Protein AF-A0A0C3Q9B0-F1 (afdb_monomer)

Foldseek 3Di:
DVVVVVVVVVVVVVVVVVVVVPPDDDDDDDDDDDDDPDDDDDDDVVVVVVVVVVVLVVLVPPDPDDLPDPPPPPPDDDDDDDDDDDDDDDDDDDDDDDPDDPPDDDDDDDDDDDDDDDDDDDDDDDDDDDDDDPDPLPVQVVVQVVLCQQVVDRQCNPDDDPVVSSVCVVVVVDPDCPPDPSSVLVVLVVVLVVQSPDPDPVSRDDSVRVCVSCVLPDPDGRDDDDDDDPLVVLLVQLVVLQSVLSSCVVVVVLVSSLVSLVSSLVSCVVSVVLVSNLSSLQSNLVSCVVVVVLVSSLVSLVSSLVSCVVVVVLVSNLSSLQSNLVSCVSVLVLVSSLVSLVSSLVSCVVVVVLLSNLVSLQSNLVSCVVVVVLVSSLVSLVSSLVSCVVVVVLLVNLVSLQSNLVSCVVVVVLVSSLVSLVVSLVSCVVVVVLLSNLVSLQVNLVSCVVVVVLVSSLVSLVVSLVSCVVVVVLLSNLVSLQSNLVSCVVVVVLVSSLVSLVSSLVSCVVVVVLPSNLVSLQVNLVSCVVVVVLVSSLVSLQVSLVSCVVVVNNVSSVVSNVSSVVSVVVVVVVVVVVVVVVVVPDDPDDDDD

Sequence (593 aa):
MGDQQKAMTRCQKSQRQEACAQRATPNNTASPLPEPIGSIISLPHLCVYYSYYTLFNAIRKGNRSDCGSNRLRLCPQHGTNSKSIGNDESIIGNDKTIIADGKNILRDGVRPQLEHGTGSDGENIGDDKSIGDDETIITDGETIIGVGVMTNTIPFHDVKTNAIVINRVIQGHLPSVTEDARMSLIRALCSLMVRCWSMNPDKRPTAEECRKLISWMPMIIPAPSRAIDEDLSQLRHAELLNQLGNMYRKQADYPSALNSFTEALDIYTTHNDNRGQAETLRHLGDVHRFRNESAEAAKFYLEALQINADLGDESQRASVLFGLAETHQSRSEYGEAIKLYSECLQIYTNAGRKRDRAAALWGLAKVHRDQAEYSEATHLYSEALQIYTDVGDLRERALTLLGLAEVHRFQHECTEALNLFSEALQAFTDVGDHNSRASTLWSLAEVYRDQREYSEASKLYSEALQIRTEIGDRRGRGTALWGLAEVHRAVQEYAEAIQMYSEAMQIFTDVGDQASRAETLVSLAGIHQKQGHSGEAISLYTEASEVLEEMGNSRGASEALENAAYIRKTLQESATDSAATVKVGEDPLPNSG

Radius of gyration: 35.46 Å; Cα contacts (8 Å, |Δi|>4): 542; chains: 1; bounding box: 85×70×160 Å

Mean predicted aligned error: 18.19 Å

Secondary structure (DSSP, 8-state):
-HHHHHHHHHHHHHHHHHHHHTSS---------PPP------S-HHHHHHHHHHHHHHHHTT--S-TT------PPPS--------------------------SS----PPP---------------------SSSHHHHHHHHHHHHHHSS-S-TT--SHHHHHHHHHTT----TTT-HHHHHHHHHHHHHHHHT-SSGGGSPPHHHHHHHHTTS---PPPPS--S-HHHHHHHHHHHHHHHHHHHHHTT-HHHHHHHHHHHHHHHHHTT-HHHHHHHHHHHHHHHHHTT-HHHHHHHHHHHHHHHHHHT-HHHHHHHHHHHHHHHHHTT-HHHHHHHHHHHHHHHHHTT-HHHHHHHHHHHHHHHHHTT-HHHHHHHHHHHHHHHHHHT-HHHHHHHHHHHHHHHHHTT-HHHHHHHHHHHHHHHHHHT-HHHHHHHHHHHHHHHHHTT-HHHHHHHHHHHHHHHHHTT-HHHHHHHHHHHHHHHHHTT-HHHHHHHHHHHHHHHHHHT-HHHHHHHHHHHHHHHHHTT-HHHHHHHHHHHHHHHHHTT-HHHHHHHHHHHHHHHHHHHHHHHHHHHHHTTS--------

Structure (mmCIF, N/CA/C/O backbone):
data_AF-A0A0C3Q9B0-F1
#
_entry.id   AF-A0A0C3Q9B0-F1
#
loop_
_atom_site.group_PDB
_atom_site.id
_atom_site.type_symbol
_atom_site.label_atom_id
_atom_site.label_alt_id
_atom_site.label_comp_id
_atom_site.label_asym_id
_atom_site.label_entity_id
_atom_site.label_seq_id
_atom_site.pdbx_PDB_ins_code
_atom_site.Cartn_x
_atom_site.Cartn_y
_atom_site.Cartn_z
_atom_site.occupancy
_atom_site.B_iso_or_equiv
_atom_site.auth_seq_id
_atom_site.auth_comp_id
_atom_site.auth_asym_id
_atom_site.auth_atom_id
_atom_site.pdbx_PDB_model_num
ATOM 1 N N . MET A 1 1 ? -32.510 17.590 -55.821 1.00 39.91 1 MET A N 1
ATOM 2 C CA . MET A 1 1 ? -33.744 17.585 -54.996 1.00 39.91 1 MET A CA 1
ATOM 3 C C . MET A 1 1 ? -34.660 16.383 -55.261 1.00 39.91 1 MET A C 1
ATOM 5 O O . MET A 1 1 ? -35.229 15.886 -54.302 1.00 39.91 1 MET A O 1
ATOM 9 N N . GLY A 1 2 ? -34.757 15.836 -56.484 1.00 35.66 2 GLY A N 1
ATOM 10 C CA . GLY A 1 2 ? -35.589 14.645 -56.758 1.00 35.66 2 GLY A CA 1
ATOM 11 C C . GLY A 1 2 ? -35.171 13.340 -56.049 1.00 35.66 2 GLY A C 1
ATOM 12 O O . GLY A 1 2 ? -36.037 12.560 -55.657 1.00 35.66 2 GLY A O 1
ATOM 13 N N . ASP A 1 3 ? -33.874 13.117 -55.807 1.00 31.34 3 ASP A N 1
ATOM 14 C CA . ASP A 1 3 ? -33.392 11.871 -55.177 1.00 31.34 3 ASP A CA 1
ATOM 15 C C . ASP A 1 3 ? -33.460 11.873 -53.642 1.00 31.34 3 ASP A C 1
ATOM 17 O O . ASP A 1 3 ? -33.649 10.824 -53.028 1.00 31.34 3 ASP A O 1
ATOM 21 N N . GLN A 1 4 ? -33.439 13.052 -53.009 1.00 32.12 4 GLN A N 1
ATOM 22 C CA . GLN A 1 4 ? -33.690 13.182 -51.567 1.00 32.12 4 GLN A CA 1
ATOM 23 C C . GLN A 1 4 ? -35.160 12.911 -51.220 1.00 32.12 4 GLN A C 1
ATOM 25 O O . GLN A 1 4 ? -35.446 12.291 -50.197 1.00 32.12 4 GLN A O 1
ATOM 30 N N . GLN A 1 5 ? -36.095 13.282 -52.100 1.00 31.06 5 GLN A N 1
ATOM 31 C CA . GLN A 1 5 ? -37.518 13.005 -51.895 1.00 31.06 5 GLN A CA 1
ATOM 32 C C . GLN A 1 5 ? -37.833 11.507 -52.064 1.00 31.06 5 GLN A C 1
ATOM 34 O O . GLN A 1 5 ? -38.618 10.949 -51.297 1.00 31.06 5 GLN A O 1
ATOM 39 N N . LYS A 1 6 ? -37.155 10.809 -52.990 1.00 33.59 6 LYS A N 1
ATOM 40 C CA . LYS A 1 6 ? -37.290 9.349 -53.170 1.00 33.59 6 LYS A CA 1
ATOM 41 C C . LYS A 1 6 ? -36.699 8.542 -52.005 1.00 33.59 6 LYS A C 1
ATOM 43 O O . LYS A 1 6 ? -37.287 7.527 -51.630 1.00 33.59 6 LYS A O 1
ATOM 48 N N . ALA A 1 7 ? -35.603 9.002 -51.396 1.00 35.88 7 ALA A N 1
ATOM 49 C CA . ALA A 1 7 ? -35.006 8.369 -50.216 1.00 35.88 7 ALA A CA 1
ATOM 50 C C . ALA A 1 7 ? -35.871 8.543 -48.951 1.00 35.88 7 ALA A C 1
ATOM 52 O O . ALA A 1 7 ? -36.122 7.568 -48.240 1.00 35.88 7 ALA A O 1
ATOM 53 N N . MET A 1 8 ? -36.426 9.740 -48.721 1.00 31.28 8 MET A N 1
ATOM 54 C CA . MET A 1 8 ? -37.354 9.986 -47.604 1.00 31.28 8 MET A CA 1
ATOM 55 C C . MET A 1 8 ? -38.661 9.189 -47.743 1.00 31.28 8 MET A C 1
ATOM 57 O O . MET A 1 8 ? -39.156 8.641 -46.760 1.00 31.28 8 MET A O 1
ATOM 61 N N . THR A 1 9 ? -39.179 9.034 -48.968 1.00 32.97 9 THR A N 1
ATOM 62 C CA . THR A 1 9 ? -40.409 8.258 -49.219 1.00 32.97 9 THR A CA 1
ATOM 63 C C . THR A 1 9 ? -40.199 6.747 -49.018 1.00 32.97 9 THR A C 1
ATOM 65 O O . THR A 1 9 ? -41.128 6.048 -48.613 1.00 32.97 9 THR A O 1
ATOM 68 N N . ARG A 1 10 ? -38.983 6.220 -49.255 1.00 33.75 10 ARG A N 1
ATOM 69 C CA . ARG A 1 10 ? -38.626 4.817 -48.947 1.00 33.75 10 ARG A CA 1
ATOM 70 C C . ARG A 1 10 ? -38.476 4.577 -47.442 1.00 33.75 10 ARG A C 1
ATOM 72 O O . ARG A 1 10 ? -38.976 3.570 -46.953 1.00 33.75 10 ARG A O 1
ATOM 79 N N . CYS A 1 11 ? -37.895 5.530 -46.712 1.00 31.50 11 CYS A N 1
ATOM 80 C CA . CYS A 1 11 ? -37.757 5.450 -45.255 1.00 31.50 11 CYS A CA 1
ATOM 81 C C . CYS A 1 11 ? -39.126 5.518 -44.540 1.00 31.50 11 CYS A C 1
ATOM 83 O O . CYS A 1 11 ? -39.428 4.693 -43.681 1.00 31.50 11 CYS A O 1
ATOM 85 N N . GLN A 1 12 ? -40.027 6.404 -44.987 1.00 32.19 12 GLN A N 1
ATOM 86 C CA . GLN A 1 12 ? -41.392 6.495 -44.445 1.00 32.19 12 GLN A CA 1
ATOM 87 C C . GLN A 1 12 ? -42.290 5.294 -44.805 1.00 32.19 12 GLN A C 1
ATOM 89 O O . GLN A 1 12 ? -43.218 4.983 -44.056 1.00 32.19 12 GLN A O 1
ATOM 94 N N . LYS A 1 13 ? -42.034 4.593 -45.923 1.00 31.95 13 LYS A N 1
ATOM 95 C CA . LYS A 1 13 ? -42.736 3.337 -46.258 1.00 31.95 13 LYS A CA 1
ATOM 96 C C . LYS A 1 13 ? -42.283 2.161 -45.383 1.00 31.95 13 LYS A C 1
ATOM 98 O O . LYS A 1 13 ? -43.144 1.387 -44.977 1.00 31.95 13 LYS A O 1
ATOM 103 N N . SER A 1 14 ? -40.993 2.085 -45.043 1.00 33.75 14 SER A N 1
ATOM 104 C CA . SER A 1 14 ? -40.441 1.085 -44.112 1.00 33.75 14 SER A CA 1
ATOM 105 C C . SER A 1 14 ? -41.033 1.239 -42.704 1.00 33.75 14 SER A C 1
ATOM 107 O O . SER A 1 14 ? -41.539 0.280 -42.132 1.00 33.75 14 SER A O 1
ATOM 109 N N . GLN A 1 15 ? -41.104 2.475 -42.197 1.00 37.59 15 GLN A N 1
ATOM 110 C CA . GLN A 1 15 ? -41.649 2.765 -40.862 1.00 37.59 15 GLN A CA 1
ATOM 111 C C . GLN A 1 15 ? -43.176 2.578 -40.762 1.00 37.59 15 GLN A C 1
ATOM 113 O O . GLN A 1 15 ? -43.701 2.260 -39.697 1.00 37.59 15 GLN A O 1
ATOM 118 N N . ARG A 1 16 ? -43.924 2.726 -41.870 1.00 30.02 16 ARG A N 1
ATOM 119 C CA . ARG A 1 16 ? -45.363 2.394 -41.903 1.00 30.02 16 ARG A CA 1
ATOM 120 C C . ARG A 1 16 ? -45.637 0.887 -41.912 1.00 30.02 16 ARG A C 1
ATOM 122 O O . ARG A 1 16 ? -46.701 0.492 -41.440 1.00 30.02 16 ARG A O 1
ATOM 129 N N . GLN A 1 17 ? -44.719 0.063 -42.424 1.00 33.69 17 GLN A N 1
ATOM 130 C CA . GLN A 1 17 ? -44.841 -1.399 -42.363 1.00 33.69 17 GLN A CA 1
ATOM 131 C C . GLN A 1 17 ? -44.587 -1.926 -40.943 1.00 33.69 17 GLN A C 1
ATOM 133 O O . GLN A 1 17 ? -45.362 -2.757 -40.476 1.00 33.69 17 GLN A O 1
ATOM 138 N N . GLU A 1 18 ? -43.623 -1.358 -40.210 1.00 34.50 18 GLU A N 1
ATOM 139 C CA . GLU A 1 18 ? -43.406 -1.665 -38.783 1.00 34.50 18 GLU A CA 1
ATOM 140 C C . GLU A 1 18 ? -44.583 -1.215 -37.899 1.00 34.50 18 GLU A C 1
ATOM 142 O O . GLU A 1 18 ? -45.027 -1.959 -37.027 1.00 34.50 18 GLU A O 1
ATOM 147 N N . ALA A 1 19 ? -45.179 -0.049 -38.177 1.00 30.62 19 ALA A N 1
ATOM 148 C CA . ALA A 1 19 ? -46.351 0.430 -37.435 1.00 30.62 19 ALA A CA 1
ATOM 149 C C . ALA A 1 19 ? -47.657 -0.338 -37.756 1.00 30.62 19 ALA A C 1
ATOM 151 O O . ALA A 1 19 ? -48.564 -0.374 -36.923 1.00 30.62 19 ALA A O 1
ATOM 152 N N . CYS A 1 20 ? -47.778 -0.962 -38.939 1.00 28.61 20 CYS A N 1
ATOM 153 C CA . CYS A 1 20 ? -48.909 -1.847 -39.271 1.00 28.61 20 CYS A CA 1
ATOM 154 C C . CYS A 1 20 ? -48.782 -3.239 -38.635 1.00 28.61 20 CYS A C 1
ATOM 156 O O . CYS A 1 20 ? -49.807 -3.832 -38.303 1.00 28.61 20 CYS A O 1
ATOM 158 N N . ALA A 1 21 ? -47.561 -3.737 -38.408 1.00 34.56 21 ALA A N 1
ATOM 159 C CA . ALA A 1 21 ? -47.332 -5.009 -37.717 1.00 34.56 21 ALA A CA 1
ATOM 160 C C . ALA A 1 21 ? -47.700 -4.952 -36.218 1.00 34.56 21 ALA A C 1
ATOM 162 O O . ALA A 1 21 ? -48.020 -5.974 -35.624 1.00 34.56 21 ALA A O 1
ATOM 163 N N . GLN A 1 22 ? -47.742 -3.756 -35.618 1.00 37.84 22 GLN A N 1
ATOM 164 C CA . GLN A 1 22 ? -48.070 -3.551 -34.199 1.00 37.84 22 GLN A CA 1
ATOM 165 C C . GLN A 1 22 ? -49.563 -3.280 -33.911 1.00 37.84 22 GLN A C 1
ATOM 167 O O . GLN A 1 22 ? -49.924 -2.993 -32.770 1.00 37.84 22 GLN A O 1
ATOM 172 N N . ARG A 1 23 ? -50.462 -3.354 -34.910 1.00 33.25 23 ARG A N 1
ATOM 173 C CA . ARG A 1 23 ? -51.897 -3.019 -34.741 1.00 33.25 23 ARG A CA 1
ATOM 174 C C . ARG A 1 23 ? -52.903 -4.117 -35.102 1.00 33.25 23 ARG A C 1
ATOM 176 O O . ARG A 1 23 ? -54.080 -3.812 -35.286 1.00 33.25 23 ARG A O 1
ATOM 183 N N . ALA A 1 24 ? -52.494 -5.383 -35.132 1.00 28.48 24 ALA A N 1
ATOM 184 C CA . ALA A 1 24 ? -53.410 -6.509 -35.318 1.00 28.48 24 ALA A CA 1
ATOM 185 C C . ALA A 1 24 ? -53.249 -7.556 -34.203 1.00 28.48 24 ALA A C 1
ATOM 187 O O . ALA A 1 24 ? -52.378 -8.404 -34.298 1.00 28.48 24 ALA A O 1
ATOM 188 N N . THR A 1 25 ? -54.074 -7.430 -33.152 1.00 28.98 25 THR A N 1
ATOM 189 C CA . THR A 1 25 ? -54.932 -8.455 -32.496 1.00 28.98 25 THR A CA 1
ATOM 190 C C . THR A 1 25 ? -55.094 -8.170 -30.993 1.00 28.98 25 THR A C 1
ATOM 192 O O . THR A 1 25 ? -54.107 -8.215 -30.262 1.00 28.98 25 THR A O 1
ATOM 195 N N . PRO A 1 26 ? -56.323 -7.915 -30.502 1.00 31.86 26 PRO A N 1
ATOM 196 C CA . PRO A 1 26 ? -56.667 -7.983 -29.086 1.00 31.86 26 PRO A CA 1
ATOM 197 C C . PRO A 1 26 ? -57.277 -9.353 -28.712 1.00 31.86 26 PRO A C 1
ATOM 199 O O . PRO A 1 26 ? -57.941 -9.980 -29.535 1.00 31.86 26 PRO A O 1
ATOM 202 N N . ASN A 1 27 ? -57.132 -9.709 -27.430 1.00 26.88 27 ASN A N 1
ATOM 203 C CA . ASN A 1 27 ? -57.854 -10.714 -26.624 1.00 26.88 27 ASN A CA 1
ATOM 204 C C . ASN A 1 27 ? -57.229 -12.106 -26.361 1.00 26.88 27 ASN A C 1
ATOM 206 O O . ASN A 1 27 ? -57.222 -12.991 -27.206 1.00 26.88 27 ASN A O 1
ATOM 210 N N . ASN A 1 28 ? -56.961 -12.282 -25.057 1.00 27.39 28 ASN A N 1
ATOM 211 C CA . ASN A 1 28 ? -57.228 -13.426 -24.173 1.00 27.39 28 ASN A CA 1
ATOM 212 C C . ASN A 1 28 ? -56.240 -14.608 -24.023 1.00 27.39 28 ASN A C 1
ATOM 214 O O . ASN A 1 28 ? -56.095 -15.463 -24.886 1.00 27.39 28 ASN A O 1
ATOM 218 N N . THR A 1 29 ? -55.750 -14.688 -22.771 1.00 30.61 29 THR A N 1
ATOM 219 C CA . THR A 1 29 ? -55.532 -15.867 -21.899 1.00 30.61 29 THR A CA 1
ATOM 220 C C . THR A 1 29 ? -54.444 -16.889 -22.254 1.00 30.61 29 THR A C 1
ATOM 222 O O . THR A 1 29 ? -54.720 -17.813 -23.008 1.00 30.61 29 THR A O 1
ATOM 225 N N . ALA A 1 30 ? -53.273 -16.801 -21.595 1.00 25.78 30 ALA A N 1
ATOM 226 C CA . ALA A 1 30 ? -52.562 -17.886 -20.874 1.00 25.78 30 ALA A CA 1
ATOM 227 C C . ALA A 1 30 ? -51.122 -17.460 -20.468 1.00 25.78 30 ALA A C 1
ATOM 229 O O . ALA A 1 30 ? -50.537 -16.581 -21.088 1.00 25.78 30 ALA A O 1
ATOM 230 N N . SER A 1 31 ? -50.605 -18.066 -19.394 1.00 26.27 31 SER A N 1
ATOM 231 C CA . SER A 1 31 ? -49.372 -17.820 -18.606 1.00 26.27 31 SER A CA 1
ATOM 232 C C . SER A 1 31 ? -48.015 -17.768 -19.367 1.00 26.27 31 SER A C 1
ATOM 234 O O . SER A 1 31 ? -47.956 -18.199 -20.516 1.00 26.27 31 SER A O 1
ATOM 236 N N . PRO A 1 32 ? -46.909 -17.278 -18.745 1.00 27.42 32 PRO A N 1
ATOM 237 C CA . PRO A 1 32 ? -45.692 -16.864 -19.452 1.00 27.42 32 PRO A CA 1
ATOM 238 C C . PRO A 1 32 ? -44.701 -18.014 -19.716 1.00 27.42 32 PRO A C 1
ATOM 240 O O . PRO A 1 32 ? -44.426 -18.830 -18.838 1.00 27.42 32 PRO A O 1
ATOM 243 N N . LEU A 1 33 ? -44.120 -18.020 -20.918 1.00 23.08 33 LEU A N 1
ATOM 244 C CA . LEU A 1 33 ? -42.918 -18.766 -21.320 1.00 23.08 33 LEU A CA 1
ATOM 245 C C . LEU A 1 33 ? -41.764 -17.760 -21.538 1.00 23.08 33 LEU A C 1
ATOM 247 O O . LEU A 1 33 ? -42.045 -16.607 -21.869 1.00 23.08 33 LEU A O 1
ATOM 251 N N . PRO A 1 34 ? -40.491 -18.152 -21.334 1.00 25.22 34 PRO A N 1
ATOM 252 C CA . PRO A 1 34 ? -39.357 -17.228 -21.340 1.00 25.22 34 PRO A CA 1
ATOM 253 C C . PRO A 1 34 ? -39.037 -16.719 -22.754 1.00 25.22 34 PRO A C 1
ATOM 255 O O . PRO A 1 34 ? -39.011 -17.490 -23.712 1.00 25.22 34 PRO A O 1
ATOM 258 N N . GLU A 1 35 ? -38.791 -15.412 -22.872 1.00 22.89 35 GLU A N 1
ATOM 259 C CA . GLU A 1 35 ? -38.413 -14.739 -24.121 1.00 22.89 35 GLU A CA 1
ATOM 260 C C . GLU A 1 35 ? -37.043 -15.223 -24.644 1.00 22.89 35 GLU A C 1
ATOM 262 O O . GLU A 1 35 ? -36.086 -15.305 -23.867 1.00 22.89 35 GLU A O 1
ATOM 267 N N . PRO A 1 36 ? -36.893 -15.494 -25.955 1.00 25.62 36 PRO A N 1
ATOM 268 C CA . PRO A 1 36 ? -35.590 -15.721 -26.561 1.00 25.62 36 PRO A CA 1
ATOM 269 C C . PRO A 1 36 ? -34.889 -14.381 -26.832 1.00 25.62 36 PRO A C 1
ATOM 271 O O . PRO A 1 36 ? -35.356 -13.545 -27.607 1.00 25.62 36 PRO A O 1
ATOM 274 N N . ILE A 1 37 ? -33.723 -14.198 -26.211 1.00 27.80 37 ILE A N 1
ATOM 275 C CA . ILE A 1 37 ? -32.762 -13.135 -26.523 1.00 27.80 37 ILE A CA 1
ATOM 276 C C . ILE A 1 37 ? -32.185 -13.437 -27.910 1.00 27.80 37 ILE A C 1
ATOM 278 O O . ILE A 1 37 ? -31.255 -14.226 -28.044 1.00 27.80 37 ILE A O 1
ATOM 282 N N . GLY A 1 38 ? -32.752 -12.850 -28.961 1.00 29.20 38 GLY A N 1
ATOM 283 C CA . GLY A 1 38 ? -32.294 -13.139 -30.316 1.00 29.20 38 GLY A CA 1
ATOM 284 C C . GLY A 1 38 ? -32.910 -12.248 -31.378 1.00 29.20 38 GLY A C 1
ATOM 285 O O . GLY A 1 38 ? -33.609 -12.753 -32.244 1.00 29.20 38 GLY A O 1
ATOM 286 N N . SER A 1 39 ? -32.657 -10.935 -31.335 1.00 26.91 39 SER A N 1
ATOM 287 C CA . SER A 1 39 ? -32.917 -10.054 -32.488 1.00 26.91 39 SER A CA 1
ATOM 288 C C . SER A 1 39 ? -32.327 -8.644 -32.324 1.00 26.91 39 SER A C 1
ATOM 290 O O . SER A 1 39 ? -33.077 -7.678 -32.232 1.00 26.91 39 SER A O 1
ATOM 292 N N . ILE A 1 40 ? -30.996 -8.483 -32.294 1.00 26.33 40 ILE A N 1
ATOM 293 C CA . ILE A 1 40 ? -30.351 -7.177 -32.572 1.00 26.33 40 ILE A CA 1
ATOM 294 C C . ILE A 1 40 ? -28.998 -7.373 -33.273 1.00 26.33 40 ILE A C 1
ATOM 296 O O . ILE A 1 40 ? -27.997 -6.834 -32.825 1.00 26.33 40 ILE A O 1
ATOM 300 N N . ILE A 1 41 ? -28.907 -8.146 -34.358 1.00 28.69 41 ILE A N 1
ATOM 301 C CA . ILE A 1 41 ? -27.728 -8.064 -35.240 1.00 28.69 41 ILE A CA 1
ATOM 302 C C . ILE A 1 41 ? -28.167 -8.340 -36.681 1.00 28.69 41 ILE A C 1
ATOM 304 O O . ILE A 1 41 ? -28.138 -9.469 -37.151 1.00 28.69 41 ILE A O 1
ATOM 308 N N . SER A 1 42 ? -28.584 -7.302 -37.406 1.00 25.30 42 SER A N 1
ATOM 309 C CA . SER A 1 42 ? -28.685 -7.367 -38.867 1.00 25.30 42 SER A CA 1
ATOM 310 C C . SER A 1 42 ? -28.150 -6.068 -39.479 1.00 25.30 42 SER A C 1
ATOM 312 O O . SER A 1 42 ? -28.791 -5.026 -39.363 1.00 25.30 42 SER A O 1
ATOM 314 N N . LEU A 1 43 ? -26.981 -6.181 -40.130 1.00 25.06 43 LEU A N 1
ATOM 315 C CA . LEU A 1 43 ? -26.236 -5.192 -40.938 1.00 25.06 43 LEU A CA 1
ATOM 316 C C . LEU A 1 43 ? -25.721 -3.938 -40.188 1.00 25.06 43 LEU A C 1
ATOM 318 O O . LEU A 1 43 ? -26.531 -3.064 -39.879 1.00 25.06 43 LEU A O 1
ATOM 322 N N . PRO A 1 44 ? -24.387 -3.757 -39.967 1.00 32.84 44 PRO A N 1
ATOM 323 C CA . PRO A 1 44 ? -23.345 -3.775 -41.015 1.00 32.84 44 PRO A CA 1
ATOM 324 C C . PRO A 1 44 ? -21.930 -4.232 -40.533 1.00 32.84 44 PRO A C 1
ATOM 326 O O . PRO A 1 44 ? -21.150 -3.419 -40.039 1.00 32.84 44 PRO A O 1
ATOM 329 N N . HIS A 1 45 ? -21.526 -5.495 -40.723 1.00 34.31 45 HIS A N 1
ATOM 330 C CA . HIS A 1 45 ? -20.262 -6.015 -40.150 1.00 34.31 45 HIS A CA 1
ATOM 331 C C . HIS A 1 45 ? -18.976 -5.774 -40.975 1.00 34.31 45 HIS A C 1
ATOM 333 O O . HIS A 1 45 ? -17.902 -5.651 -40.388 1.00 34.31 45 HIS A O 1
ATOM 339 N N . LEU A 1 46 ? -19.053 -5.523 -42.292 1.00 27.06 46 LEU A N 1
ATOM 340 C CA . LEU A 1 46 ? -17.871 -5.076 -43.062 1.00 27.06 46 LEU A CA 1
ATOM 341 C C . LEU A 1 46 ? -17.404 -3.659 -42.677 1.00 27.06 46 LEU A C 1
ATOM 343 O O . LEU A 1 46 ? -16.215 -3.346 -42.767 1.00 27.06 46 LEU A O 1
ATOM 347 N N . CYS A 1 47 ? -18.319 -2.810 -42.196 1.00 26.70 47 CYS A N 1
ATOM 348 C CA . CYS A 1 47 ? -17.947 -1.521 -41.620 1.00 26.70 47 CYS A CA 1
ATOM 349 C C . CYS A 1 47 ? -17.181 -1.704 -40.307 1.00 26.70 47 CYS A C 1
ATOM 351 O O . CYS A 1 47 ? -16.289 -0.909 -40.038 1.00 26.70 47 CYS A O 1
ATOM 353 N N . VAL A 1 48 ? -17.467 -2.745 -39.515 1.00 33.19 48 VAL A N 1
ATOM 354 C CA . VAL A 1 48 ? -16.855 -2.966 -38.194 1.00 33.19 48 VAL A CA 1
ATOM 355 C C . VAL A 1 48 ? -15.372 -3.302 -38.315 1.00 33.19 48 VAL A C 1
ATOM 357 O O . VAL A 1 48 ? -14.589 -2.731 -37.568 1.00 33.19 48 VAL A O 1
ATOM 360 N N . TYR A 1 49 ? -14.960 -4.127 -39.283 1.00 30.80 49 TYR A N 1
ATOM 361 C CA . TYR A 1 49 ? -13.549 -4.510 -39.455 1.00 30.80 49 TYR A CA 1
ATOM 362 C C . TYR A 1 49 ? -12.667 -3.334 -39.912 1.00 30.80 49 TYR A C 1
ATOM 364 O O . TYR A 1 49 ? -11.607 -3.072 -39.340 1.00 30.80 49 TYR A O 1
ATOM 372 N N . TYR A 1 50 ? -13.145 -2.548 -40.886 1.00 27.91 50 TYR A N 1
ATOM 373 C CA . TYR A 1 50 ? -12.472 -1.310 -41.296 1.00 27.91 50 TYR A CA 1
ATOM 374 C C . TYR A 1 50 ? -12.482 -0.262 -40.177 1.00 27.91 50 TYR A C 1
ATOM 376 O O . TYR A 1 50 ? -11.465 0.397 -39.962 1.00 27.91 50 TYR A O 1
ATOM 384 N N . SER A 1 51 ? -13.583 -0.170 -39.418 1.00 32.38 51 SER A N 1
ATOM 385 C CA . SER A 1 51 ? -13.702 0.712 -38.250 1.00 32.38 51 SER A CA 1
ATOM 386 C C . SER A 1 51 ? -12.739 0.318 -37.130 1.00 32.38 51 SER A C 1
ATOM 388 O O . SER A 1 51 ? -12.151 1.206 -36.521 1.00 32.38 51 SER A O 1
ATOM 390 N N . TYR A 1 52 ? -12.530 -0.985 -36.909 1.00 37.88 52 TYR A N 1
ATOM 391 C CA . TYR A 1 52 ? -11.579 -1.562 -35.953 1.00 37.88 52 TYR A CA 1
ATOM 392 C C . TYR A 1 52 ? -10.164 -1.073 -36.247 1.00 37.88 52 TYR A C 1
ATOM 394 O O . TYR A 1 52 ? -9.504 -0.488 -35.392 1.00 37.88 52 TYR A O 1
ATOM 402 N N . TYR A 1 53 ? -9.734 -1.222 -37.502 1.00 35.50 53 TYR A N 1
ATOM 403 C CA . TYR A 1 53 ? -8.405 -0.815 -37.943 1.00 35.50 53 TYR A CA 1
ATOM 404 C C . TYR A 1 53 ? -8.235 0.713 -37.933 1.00 35.50 53 TYR A C 1
ATOM 406 O O . TYR A 1 53 ? -7.157 1.213 -37.607 1.00 35.50 53 TYR A O 1
ATOM 414 N N . THR A 1 54 ? -9.284 1.486 -38.246 1.00 34.66 54 THR A N 1
ATOM 415 C CA . THR A 1 54 ? -9.228 2.959 -38.199 1.00 34.66 54 THR A CA 1
ATOM 416 C C . THR A 1 54 ? -9.307 3.541 -36.795 1.00 34.66 54 THR A C 1
ATOM 418 O O . THR A 1 54 ? -8.590 4.498 -36.535 1.00 34.66 54 THR A O 1
ATOM 421 N N . LEU A 1 55 ? -10.117 2.992 -35.884 1.00 40.22 55 LEU A N 1
ATOM 422 C CA . LEU A 1 55 ? -10.193 3.448 -34.492 1.00 40.22 55 LEU A CA 1
ATOM 423 C C . LEU A 1 55 ? -8.869 3.147 -33.782 1.00 40.22 55 LEU A C 1
ATOM 425 O O . LEU A 1 55 ? -8.291 4.026 -33.147 1.00 40.22 55 LEU A O 1
ATOM 429 N N . PHE A 1 56 ? -8.329 1.947 -34.004 1.00 40.31 56 PHE A N 1
ATOM 430 C CA . PHE A 1 56 ? -7.021 1.532 -33.506 1.00 40.31 56 PHE A CA 1
ATOM 431 C C . PHE A 1 56 ? -5.886 2.424 -34.047 1.00 40.31 56 PHE A C 1
ATOM 433 O O . PHE A 1 56 ? -5.042 2.897 -33.286 1.00 40.31 56 PHE A O 1
ATOM 440 N N . ASN A 1 57 ? -5.900 2.767 -35.343 1.00 36.00 57 ASN A N 1
ATOM 441 C CA . ASN A 1 57 ? -4.916 3.691 -35.924 1.00 36.00 57 ASN A CA 1
ATOM 442 C C . ASN A 1 57 ? -5.128 5.169 -35.547 1.00 36.00 57 ASN A C 1
ATOM 444 O O . ASN A 1 57 ? -4.155 5.923 -35.492 1.00 36.00 57 ASN A O 1
ATOM 448 N N . ALA A 1 58 ? -6.365 5.601 -35.294 1.00 38.44 58 ALA A N 1
ATOM 449 C CA . ALA A 1 58 ? -6.681 6.960 -34.856 1.00 38.44 58 ALA A CA 1
ATOM 450 C C . ALA A 1 58 ? -6.206 7.203 -33.417 1.00 38.44 58 ALA A C 1
ATOM 452 O O . ALA A 1 58 ? -5.619 8.249 -33.141 1.00 38.44 58 ALA A O 1
ATOM 453 N N . ILE A 1 59 ? -6.366 6.208 -32.537 1.00 41.94 59 ILE A N 1
ATOM 454 C CA . ILE A 1 59 ? -5.805 6.218 -31.179 1.00 41.94 59 ILE A CA 1
ATOM 455 C C . ILE A 1 59 ? -4.265 6.218 -31.239 1.00 41.94 59 ILE A C 1
ATOM 457 O O . ILE A 1 59 ? -3.628 6.991 -30.526 1.00 41.94 59 ILE A O 1
ATOM 461 N N . ARG A 1 60 ? -3.662 5.439 -32.152 1.00 36.44 60 ARG A N 1
ATOM 462 C CA . ARG A 1 60 ? -2.201 5.353 -32.349 1.00 36.44 60 ARG A CA 1
ATOM 463 C C . ARG A 1 60 ? -1.546 6.647 -32.859 1.00 36.44 60 ARG A C 1
ATOM 465 O O . ARG A 1 60 ? -0.399 6.911 -32.517 1.00 36.44 60 ARG A O 1
ATOM 472 N N . LYS A 1 61 ? -2.218 7.443 -33.702 1.00 33.94 61 LYS A N 1
ATOM 473 C CA . LYS A 1 61 ? -1.616 8.624 -34.364 1.00 33.94 61 LYS A CA 1
ATOM 474 C C . LYS A 1 61 ? -1.684 9.933 -33.568 1.00 33.94 61 LYS A C 1
ATOM 476 O O . LYS A 1 61 ? -1.221 10.949 -34.074 1.00 33.94 61 LYS A O 1
ATOM 481 N N . GLY A 1 62 ? -2.228 9.941 -32.350 1.00 36.00 62 GLY A N 1
ATOM 482 C CA . GLY A 1 62 ? -2.192 11.131 -31.490 1.00 36.00 62 GLY A CA 1
ATOM 483 C C . GLY A 1 62 ? -2.899 12.363 -32.072 1.00 36.00 62 GLY A C 1
ATOM 484 O O . GLY A 1 62 ? -2.539 13.491 -31.737 1.00 36.00 62 GLY A O 1
ATOM 485 N N . ASN A 1 63 ? -3.905 12.186 -32.937 1.00 32.62 63 ASN A N 1
ATOM 486 C CA . ASN A 1 63 ? -4.663 13.324 -33.447 1.00 32.62 63 ASN A CA 1
ATOM 487 C C . ASN A 1 63 ? -5.548 13.896 -32.334 1.00 32.62 63 ASN A C 1
ATOM 489 O O . ASN A 1 63 ? -6.574 13.327 -31.963 1.00 32.62 63 ASN A O 1
ATOM 493 N N . ARG A 1 64 ? -5.146 15.062 -31.818 1.00 32.28 64 ARG A N 1
ATOM 494 C CA . ARG A 1 64 ? -5.997 15.970 -31.042 1.00 32.28 64 ARG A CA 1
ATOM 495 C C . ARG A 1 64 ? -7.102 16.515 -31.954 1.00 32.28 64 ARG A C 1
ATOM 497 O O . ARG A 1 64 ? -6.959 17.596 -32.514 1.00 32.28 64 ARG A O 1
ATOM 504 N N . SER A 1 65 ? -8.156 15.744 -32.188 1.00 32.06 65 SER A N 1
ATOM 505 C CA . SER A 1 65 ? -9.488 16.241 -32.576 1.00 32.06 65 SER A CA 1
ATOM 506 C C . SER A 1 65 ? -10.450 15.067 -32.753 1.00 32.06 65 SER A C 1
ATOM 508 O O . SER A 1 65 ? -10.267 14.226 -33.624 1.00 32.06 65 SER A O 1
ATOM 510 N N . ASP A 1 66 ? -11.467 15.047 -31.896 1.00 31.77 66 ASP A N 1
ATOM 511 C CA . ASP A 1 66 ? -12.774 14.411 -32.051 1.00 31.77 66 ASP A CA 1
ATOM 512 C C . ASP A 1 66 ? -12.843 12.962 -32.564 1.00 31.77 66 ASP A C 1
ATOM 514 O O . ASP A 1 66 ? -12.795 12.684 -33.763 1.00 31.77 66 ASP A O 1
ATOM 518 N N . CYS A 1 67 ? -13.236 12.046 -31.669 1.00 29.31 67 CYS A N 1
ATOM 519 C CA . CYS A 1 67 ? -13.957 10.808 -32.024 1.00 29.31 67 CYS A CA 1
ATOM 520 C C . CYS A 1 67 ? -15.380 11.106 -32.571 1.00 29.31 67 CYS A C 1
ATOM 522 O O . CYS A 1 67 ? -16.372 10.500 -32.163 1.00 29.31 67 CYS A O 1
ATOM 524 N N . GLY A 1 68 ? -15.502 12.079 -33.480 1.00 31.61 68 GLY A N 1
ATOM 525 C CA . GLY A 1 68 ? -16.774 12.678 -33.884 1.00 31.61 68 GLY A CA 1
ATOM 526 C C . GLY A 1 68 ? -16.871 13.177 -35.326 1.00 31.61 68 GLY A C 1
ATOM 527 O O . GLY A 1 68 ? -17.935 13.662 -35.697 1.00 31.61 68 GLY A O 1
ATOM 528 N N . SER A 1 69 ? -15.849 13.035 -36.178 1.00 30.03 69 SER A N 1
ATOM 529 C CA . SER A 1 69 ? -15.955 13.469 -37.582 1.00 30.03 69 SER A CA 1
ATOM 530 C C . SER A 1 69 ? -15.964 12.300 -38.567 1.00 30.03 69 SER A C 1
ATOM 532 O O . SER A 1 69 ? -15.032 12.097 -39.340 1.00 30.03 69 SER A O 1
ATOM 534 N N . ASN A 1 70 ? -17.074 11.558 -38.609 1.00 31.92 70 ASN A N 1
ATOM 535 C CA . ASN A 1 70 ? -17.421 10.758 -39.786 1.00 31.92 70 ASN A CA 1
ATOM 536 C C . ASN A 1 70 ? -17.920 11.690 -40.908 1.00 31.92 70 ASN A C 1
ATOM 538 O O . ASN A 1 70 ? -19.092 11.684 -41.279 1.00 31.92 70 ASN A O 1
ATOM 542 N N . ARG A 1 71 ? -17.023 12.495 -41.494 1.00 24.73 71 ARG A N 1
ATOM 543 C CA . ARG A 1 71 ? -17.195 12.909 -42.892 1.00 24.73 71 ARG A CA 1
ATOM 544 C C . ARG A 1 71 ? -16.656 11.780 -43.758 1.00 24.73 71 ARG A C 1
ATOM 546 O O . ARG A 1 71 ? -15.459 11.710 -44.018 1.00 24.73 71 ARG A O 1
ATOM 553 N N . LEU A 1 72 ? -17.559 10.916 -44.217 1.00 24.80 72 LEU A N 1
ATOM 554 C CA . LEU A 1 72 ? -17.338 10.046 -45.371 1.00 24.80 72 LEU A CA 1
ATOM 555 C C . LEU A 1 72 ? -16.800 10.901 -46.534 1.00 24.80 72 LEU A C 1
ATOM 557 O O . LEU A 1 72 ? -17.567 11.550 -47.245 1.00 24.80 72 LEU A O 1
ATOM 561 N N . ARG A 1 73 ? -15.477 10.923 -46.739 1.00 21.78 73 ARG A N 1
ATOM 562 C CA . ARG A 1 73 ? -14.901 11.297 -48.035 1.00 21.78 73 ARG A CA 1
ATOM 563 C C . ARG A 1 73 ? -15.202 10.149 -48.991 1.00 21.78 73 ARG A C 1
ATOM 565 O O . ARG A 1 73 ? -14.403 9.235 -49.152 1.00 21.78 73 ARG A O 1
ATOM 572 N N . LEU A 1 74 ? -16.371 10.205 -49.618 1.00 22.73 74 LEU A N 1
ATOM 573 C CA . LEU A 1 74 ? -16.583 9.541 -50.897 1.00 22.73 74 LEU A CA 1
ATOM 574 C C . LEU A 1 74 ? -15.608 10.184 -51.892 1.00 22.73 74 LEU A C 1
ATOM 576 O O . LEU A 1 74 ? -15.681 11.387 -52.145 1.00 22.73 74 LEU A O 1
ATOM 580 N N . CYS A 1 75 ? -14.656 9.407 -52.407 1.00 20.53 75 CYS A N 1
ATOM 581 C CA . CYS A 1 75 ? -13.834 9.809 -53.545 1.00 20.53 75 CYS A CA 1
ATOM 582 C C . CYS A 1 75 ? -14.749 10.245 -54.706 1.00 20.53 75 CYS A C 1
ATOM 584 O O . CYS A 1 75 ? -15.588 9.442 -55.123 1.00 20.53 75 CYS A O 1
ATOM 586 N N . PRO A 1 76 ? -14.610 11.462 -55.267 1.00 23.89 76 PRO A N 1
ATOM 587 C CA . PRO A 1 76 ? -15.279 11.799 -56.512 1.00 23.89 76 PRO A CA 1
ATOM 588 C C . PRO A 1 76 ? -14.549 11.119 -57.671 1.00 23.89 76 PRO A C 1
ATOM 590 O O . PRO A 1 76 ? -13.319 11.146 -57.757 1.00 23.89 76 PRO A O 1
ATOM 593 N N . GLN A 1 77 ? -15.324 10.523 -58.573 1.00 24.27 77 GLN A N 1
ATOM 594 C CA . GLN A 1 77 ? -14.851 10.135 -59.894 1.00 24.27 77 GLN A CA 1
ATOM 595 C C . GLN A 1 77 ? -14.367 11.369 -60.679 1.00 24.27 77 GLN A C 1
ATOM 597 O O . GLN A 1 77 ? -14.869 12.473 -60.489 1.00 24.27 77 GLN A O 1
ATOM 602 N N . HIS A 1 78 ? -13.365 11.136 -61.528 1.00 24.20 78 HIS A N 1
ATOM 603 C CA . HIS A 1 78 ? -12.731 12.016 -62.515 1.00 24.20 78 HIS A CA 1
ATOM 604 C C . HIS A 1 78 ? -13.310 13.421 -62.785 1.00 24.20 78 HIS A C 1
ATOM 606 O O . HIS A 1 78 ? -14.442 13.580 -63.226 1.00 24.20 78 HIS A O 1
ATOM 612 N N . GLY A 1 79 ? -12.387 14.394 -62.781 1.00 24.05 79 GLY A N 1
ATOM 613 C CA . GLY A 1 79 ? -12.328 15.462 -63.785 1.00 24.05 79 GLY A CA 1
ATOM 614 C C . GLY A 1 79 ? -12.782 16.846 -63.324 1.00 24.05 79 GLY A C 1
ATOM 615 O O . GLY A 1 79 ? -13.971 17.131 -63.303 1.00 24.05 79 GLY A O 1
ATOM 616 N N . THR A 1 80 ? -11.830 17.742 -63.046 1.00 22.11 80 THR A N 1
ATOM 617 C CA . THR A 1 80 ? -11.580 19.015 -63.770 1.00 22.11 80 THR A CA 1
ATOM 618 C C . THR A 1 80 ? -10.759 20.002 -62.926 1.00 22.11 80 THR A C 1
ATOM 620 O O . THR A 1 80 ? -10.815 20.030 -61.702 1.00 22.11 80 THR A O 1
ATOM 623 N N . ASN A 1 81 ? -9.934 20.770 -63.639 1.00 24.30 81 ASN A N 1
ATOM 624 C CA . ASN A 1 81 ? -8.976 21.780 -63.191 1.00 24.30 81 ASN A CA 1
ATOM 625 C C . ASN A 1 81 ? -9.503 22.781 -62.143 1.00 24.30 81 ASN A C 1
ATOM 627 O O . ASN A 1 81 ? -10.589 23.321 -62.316 1.00 24.30 81 ASN A O 1
ATOM 631 N N . SER A 1 82 ? -8.657 23.195 -61.187 1.00 22.95 82 SER A N 1
ATOM 632 C CA . SER A 1 82 ? -8.033 24.542 -61.171 1.00 22.95 82 SER A CA 1
ATOM 633 C C . SER A 1 82 ? -7.451 24.949 -59.796 1.00 22.95 82 SER A C 1
ATOM 635 O O . SER A 1 82 ? -8.101 24.769 -58.776 1.00 22.95 82 SER A O 1
ATOM 637 N N . LYS A 1 83 ? -6.244 25.551 -59.845 1.00 23.48 83 LYS A N 1
ATOM 638 C CA . LYS A 1 83 ? -5.703 26.686 -59.046 1.00 23.48 83 LYS A CA 1
ATOM 639 C C . LYS A 1 83 ? -5.615 26.544 -57.507 1.00 23.48 83 LYS A C 1
ATOM 641 O O . LYS A 1 83 ? -6.619 26.521 -56.818 1.00 23.48 83 LYS A O 1
ATOM 646 N N . SER A 1 84 ? -4.404 26.345 -56.960 1.00 23.00 84 SER A N 1
ATOM 647 C CA . SER A 1 84 ? -3.449 27.374 -56.452 1.00 23.00 84 SER A CA 1
ATOM 648 C C . SER A 1 84 ? -3.931 28.055 -55.158 1.00 23.00 84 SER A C 1
ATOM 650 O O . SER A 1 84 ? -4.984 28.678 -55.180 1.00 23.00 84 SER A O 1
ATOM 652 N N . ILE A 1 85 ? -3.249 27.953 -54.013 1.00 22.83 85 ILE A N 1
ATOM 653 C CA . ILE A 1 85 ? -2.156 28.803 -53.458 1.00 22.83 85 ILE A CA 1
ATOM 654 C C . ILE A 1 85 ? -2.068 28.328 -51.978 1.00 22.83 85 ILE A C 1
ATOM 656 O O . ILE A 1 85 ? -3.121 28.042 -51.417 1.00 22.83 85 ILE A O 1
ATOM 660 N N . GLY A 1 86 ? -0.973 28.191 -51.230 1.00 22.03 86 GLY A N 1
ATOM 661 C CA . GLY A 1 86 ? 0.455 28.482 -51.343 1.00 22.03 86 GLY A CA 1
ATOM 662 C C . GLY A 1 86 ? 1.046 28.403 -49.915 1.00 22.03 86 GLY A C 1
ATOM 663 O O . GLY A 1 86 ? 0.335 28.764 -48.979 1.00 22.03 86 GLY A O 1
ATOM 664 N N . ASN A 1 87 ? 2.311 27.964 -49.807 1.00 22.12 87 ASN A N 1
ATOM 665 C CA . ASN A 1 87 ? 3.337 28.408 -48.836 1.00 22.12 87 ASN A CA 1
ATOM 666 C C . ASN A 1 87 ? 3.197 27.976 -47.346 1.00 22.12 87 ASN A C 1
ATOM 668 O O . ASN A 1 87 ? 2.117 28.068 -46.782 1.00 22.12 87 ASN A O 1
ATOM 672 N N . ASP A 1 88 ? 4.210 27.502 -46.600 1.00 22.00 88 ASP A N 1
ATOM 673 C CA . ASP A 1 88 ? 5.671 27.401 -46.785 1.00 22.00 88 ASP A CA 1
ATOM 674 C C . ASP A 1 88 ? 6.292 26.295 -45.882 1.00 22.00 88 ASP A C 1
ATOM 676 O O . ASP A 1 88 ? 5.795 26.024 -44.791 1.00 22.00 88 ASP A O 1
ATOM 680 N N . GLU A 1 89 ? 7.372 25.688 -46.406 1.00 23.59 89 GLU A N 1
ATOM 681 C CA . GLU A 1 89 ? 8.652 25.249 -45.781 1.00 23.59 89 GLU A CA 1
ATOM 682 C C . GLU A 1 89 ? 8.652 24.318 -44.536 1.00 23.59 89 GLU A C 1
ATOM 684 O O . GLU A 1 89 ? 8.232 24.681 -43.447 1.00 23.59 89 GLU A O 1
ATOM 689 N N . SER A 1 90 ? 9.016 23.026 -44.615 1.00 21.88 90 SER A N 1
ATOM 690 C CA . SER A 1 90 ? 10.308 22.355 -44.914 1.00 21.88 90 SER A CA 1
ATOM 691 C C . SER A 1 90 ? 11.261 22.181 -43.716 1.00 21.88 90 SER A C 1
ATOM 693 O O . SER A 1 90 ? 12.008 23.095 -43.390 1.00 21.88 90 SER A O 1
ATOM 695 N N . ILE A 1 91 ? 11.349 20.953 -43.180 1.00 24.12 91 ILE A N 1
ATOM 696 C CA . ILE A 1 91 ? 12.613 20.343 -42.720 1.00 24.12 91 ILE A CA 1
ATOM 697 C C . ILE A 1 91 ? 12.634 18.878 -43.186 1.00 24.12 91 ILE A C 1
ATOM 699 O O . ILE A 1 91 ? 11.711 18.106 -42.933 1.00 24.12 91 ILE A O 1
ATOM 703 N N . ILE A 1 92 ? 13.688 18.547 -43.930 1.00 22.92 92 ILE A N 1
ATOM 704 C CA . ILE A 1 92 ? 13.995 17.269 -44.581 1.00 22.92 92 ILE A CA 1
ATOM 705 C C . ILE A 1 92 ? 14.870 16.428 -43.642 1.00 22.92 92 ILE A C 1
ATOM 707 O O . ILE A 1 92 ? 15.789 16.962 -43.027 1.00 22.92 92 ILE A O 1
ATOM 711 N N . GLY A 1 93 ? 14.638 15.113 -43.596 1.00 22.19 93 GLY A N 1
ATOM 712 C CA . GLY A 1 93 ? 15.482 14.168 -42.858 1.00 22.19 93 GLY A CA 1
ATOM 713 C C . GLY A 1 93 ? 15.092 12.703 -43.059 1.00 22.19 93 GLY A C 1
ATOM 714 O O . GLY A 1 93 ? 14.696 12.051 -42.110 1.00 22.19 93 GLY A O 1
ATOM 715 N N . ASN A 1 94 ? 15.138 12.256 -44.317 1.00 21.83 94 ASN A N 1
ATOM 716 C CA . ASN A 1 94 ? 15.174 10.886 -44.852 1.00 21.83 94 ASN A CA 1
ATOM 717 C C . ASN A 1 94 ? 14.965 9.682 -43.909 1.00 21.83 94 ASN A C 1
ATOM 719 O O . ASN A 1 94 ? 15.864 9.332 -43.159 1.00 21.83 94 ASN A O 1
ATOM 723 N N . ASP A 1 95 ? 13.915 8.903 -44.191 1.00 22.66 95 ASP A N 1
ATOM 724 C CA . ASP A 1 95 ? 14.091 7.465 -44.410 1.00 22.66 95 ASP A CA 1
ATOM 725 C C . ASP A 1 95 ? 13.158 6.973 -45.525 1.00 22.66 95 ASP A C 1
ATOM 727 O O . ASP A 1 95 ? 11.940 7.161 -45.511 1.00 22.66 95 ASP A O 1
ATOM 731 N N . LYS A 1 96 ? 13.772 6.401 -46.564 1.00 24.62 96 LYS A N 1
ATOM 732 C CA . LYS A 1 96 ? 13.111 5.880 -47.761 1.00 24.62 96 LYS A CA 1
ATOM 733 C C . LYS A 1 96 ? 12.428 4.559 -47.420 1.00 24.62 96 LYS A C 1
ATOM 735 O O . LYS A 1 96 ? 13.107 3.554 -47.243 1.00 24.62 96 LYS A O 1
ATOM 740 N N . THR A 1 97 ? 11.100 4.520 -47.444 1.00 23.69 97 THR A N 1
ATOM 741 C CA . THR A 1 97 ? 10.356 3.263 -47.601 1.00 23.69 97 THR A CA 1
ATOM 742 C C . THR A 1 97 ? 9.676 3.234 -48.963 1.00 23.69 97 THR A C 1
ATOM 744 O O . THR A 1 97 ? 8.908 4.116 -49.340 1.00 23.69 97 THR A O 1
ATOM 747 N N . ILE A 1 98 ? 10.045 2.209 -49.724 1.00 22.64 98 ILE A N 1
ATOM 748 C CA . ILE A 1 98 ? 9.539 1.862 -51.045 1.00 22.64 98 ILE A CA 1
ATOM 749 C C . ILE A 1 98 ? 8.048 1.538 -50.904 1.00 22.64 98 ILE A C 1
ATOM 751 O O . ILE A 1 98 ? 7.678 0.555 -50.267 1.00 22.64 98 ILE A O 1
ATOM 755 N N . ILE A 1 99 ? 7.192 2.368 -51.496 1.00 22.12 99 ILE A N 1
ATOM 756 C CA . ILE A 1 99 ? 5.781 2.046 -51.704 1.00 22.12 99 ILE A CA 1
ATOM 757 C C . ILE A 1 99 ? 5.742 1.069 -52.880 1.00 22.12 99 ILE A C 1
ATOM 759 O O . ILE A 1 99 ? 5.866 1.471 -54.034 1.00 22.12 99 ILE A O 1
ATOM 763 N N . ALA A 1 100 ? 5.633 -0.225 -52.585 1.00 23.33 100 ALA A N 1
ATOM 764 C CA . ALA A 1 100 ? 5.215 -1.208 -53.571 1.00 23.33 100 ALA A CA 1
ATOM 765 C C . ALA A 1 100 ? 3.685 -1.139 -53.682 1.00 23.33 100 ALA A C 1
ATOM 767 O O . ALA A 1 100 ? 2.960 -1.438 -52.731 1.00 23.33 100 ALA A O 1
ATOM 768 N N . ASP A 1 101 ? 3.214 -0.689 -54.842 1.00 24.89 101 ASP A N 1
ATOM 769 C CA . ASP A 1 101 ? 1.808 -0.583 -55.214 1.00 24.89 101 ASP A CA 1
ATOM 770 C C . ASP A 1 101 ? 1.083 -1.936 -55.109 1.00 24.89 101 ASP A C 1
ATOM 772 O O . ASP A 1 101 ? 1.260 -2.838 -55.927 1.00 24.89 101 ASP A O 1
ATOM 776 N N . GLY A 1 102 ? 0.183 -2.051 -54.131 1.00 24.83 102 GLY A N 1
ATOM 777 C CA . GLY A 1 102 ? -0.796 -3.133 -53.997 1.00 24.83 102 GLY A CA 1
ATOM 778 C C . GLY A 1 102 ? -1.960 -3.014 -54.987 1.00 24.83 102 GLY A C 1
ATOM 779 O O . GLY A 1 102 ? -3.123 -3.021 -54.591 1.00 24.83 102 GLY A O 1
ATOM 780 N N . LYS A 1 103 ? -1.660 -2.898 -56.282 1.00 28.55 103 LYS A N 1
ATOM 781 C CA . LYS A 1 103 ? -2.614 -3.097 -57.383 1.00 28.55 103 LYS A CA 1
ATOM 782 C C . LYS A 1 103 ? -2.073 -4.206 -58.275 1.00 28.55 103 LYS A C 1
ATOM 784 O O . LYS A 1 103 ? -1.404 -3.898 -59.248 1.00 28.55 103 LYS A O 1
ATOM 789 N N . ASN A 1 104 ? -2.321 -5.466 -57.910 1.00 27.73 104 ASN A N 1
ATOM 790 C CA . ASN A 1 104 ? -2.368 -6.627 -58.819 1.00 27.73 104 ASN A CA 1
ATOM 791 C C . ASN A 1 104 ? -2.531 -7.938 -58.036 1.00 27.73 104 ASN A C 1
ATOM 793 O O . ASN A 1 104 ? -1.646 -8.780 -58.049 1.00 27.73 104 ASN A O 1
ATOM 797 N N . ILE A 1 105 ? -3.669 -8.145 -57.372 1.00 26.03 105 ILE A N 1
ATOM 798 C CA . ILE A 1 105 ? -4.182 -9.501 -57.122 1.00 26.03 105 ILE A CA 1
ATOM 799 C C . ILE A 1 105 ? -5.704 -9.388 -57.191 1.00 26.03 105 ILE A C 1
ATOM 801 O O . ILE A 1 105 ? -6.316 -8.945 -56.231 1.00 26.03 105 ILE A O 1
ATOM 805 N N . LEU A 1 106 ? -6.264 -9.636 -58.379 1.00 26.09 106 LEU A N 1
ATOM 806 C CA . LEU A 1 106 ? -7.652 -10.023 -58.713 1.00 26.09 106 LEU A CA 1
ATOM 807 C C . LEU A 1 106 ? -7.922 -9.678 -60.191 1.00 26.09 106 LEU A C 1
ATOM 809 O O . LEU A 1 106 ? -8.795 -8.886 -60.544 1.00 26.09 106 LEU A O 1
ATOM 813 N N . ARG A 1 107 ? -7.135 -10.279 -61.082 1.00 25.48 107 ARG A N 1
ATOM 814 C CA . ARG A 1 107 ? -7.512 -10.509 -62.477 1.00 25.48 107 ARG A CA 1
ATOM 815 C C . ARG A 1 107 ? -6.625 -11.631 -62.991 1.00 25.48 107 ARG A C 1
ATOM 817 O O . ARG A 1 107 ? -5.449 -11.403 -63.210 1.00 25.48 107 ARG A O 1
ATOM 824 N N . ASP A 1 108 ? -7.178 -12.839 -62.993 1.00 24.33 108 ASP A N 1
ATOM 825 C CA . ASP A 1 108 ? -6.991 -13.857 -64.034 1.00 24.33 108 ASP A CA 1
ATOM 826 C C . ASP A 1 108 ? -7.787 -15.104 -63.642 1.00 24.33 108 ASP A C 1
ATOM 828 O O . ASP A 1 108 ? -7.277 -16.114 -63.171 1.00 24.33 108 ASP A O 1
ATOM 832 N N . GLY A 1 109 ? -9.104 -15.001 -63.830 1.00 22.94 109 GLY A N 1
ATOM 833 C CA . GLY A 1 109 ? -9.923 -16.160 -64.146 1.00 22.94 109 GLY A CA 1
ATOM 834 C C . GLY A 1 109 ? -9.908 -16.329 -65.660 1.00 22.94 109 GLY A C 1
ATOM 835 O O . GLY A 1 109 ? -10.657 -15.642 -66.356 1.00 22.94 109 GLY A O 1
ATOM 836 N N . VAL A 1 110 ? -9.065 -17.225 -66.176 1.00 24.45 110 VAL A N 1
ATOM 837 C CA . VAL A 1 110 ? -9.222 -17.737 -67.541 1.00 24.45 110 VAL A CA 1
ATOM 838 C C . VAL A 1 110 ? -10.141 -18.951 -67.476 1.00 24.45 110 VAL A C 1
ATOM 840 O O . VAL A 1 110 ? -9.811 -20.014 -66.963 1.00 24.45 110 VAL A O 1
ATOM 843 N N . ARG A 1 111 ? -11.345 -18.708 -67.983 1.00 21.12 111 ARG A N 1
ATOM 844 C CA . ARG A 1 111 ? -12.430 -19.639 -68.279 1.00 21.12 111 ARG A CA 1
ATOM 845 C C . ARG A 1 111 ? -11.966 -20.654 -69.345 1.00 21.12 111 ARG A C 1
ATOM 847 O O . ARG A 1 111 ? -11.508 -20.198 -70.393 1.00 21.12 111 ARG A O 1
ATOM 854 N N . PRO A 1 112 ? -12.120 -21.978 -69.168 1.00 23.12 112 PRO A N 1
ATOM 855 C CA . PRO A 1 112 ? -11.996 -22.910 -70.283 1.00 23.12 112 PRO A CA 1
ATOM 856 C C . PRO A 1 112 ? -13.229 -22.770 -71.183 1.00 23.12 112 PRO A C 1
ATOM 858 O O . PRO A 1 112 ? -14.364 -22.889 -70.719 1.00 23.12 112 PRO A O 1
ATOM 861 N N . GLN A 1 113 ? -13.004 -22.476 -72.462 1.00 22.62 113 GLN A N 1
ATOM 862 C CA . GLN A 1 113 ? -14.008 -22.637 -73.509 1.00 22.62 113 GLN A CA 1
ATOM 863 C C . GLN A 1 113 ? -14.091 -24.126 -73.867 1.00 22.62 113 GLN A C 1
ATOM 865 O O . GLN A 1 113 ? -13.068 -24.740 -74.158 1.00 22.62 113 GLN A O 1
ATOM 870 N N . LEU A 1 114 ? -15.297 -24.693 -73.845 1.00 24.08 114 LEU A N 1
ATOM 871 C CA . LEU A 1 114 ? -15.612 -25.957 -74.506 1.00 24.08 114 LEU A CA 1
ATOM 872 C C . LEU A 1 114 ? -16.414 -25.629 -75.766 1.00 24.08 114 LEU A C 1
ATOM 874 O O . LEU A 1 114 ? -17.453 -24.970 -75.702 1.00 24.08 114 LEU A O 1
ATOM 878 N N . GLU A 1 115 ? -15.867 -26.047 -76.902 1.00 24.56 115 GLU A N 1
ATOM 879 C CA . GLU A 1 115 ? -16.467 -25.986 -78.231 1.00 24.56 115 GLU A CA 1
ATOM 880 C C . GLU A 1 115 ? -17.684 -26.923 -78.320 1.00 24.56 115 GLU A C 1
ATOM 882 O O . GLU A 1 115 ? -17.690 -28.022 -77.765 1.00 24.56 115 GLU A O 1
ATOM 887 N N . HIS A 1 116 ? -18.725 -26.503 -79.042 1.00 23.62 116 HIS A N 1
ATOM 888 C CA . HIS A 1 116 ? -19.828 -27.381 -79.431 1.00 23.62 116 HIS A CA 1
ATOM 889 C C . HIS A 1 116 ? -19.436 -28.238 -80.644 1.00 23.62 116 HIS A C 1
ATOM 891 O O . HIS A 1 116 ? -19.020 -27.694 -81.665 1.00 23.62 116 HIS A O 1
ATOM 897 N N . GLY A 1 117 ? -19.690 -29.552 -80.576 1.00 21.02 117 GLY A N 1
ATOM 898 C CA . GLY A 1 117 ? -19.620 -30.443 -81.737 1.00 21.02 117 GLY A CA 1
ATOM 899 C C . GLY A 1 117 ? -20.012 -31.909 -81.483 1.00 21.02 117 GLY A C 1
ATOM 900 O O . GLY A 1 117 ? -19.141 -32.740 -81.285 1.00 21.02 117 GLY A O 1
ATOM 901 N N . THR A 1 118 ? -21.316 -32.201 -81.612 1.00 22.84 118 THR A N 1
ATOM 902 C CA . THR A 1 118 ? -21.950 -33.447 -82.135 1.00 22.84 118 THR A CA 1
ATOM 903 C C . THR A 1 118 ? -21.888 -34.801 -81.385 1.00 22.84 118 THR A C 1
ATOM 905 O O . THR A 1 118 ? -20.815 -35.294 -81.071 1.00 22.84 118 THR A O 1
ATOM 908 N N . GLY A 1 119 ? -23.063 -35.462 -81.294 1.00 22.20 119 GLY A N 1
ATOM 909 C CA . GLY A 1 119 ? -23.272 -36.919 -81.092 1.00 22.20 119 GLY A CA 1
ATOM 910 C C . GLY A 1 119 ? -23.717 -37.297 -79.670 1.00 22.20 119 GLY A C 1
ATOM 911 O O . GLY A 1 119 ? -22.924 -37.175 -78.752 1.00 22.20 119 GLY A O 1
ATOM 912 N N . SER A 1 120 ? -25.008 -37.505 -79.379 1.00 23.39 120 SER A N 1
ATOM 913 C CA . SER A 1 120 ? -25.870 -38.692 -79.613 1.00 23.39 120 SER A CA 1
ATOM 914 C C . SER A 1 120 ? -26.004 -39.582 -78.360 1.00 23.39 120 SER A C 1
ATOM 916 O O . SER A 1 120 ? -24.997 -39.969 -77.780 1.00 23.39 120 SER A O 1
ATOM 918 N N . ASP A 1 121 ? -27.267 -39.909 -78.038 1.00 23.91 121 ASP A N 1
ATOM 919 C CA . ASP A 1 121 ? -27.792 -40.952 -77.122 1.00 23.91 121 ASP A CA 1
ATOM 920 C C . ASP A 1 121 ? -27.790 -40.593 -75.612 1.00 23.91 121 ASP A C 1
ATOM 922 O O . ASP A 1 121 ? -26.750 -40.308 -75.035 1.00 23.91 121 ASP A O 1
ATOM 926 N N . GLY A 1 122 ? -28.945 -40.343 -74.963 1.00 23.50 122 GLY A N 1
ATOM 927 C CA . GLY A 1 122 ? -29.864 -41.336 -74.349 1.00 23.50 122 GLY A CA 1
ATOM 928 C C . GLY A 1 122 ? -29.328 -41.730 -72.952 1.00 23.50 122 GLY A C 1
ATOM 929 O O . GLY A 1 122 ? -28.190 -42.150 -72.872 1.00 23.50 122 GLY A O 1
ATOM 930 N N . GLU A 1 123 ? -29.962 -41.596 -71.783 1.00 25.02 123 GLU A N 1
ATOM 931 C CA . GLU A 1 123 ? -31.356 -41.637 -71.347 1.00 25.02 123 GLU A CA 1
ATOM 932 C C . GLU A 1 123 ? -31.559 -40.877 -70.008 1.00 25.02 123 GLU A C 1
ATOM 934 O O . GLU A 1 123 ? -30.660 -40.676 -69.200 1.00 25.02 123 GLU A O 1
ATOM 939 N N . ASN A 1 124 ? -32.820 -40.500 -69.852 1.00 23.61 124 ASN A N 1
ATOM 940 C CA . ASN A 1 124 ? -33.675 -39.991 -68.776 1.00 23.61 124 ASN A CA 1
ATOM 941 C C . ASN A 1 124 ? -33.543 -40.518 -67.302 1.00 23.61 124 ASN A C 1
ATOM 943 O O . ASN A 1 124 ? -33.091 -41.634 -67.069 1.00 23.61 124 ASN A O 1
ATOM 947 N N . ILE A 1 125 ? -34.196 -39.766 -66.379 1.00 24.44 125 ILE A N 1
ATOM 948 C CA . ILE A 1 125 ? -34.682 -40.061 -64.986 1.00 24.44 125 ILE A CA 1
ATOM 949 C C . ILE A 1 125 ? -33.684 -39.758 -63.833 1.00 24.44 125 ILE A C 1
ATOM 951 O O . ILE A 1 125 ? -32.582 -40.280 -63.829 1.00 24.44 125 ILE A O 1
ATOM 955 N N . GLY A 1 126 ? -33.981 -38.983 -62.776 1.00 24.08 126 GLY A N 1
ATOM 956 C CA . GLY A 1 126 ? -35.222 -38.372 -62.282 1.00 24.08 126 GLY A CA 1
ATOM 957 C C . GLY A 1 126 ? -34.974 -37.511 -61.022 1.00 24.08 126 GLY A C 1
ATOM 958 O O . GLY A 1 126 ? -33.863 -37.454 -60.499 1.00 24.08 126 GLY A O 1
ATOM 959 N N . ASP A 1 127 ? -36.033 -36.823 -60.602 1.00 24.36 127 ASP A N 1
ATOM 960 C CA . ASP A 1 127 ? -36.149 -35.773 -59.579 1.00 24.36 127 ASP A CA 1
ATOM 961 C C . ASP A 1 127 ? -35.681 -36.144 -58.152 1.00 24.36 127 ASP A C 1
ATOM 963 O O . ASP A 1 127 ? -35.912 -37.268 -57.720 1.00 24.36 127 ASP A O 1
ATOM 967 N N . ASP A 1 128 ? -35.171 -35.177 -57.365 1.00 23.98 128 ASP A N 1
ATOM 968 C CA . ASP A 1 128 ? -35.896 -34.709 -56.165 1.00 23.98 128 ASP A CA 1
ATOM 969 C C . ASP A 1 128 ? -35.375 -33.369 -55.584 1.00 23.98 128 ASP A C 1
ATOM 971 O O . ASP A 1 128 ? -34.289 -32.882 -55.888 1.00 23.98 128 ASP A O 1
ATOM 975 N N . LYS A 1 129 ? -36.252 -32.769 -54.780 1.00 26.03 129 LYS A N 1
ATOM 976 C CA . LYS A 1 129 ? -36.423 -31.368 -54.362 1.00 26.03 129 LYS A CA 1
ATOM 977 C C . LYS A 1 129 ? -35.308 -30.638 -53.590 1.00 26.03 129 LYS A C 1
ATOM 979 O O . LYS A 1 129 ? -34.558 -31.183 -52.794 1.00 26.03 129 LYS A O 1
ATOM 984 N N . SER A 1 130 ? -35.395 -29.319 -53.771 1.00 26.67 130 SER A N 1
ATOM 985 C CA . SER A 1 130 ? -34.896 -28.174 -52.996 1.00 26.67 130 SER A CA 1
ATOM 986 C C . SER A 1 130 ? -35.169 -28.173 -51.483 1.00 26.67 130 SER A C 1
ATOM 988 O O . SER A 1 130 ? -36.144 -28.788 -51.056 1.00 26.67 130 SER A O 1
ATOM 990 N N . ILE A 1 131 ? -34.424 -27.293 -50.785 1.00 24.97 131 ILE A N 1
ATOM 991 C CA . ILE A 1 131 ? -34.676 -26.486 -49.552 1.00 24.97 131 ILE A CA 1
ATOM 992 C C . ILE A 1 131 ? -33.401 -26.615 -48.688 1.00 24.97 131 ILE A C 1
ATOM 994 O O . ILE A 1 131 ? -32.977 -27.734 -48.448 1.00 24.97 131 ILE A O 1
ATOM 998 N N . GLY A 1 132 ? -32.685 -25.600 -48.204 1.00 24.44 132 GLY A N 1
ATOM 999 C CA . GLY A 1 132 ? -32.893 -24.170 -47.968 1.00 24.44 132 GLY A CA 1
ATOM 1000 C C . GLY A 1 132 ? -31.958 -23.783 -46.796 1.00 24.44 132 GLY A C 1
ATOM 1001 O O . GLY A 1 132 ? -31.631 -24.652 -45.993 1.00 24.44 132 GLY A O 1
ATOM 1002 N N . ASP A 1 133 ? -31.557 -22.511 -46.718 1.00 25.56 133 ASP A N 1
ATOM 1003 C CA . ASP A 1 133 ? -30.944 -21.830 -45.553 1.00 25.56 133 ASP A CA 1
ATOM 1004 C C . ASP A 1 133 ? -29.405 -21.918 -45.366 1.00 25.56 133 ASP A C 1
ATOM 1006 O O . ASP A 1 133 ? -28.890 -22.604 -44.490 1.00 25.56 133 ASP A O 1
ATOM 1010 N N . ASP A 1 134 ? -28.672 -21.111 -46.150 1.00 26.06 134 ASP A N 1
ATOM 1011 C CA . ASP A 1 134 ? -27.209 -20.887 -46.069 1.00 26.06 134 ASP A CA 1
ATOM 1012 C C . ASP A 1 134 ? -26.799 -19.618 -45.265 1.00 26.06 134 ASP A C 1
ATOM 1014 O O . ASP A 1 134 ? -25.636 -19.210 -45.281 1.00 26.06 134 ASP A O 1
ATOM 1018 N N . GLU A 1 135 ? -27.711 -18.946 -44.548 1.00 28.31 135 GLU A N 1
ATOM 1019 C CA . GLU A 1 135 ? -27.429 -17.621 -43.942 1.00 28.31 135 GLU A CA 1
ATOM 1020 C C . GLU A 1 135 ? -26.927 -17.625 -42.481 1.00 28.31 135 GLU A C 1
ATOM 1022 O O . GLU A 1 135 ? -26.537 -16.574 -41.974 1.00 28.31 135 GLU A O 1
ATOM 1027 N N . THR A 1 136 ? -26.845 -18.773 -41.803 1.00 27.53 136 THR A N 1
ATOM 1028 C CA . THR A 1 136 ? -26.486 -18.850 -40.364 1.00 27.53 136 THR A CA 1
ATOM 1029 C C . THR A 1 136 ? -25.038 -19.251 -40.064 1.00 27.53 136 THR A C 1
ATOM 1031 O O . THR A 1 136 ? -24.634 -19.234 -38.907 1.00 27.53 136 THR A O 1
ATOM 1034 N N . ILE A 1 137 ? -24.225 -19.594 -41.069 1.00 27.75 137 ILE A N 1
ATOM 1035 C CA . ILE A 1 137 ? -22.878 -20.166 -40.846 1.00 27.75 137 ILE A CA 1
ATOM 1036 C C . ILE A 1 137 ? -21.766 -19.092 -40.884 1.00 27.75 137 ILE A C 1
ATOM 1038 O O . ILE A 1 137 ? -20.670 -19.296 -40.362 1.00 27.75 137 ILE A O 1
ATOM 1042 N N . ILE A 1 138 ? -22.031 -17.918 -41.465 1.00 29.45 138 ILE A N 1
ATOM 1043 C CA . ILE A 1 138 ? -20.989 -16.915 -41.761 1.00 29.45 138 ILE A CA 1
ATOM 1044 C C . ILE A 1 138 ? -20.658 -16.028 -40.541 1.00 29.45 138 ILE A C 1
ATOM 1046 O O . ILE A 1 138 ? -19.522 -15.578 -40.401 1.00 29.45 138 ILE A O 1
ATOM 1050 N N . THR A 1 139 ? -21.598 -15.819 -39.613 1.00 30.52 139 THR A N 1
ATOM 1051 C CA . THR A 1 139 ? -21.433 -14.903 -38.464 1.00 30.52 139 THR A CA 1
ATOM 1052 C C . THR A 1 139 ? -20.497 -15.427 -37.371 1.00 30.52 139 THR A C 1
ATOM 1054 O O . THR A 1 139 ? -19.780 -14.649 -36.737 1.00 30.52 139 THR A O 1
ATOM 1057 N N . ASP A 1 140 ? -20.440 -16.744 -37.180 1.00 33.22 140 ASP A N 1
ATOM 1058 C CA . ASP A 1 140 ? -19.684 -17.345 -36.074 1.00 33.22 140 ASP A CA 1
ATOM 1059 C C . ASP A 1 140 ? -18.209 -17.573 -36.442 1.00 33.22 140 ASP A C 1
ATOM 1061 O O . ASP A 1 140 ? -17.319 -17.480 -35.593 1.00 33.22 140 ASP A O 1
ATOM 1065 N N . GLY A 1 141 ? -17.924 -17.764 -37.736 1.00 30.11 141 GLY A N 1
ATOM 1066 C CA . GLY A 1 141 ? -16.563 -17.894 -38.261 1.00 30.11 141 GLY A CA 1
ATOM 1067 C C . GLY A 1 141 ? -15.727 -16.618 -38.112 1.00 30.11 141 GLY A C 1
ATOM 1068 O O . GLY A 1 141 ? -14.544 -16.693 -37.783 1.00 30.11 141 GLY A O 1
ATOM 1069 N N . GLU A 1 142 ? -16.326 -15.436 -38.282 1.00 34.25 142 GLU A N 1
ATOM 1070 C CA . GLU A 1 142 ? -15.614 -14.152 -38.175 1.00 34.25 142 GLU A CA 1
ATOM 1071 C C . GLU A 1 142 ? -15.247 -13.796 -36.725 1.00 34.25 142 GLU A C 1
ATOM 1073 O O . GLU A 1 142 ? -14.178 -13.233 -36.471 1.00 34.25 142 GLU A O 1
ATOM 1078 N N . THR A 1 143 ? -16.077 -14.199 -35.759 1.00 33.78 143 THR A N 1
ATOM 1079 C CA . THR A 1 143 ? -15.812 -14.015 -34.323 1.00 33.78 143 THR A CA 1
ATOM 1080 C C . THR A 1 143 ? -14.613 -14.857 -33.877 1.00 33.78 143 THR A C 1
ATOM 1082 O O . THR A 1 143 ? -13.754 -14.380 -33.136 1.00 33.78 143 THR A O 1
ATOM 1085 N N . ILE A 1 144 ? -14.480 -16.076 -34.403 1.00 35.53 144 ILE A N 1
ATOM 1086 C CA . ILE A 1 144 ? -13.356 -16.980 -34.113 1.00 35.53 144 ILE A CA 1
ATOM 1087 C C . ILE A 1 144 ? -12.072 -16.526 -34.805 1.00 35.53 144 ILE A C 1
ATOM 1089 O O . ILE A 1 144 ? -11.000 -16.635 -34.216 1.00 35.53 144 ILE A O 1
ATOM 1093 N N . ILE A 1 145 ? -12.161 -15.962 -36.015 1.00 35.34 145 ILE A N 1
ATOM 1094 C CA . ILE A 1 145 ? -11.012 -15.319 -36.667 1.00 35.34 145 ILE A CA 1
ATOM 1095 C C . ILE A 1 145 ? -10.548 -14.115 -35.832 1.00 35.34 145 ILE A C 1
ATOM 1097 O O . ILE A 1 145 ? -9.349 -13.943 -35.634 1.00 35.34 145 ILE A O 1
ATOM 1101 N N . GLY A 1 146 ? -11.470 -13.330 -35.263 1.00 36.28 146 GLY A N 1
ATOM 1102 C CA . GLY A 1 146 ? -11.146 -12.246 -34.329 1.00 36.28 146 GLY A CA 1
ATOM 1103 C C . GLY A 1 146 ? -10.460 -12.725 -33.041 1.00 36.28 146 GLY A C 1
ATOM 1104 O O . GLY A 1 146 ? -9.449 -12.149 -32.638 1.00 36.28 146 GLY A O 1
ATOM 1105 N N . VAL A 1 147 ? -10.956 -13.808 -32.431 1.00 35.56 147 VAL A N 1
ATOM 1106 C CA . VAL A 1 147 ? -10.349 -14.442 -31.244 1.00 35.56 147 VAL A CA 1
ATOM 1107 C C . VAL A 1 147 ? -8.968 -15.013 -31.574 1.00 35.56 147 VAL A C 1
ATOM 1109 O O . VAL A 1 147 ? -8.018 -14.765 -30.835 1.00 35.56 147 VAL A O 1
ATOM 1112 N N . GLY A 1 148 ? -8.823 -15.716 -32.699 1.00 32.50 148 GLY A N 1
ATOM 1113 C CA . GLY A 1 148 ? -7.558 -16.304 -33.142 1.00 32.50 148 GLY A CA 1
ATOM 1114 C C . GLY A 1 148 ? -6.503 -15.255 -33.488 1.00 32.50 148 GLY A C 1
ATOM 1115 O O . GLY A 1 148 ? -5.334 -15.439 -33.163 1.00 32.50 148 GLY A O 1
ATOM 1116 N N . VAL A 1 149 ? -6.915 -14.119 -34.065 1.00 34.62 149 VAL A N 1
ATOM 1117 C CA . VAL A 1 149 ? -6.031 -12.967 -34.277 1.00 34.62 149 VAL A CA 1
ATOM 1118 C C . VAL A 1 149 ? -5.603 -12.384 -32.931 1.00 34.62 149 VAL A C 1
ATOM 1120 O O . VAL A 1 149 ? -4.415 -12.197 -32.726 1.00 34.62 149 VAL A O 1
ATOM 1123 N N . MET A 1 150 ? -6.511 -12.150 -31.980 1.00 32.16 150 MET A N 1
ATOM 1124 C CA . MET A 1 150 ? -6.155 -11.458 -30.731 1.00 32.16 150 MET A CA 1
ATOM 1125 C C . MET A 1 150 ? -5.481 -12.324 -29.658 1.00 32.16 150 MET A C 1
ATOM 1127 O O . MET A 1 150 ? -4.766 -11.785 -28.819 1.00 32.16 150 MET A O 1
ATOM 1131 N N . THR A 1 151 ? -5.685 -13.641 -29.661 1.00 37.72 151 THR A N 1
ATOM 1132 C CA . THR A 1 151 ? -5.208 -14.536 -28.585 1.00 37.72 151 THR A CA 1
ATOM 1133 C C . THR A 1 151 ? -4.182 -15.569 -29.053 1.00 37.72 151 THR A C 1
ATOM 1135 O O . THR A 1 151 ? -3.692 -16.353 -28.239 1.00 37.72 151 THR A O 1
ATOM 1138 N N . ASN A 1 152 ? -3.869 -15.596 -30.356 1.00 38.06 152 ASN A N 1
ATOM 1139 C CA . ASN A 1 152 ? -2.965 -16.547 -31.018 1.00 38.06 152 ASN A CA 1
ATOM 1140 C C . ASN A 1 152 ? -3.278 -18.036 -30.736 1.00 38.06 152 ASN A C 1
ATOM 1142 O O . ASN A 1 152 ? -2.476 -18.920 -31.023 1.00 38.06 152 ASN A O 1
ATOM 1146 N N . THR A 1 153 ? -4.449 -18.316 -30.161 1.00 38.38 153 THR A N 1
ATOM 1147 C CA . THR A 1 153 ? -4.939 -19.637 -29.776 1.00 38.38 153 THR A CA 1
ATOM 1148 C C . THR A 1 153 ? -6.413 -19.716 -30.147 1.00 38.38 153 THR A C 1
ATOM 1150 O O . THR A 1 153 ? -7.184 -18.785 -29.935 1.00 38.38 153 THR A O 1
ATOM 1153 N N . ILE A 1 154 ? -6.813 -20.817 -30.775 1.00 47.47 154 ILE A N 1
ATOM 1154 C CA . ILE A 1 154 ? -8.229 -21.088 -31.018 1.00 47.47 154 ILE A CA 1
ATOM 1155 C C . ILE A 1 154 ? -8.810 -21.574 -29.678 1.00 47.47 154 ILE A C 1
ATOM 1157 O O . ILE A 1 154 ? -8.146 -22.388 -29.034 1.00 47.47 154 ILE A O 1
ATOM 1161 N N . PRO A 1 155 ? -10.014 -21.136 -29.256 1.00 40.84 155 PRO A N 1
ATOM 1162 C CA . PRO A 1 155 ? -10.624 -21.453 -27.950 1.00 40.84 155 PRO A CA 1
ATOM 1163 C C . PRO A 1 155 ? -11.010 -22.940 -27.734 1.00 40.84 155 PRO A C 1
ATOM 1165 O O . PRO A 1 155 ? -11.878 -23.267 -26.932 1.00 40.84 155 PRO A O 1
ATOM 1168 N N . PHE A 1 156 ? -10.343 -23.860 -28.431 1.00 52.50 156 PHE A N 1
ATOM 1169 C CA . PHE A 1 156 ? -10.422 -25.310 -28.285 1.00 52.50 156 PHE A CA 1
ATOM 1170 C C . PHE A 1 156 ? -8.995 -25.870 -28.247 1.00 52.50 156 PHE A C 1
ATOM 1172 O O . PHE A 1 156 ? -8.453 -26.302 -29.267 1.00 52.50 156 PHE A O 1
ATOM 1179 N N . HIS A 1 157 ? -8.364 -25.817 -27.072 1.00 42.59 157 HIS A N 1
ATOM 1180 C CA . HIS A 1 157 ? -6.967 -26.230 -26.870 1.00 42.59 157 HIS A CA 1
ATOM 1181 C C . HIS A 1 157 ? -6.700 -27.710 -27.202 1.00 42.59 157 HIS A C 1
ATOM 1183 O O . HIS A 1 157 ? -5.559 -28.112 -27.417 1.00 42.59 157 HIS A O 1
ATOM 1189 N N . ASP A 1 158 ? -7.750 -28.521 -27.284 1.00 43.28 158 ASP A N 1
ATOM 1190 C CA . ASP A 1 158 ? -7.726 -29.950 -27.577 1.00 43.28 158 ASP A CA 1
ATOM 1191 C C . ASP A 1 158 ? -7.876 -30.284 -29.076 1.00 43.28 158 ASP A C 1
ATOM 1193 O O . ASP A 1 158 ? -7.886 -31.458 -29.452 1.00 43.28 158 ASP A O 1
ATOM 1197 N N . VAL A 1 159 ? -7.968 -29.280 -29.958 1.00 49.06 159 VAL A N 1
ATOM 1198 C CA . VAL A 1 159 ? -8.288 -29.491 -31.376 1.00 49.06 159 VAL A CA 1
ATOM 1199 C C . VAL A 1 159 ? -7.217 -28.920 -32.309 1.00 49.06 159 VAL A C 1
ATOM 1201 O O . VAL A 1 159 ? -6.988 -27.718 -32.373 1.00 49.06 159 VAL A O 1
ATOM 1204 N N . LYS A 1 160 ? -6.601 -29.794 -33.120 1.00 43.97 160 LYS A N 1
ATOM 1205 C CA . LYS A 1 160 ? -5.525 -29.440 -34.073 1.00 43.97 160 LYS A CA 1
ATOM 1206 C C . LYS A 1 160 ? -5.998 -29.127 -35.501 1.00 43.97 160 LYS A C 1
ATOM 1208 O O . LYS A 1 160 ? -5.173 -28.864 -36.370 1.00 43.97 160 LYS A O 1
ATOM 1213 N N . THR A 1 161 ? -7.298 -29.199 -35.792 1.00 45.56 161 THR A N 1
ATOM 1214 C CA . THR A 1 161 ? -7.817 -29.105 -37.169 1.00 45.56 161 THR A CA 1
ATOM 1215 C C . THR A 1 161 ? -9.014 -28.161 -37.257 1.00 45.56 161 THR A C 1
ATOM 1217 O O . THR A 1 161 ? -10.015 -28.363 -36.570 1.00 45.56 161 THR A O 1
ATOM 1220 N N . ASN A 1 162 ? -8.945 -27.179 -38.165 1.00 39.75 162 ASN A N 1
ATOM 1221 C CA . ASN A 1 162 ? -9.976 -26.148 -38.368 1.00 39.75 162 ASN A CA 1
ATOM 1222 C C . ASN A 1 162 ? -11.391 -26.723 -38.570 1.00 39.75 162 ASN A C 1
ATOM 1224 O O . ASN A 1 162 ? -12.363 -26.135 -38.114 1.00 39.75 162 ASN A O 1
ATOM 1228 N N . ALA A 1 163 ? -11.519 -27.900 -39.190 1.00 42.09 163 ALA A N 1
ATOM 1229 C CA . ALA A 1 163 ? -12.810 -28.552 -39.420 1.00 42.09 163 ALA A CA 1
ATOM 1230 C C . ALA A 1 163 ? -13.531 -28.977 -38.124 1.00 42.09 163 ALA A C 1
ATOM 1232 O O . ALA A 1 163 ? -14.754 -28.913 -38.047 1.00 42.09 163 ALA A O 1
ATOM 1233 N N . ILE A 1 164 ? -12.788 -29.391 -37.094 1.00 51.06 164 ILE A N 1
ATOM 1234 C CA . ILE A 1 164 ? -13.360 -29.845 -35.816 1.00 51.06 164 ILE A CA 1
ATOM 1235 C C . ILE A 1 164 ? -13.754 -28.639 -34.952 1.00 51.06 164 ILE A C 1
ATOM 1237 O O . ILE A 1 164 ? -14.781 -28.677 -34.281 1.00 51.06 164 ILE A O 1
ATOM 1241 N N . VAL A 1 165 ? -12.985 -27.548 -35.031 1.00 46.28 165 VAL A N 1
ATOM 1242 C CA . VAL A 1 165 ? -13.324 -26.248 -34.428 1.00 46.28 165 VAL A CA 1
ATOM 1243 C C . VAL A 1 165 ? -14.650 -25.740 -34.991 1.00 46.28 165 VAL A C 1
ATOM 1245 O O . VAL A 1 165 ? -15.561 -25.435 -34.230 1.00 46.28 165 VAL A O 1
ATOM 1248 N N . ILE A 1 166 ? -14.784 -25.732 -36.322 1.00 45.75 166 ILE A N 1
ATOM 1249 C CA . ILE A 1 166 ? -16.019 -25.333 -37.010 1.00 45.75 166 ILE A CA 1
ATOM 1250 C C . ILE A 1 166 ? -17.193 -26.212 -36.560 1.00 45.75 166 ILE A C 1
ATOM 1252 O O . ILE A 1 166 ? -18.259 -25.698 -36.241 1.00 45.75 166 ILE A O 1
ATOM 1256 N N . ASN A 1 167 ? -16.993 -27.528 -36.455 1.00 46.72 167 ASN A N 1
ATOM 1257 C CA . ASN A 1 167 ? -18.052 -28.445 -36.034 1.00 46.72 167 ASN A CA 1
ATOM 1258 C C . ASN A 1 167 ? -18.498 -28.207 -34.576 1.00 46.72 167 ASN A C 1
ATOM 1260 O O . ASN A 1 167 ? -19.690 -28.186 -34.294 1.00 46.72 167 ASN A O 1
ATOM 1264 N N . ARG A 1 168 ? -17.571 -27.946 -33.645 1.00 49.59 168 ARG A N 1
ATOM 1265 C CA . ARG A 1 168 ? -17.916 -27.644 -32.241 1.00 49.59 168 ARG A CA 1
ATOM 1266 C C . ARG A 1 168 ? -18.675 -26.332 -32.073 1.00 49.59 168 ARG A C 1
ATOM 1268 O O . ARG A 1 168 ? -19.575 -26.254 -31.241 1.00 49.59 168 ARG A O 1
ATOM 1275 N N . VAL A 1 169 ? -18.340 -25.342 -32.891 1.00 46.22 169 VAL A N 1
ATOM 1276 C CA . VAL A 1 169 ? -19.002 -24.031 -32.922 1.00 46.22 169 VAL A CA 1
ATOM 1277 C C . VAL A 1 169 ? -20.418 -24.165 -33.468 1.00 46.22 169 VAL A C 1
ATOM 1279 O O . VAL A 1 169 ? -21.352 -23.701 -32.826 1.00 46.22 169 VAL A O 1
ATOM 1282 N N . ILE A 1 170 ? -20.592 -24.895 -34.576 1.00 44.94 170 ILE A N 1
ATOM 1283 C CA . ILE A 1 170 ? -21.915 -25.212 -35.143 1.00 44.94 170 ILE A CA 1
ATOM 1284 C C . ILE A 1 170 ? -22.780 -25.982 -34.134 1.00 44.94 170 ILE A C 1
ATOM 1286 O O . ILE A 1 170 ? -23.990 -25.791 -34.070 1.00 44.94 170 ILE A O 1
ATOM 1290 N N . GLN A 1 171 ? -22.165 -26.835 -33.314 1.00 48.34 171 GLN A N 1
ATOM 1291 C CA . GLN A 1 171 ? -22.855 -27.589 -32.268 1.00 48.34 171 GLN A CA 1
ATOM 1292 C C . GLN A 1 171 ? -23.124 -26.777 -30.985 1.00 48.34 171 GLN A C 1
ATOM 1294 O O . GLN A 1 171 ? -23.625 -27.345 -30.018 1.00 48.34 171 GLN A O 1
ATOM 1299 N N . GLY A 1 172 ? -22.785 -25.483 -30.939 1.00 45.69 172 GLY A N 1
ATOM 1300 C CA . GLY A 1 172 ? -23.048 -24.613 -29.787 1.00 45.69 172 GLY A CA 1
ATOM 1301 C C . GLY A 1 172 ? -22.151 -24.863 -28.571 1.00 45.69 172 GLY A C 1
ATOM 1302 O O . GLY A 1 172 ? -22.425 -24.343 -27.491 1.00 45.69 172 GLY A O 1
ATOM 1303 N N . HIS A 1 173 ? -21.065 -25.625 -28.724 1.00 48.88 173 HIS A N 1
ATOM 1304 C CA . HIS A 1 173 ? -20.085 -25.856 -27.662 1.00 48.88 173 HIS A CA 1
ATOM 1305 C C . HIS A 1 173 ? -19.110 -24.677 -27.597 1.00 48.88 173 HIS A C 1
ATOM 1307 O O . HIS A 1 173 ? -17.937 -24.808 -27.935 1.00 48.88 173 HIS A O 1
ATOM 1313 N N . LEU A 1 174 ? -19.604 -23.501 -27.214 1.00 47.59 174 LEU A N 1
ATOM 1314 C CA . LEU A 1 174 ? -18.765 -22.338 -26.939 1.00 47.59 174 LEU A CA 1
ATOM 1315 C C . LEU A 1 174 ? -18.243 -22.425 -25.498 1.00 47.59 174 LEU A C 1
ATOM 1317 O O . LEU A 1 174 ? -19.031 -22.717 -24.593 1.00 47.59 174 LEU A O 1
ATOM 1321 N N . PRO A 1 175 ? -16.945 -22.179 -25.248 1.00 44.97 175 PRO A N 1
ATOM 1322 C CA . PRO A 1 175 ? -16.450 -22.099 -23.884 1.00 44.97 175 PRO A CA 1
ATOM 1323 C C . PRO A 1 175 ? -17.157 -20.974 -23.125 1.00 44.97 175 PRO A C 1
ATOM 1325 O O . PRO A 1 175 ? -17.488 -19.921 -23.677 1.00 44.97 175 PRO A O 1
ATOM 1328 N N . SER A 1 176 ? -17.397 -21.229 -21.842 1.00 44.22 176 SER A N 1
ATOM 1329 C CA . SER A 1 176 ? -17.985 -20.282 -20.900 1.00 44.22 176 SER A CA 1
ATOM 1330 C C . SER A 1 176 ? -17.226 -18.949 -20.933 1.00 44.22 176 SER A C 1
ATOM 1332 O O . SER A 1 176 ? -16.061 -18.867 -20.551 1.00 44.22 176 SER A O 1
ATOM 1334 N N . VAL A 1 177 ? -17.895 -17.880 -21.383 1.00 42.44 177 VAL A N 1
ATOM 1335 C CA . VAL A 1 177 ? -17.319 -16.523 -21.523 1.00 42.44 177 VAL A CA 1
ATOM 1336 C C . VAL A 1 177 ? -16.925 -15.919 -20.165 1.00 42.44 177 VAL A C 1
ATOM 1338 O O . VAL A 1 177 ? -16.239 -14.902 -20.111 1.00 42.44 177 VAL A O 1
ATOM 1341 N N . THR A 1 178 ? -17.378 -16.514 -19.060 1.00 38.31 178 THR A N 1
ATOM 1342 C CA . THR A 1 178 ? -17.194 -15.988 -17.704 1.00 38.31 178 THR A CA 1
ATOM 1343 C C . THR A 1 178 ? -15.951 -16.507 -16.988 1.00 38.31 178 THR A C 1
ATOM 1345 O O . THR A 1 178 ? -15.571 -15.902 -15.993 1.00 38.31 178 THR A O 1
ATOM 1348 N N . GLU A 1 179 ? -15.307 -17.571 -17.473 1.00 37.97 179 GLU A N 1
ATOM 1349 C CA . GLU A 1 179 ? -14.191 -18.223 -16.759 1.00 37.97 179 GLU A CA 1
ATOM 1350 C C . GLU A 1 179 ? -12.824 -18.043 -17.439 1.00 37.97 179 GLU A C 1
ATOM 1352 O O . GLU A 1 179 ? -11.797 -18.345 -16.840 1.00 37.97 179 GLU A O 1
ATOM 1357 N N . ASP A 1 180 ? -12.784 -17.500 -18.660 1.00 47.22 180 ASP A N 1
ATOM 1358 C CA . ASP A 1 180 ? -11.539 -17.289 -19.404 1.00 47.22 180 ASP A CA 1
ATOM 1359 C C . ASP A 1 180 ? -11.076 -15.822 -19.334 1.00 47.22 180 ASP A C 1
ATOM 1361 O O . ASP A 1 180 ? -11.706 -14.903 -19.879 1.00 47.22 180 ASP A O 1
ATOM 1365 N N . ALA A 1 181 ? -9.928 -15.603 -18.685 1.00 46.44 181 ALA A N 1
ATOM 1366 C CA . ALA A 1 181 ? -9.305 -14.293 -18.524 1.00 46.44 181 ALA A CA 1
ATOM 1367 C C . ALA A 1 181 ? -9.077 -13.563 -19.861 1.00 46.44 181 ALA A C 1
ATOM 1369 O O . ALA A 1 181 ? -9.175 -12.336 -19.901 1.00 46.44 181 ALA A O 1
ATOM 1370 N N . ARG A 1 182 ? -8.850 -14.277 -20.975 1.00 49.44 182 ARG A N 1
ATOM 1371 C CA . ARG A 1 182 ? -8.649 -13.690 -22.315 1.00 49.44 182 ARG A CA 1
ATOM 1372 C C . ARG A 1 182 ? -9.965 -13.236 -22.946 1.00 49.44 182 ARG A C 1
ATOM 1374 O O . ARG A 1 182 ? -10.013 -12.197 -23.606 1.00 49.44 182 ARG A O 1
ATOM 1381 N N . MET A 1 183 ? -11.056 -13.954 -22.688 1.00 51.84 183 MET A N 1
ATOM 1382 C CA . MET A 1 183 ? -12.397 -13.580 -23.158 1.00 51.84 183 MET A CA 1
ATOM 1383 C C . MET A 1 183 ? -12.960 -12.375 -22.390 1.00 51.84 183 MET A C 1
ATOM 1385 O O . MET A 1 183 ? -13.712 -11.576 -22.958 1.00 51.84 183 MET A O 1
ATOM 1389 N N . SER A 1 184 ? -12.520 -12.167 -21.142 1.00 51.88 184 SER A N 1
ATOM 1390 C CA . SER A 1 184 ? -12.800 -10.938 -20.388 1.00 51.88 184 SER A CA 1
ATOM 1391 C C . SER A 1 184 ? -12.224 -9.681 -21.070 1.00 51.88 184 SER A C 1
ATOM 1393 O O . SER A 1 184 ? -12.895 -8.647 -21.116 1.00 51.88 184 SER A O 1
ATOM 1395 N N . LEU A 1 185 ? -11.043 -9.790 -21.702 1.00 56.16 185 LEU A N 1
ATOM 1396 C CA . LEU A 1 185 ? -10.392 -8.706 -22.459 1.00 56.16 185 LEU A CA 1
ATOM 1397 C C . LEU A 1 185 ? -11.228 -8.302 -23.668 1.00 56.16 185 LEU A C 1
ATOM 1399 O O . LEU A 1 185 ? -11.464 -7.122 -23.922 1.00 56.16 185 LEU A O 1
ATOM 1403 N N . ILE A 1 186 ? -11.695 -9.311 -24.403 1.00 57.78 186 ILE A N 1
ATOM 1404 C CA . ILE A 1 186 ? -12.526 -9.133 -25.590 1.00 57.78 186 ILE A CA 1
ATOM 1405 C C . ILE A 1 186 ? -13.844 -8.479 -25.184 1.00 57.78 186 ILE A C 1
ATOM 1407 O O . ILE A 1 186 ? -14.266 -7.508 -25.807 1.00 57.78 186 ILE A O 1
ATOM 1411 N N . ARG A 1 187 ? -14.456 -8.927 -24.084 1.00 57.88 187 ARG A N 1
ATOM 1412 C CA . ARG A 1 187 ? -15.673 -8.317 -23.542 1.00 57.88 187 ARG A CA 1
ATOM 1413 C C . ARG A 1 187 ? -15.455 -6.861 -23.119 1.00 57.88 187 ARG A C 1
ATOM 1415 O O . ARG A 1 187 ? -16.306 -6.020 -23.413 1.00 57.88 187 ARG A O 1
ATOM 1422 N N . ALA A 1 188 ? -14.335 -6.546 -22.469 1.00 58.72 188 ALA A N 1
ATOM 1423 C CA . ALA A 1 188 ? -13.988 -5.181 -22.072 1.00 58.72 188 ALA A CA 1
ATOM 1424 C C . ALA A 1 188 ? -13.784 -4.268 -23.291 1.00 58.72 188 ALA A C 1
ATOM 1426 O O . ALA A 1 188 ? -14.338 -3.167 -23.338 1.00 58.72 188 ALA A O 1
ATOM 1427 N N . LEU A 1 189 ? -13.080 -4.753 -24.317 1.00 64.56 189 LEU A N 1
ATOM 1428 C CA . LEU A 1 189 ? -12.881 -4.029 -25.570 1.00 64.56 189 LEU A CA 1
ATOM 1429 C C . LEU A 1 189 ? -14.198 -3.824 -26.327 1.00 64.56 189 LEU A C 1
ATOM 1431 O O . LEU A 1 189 ? -14.493 -2.711 -26.757 1.00 64.56 189 LEU A O 1
ATOM 1435 N N . CYS A 1 190 ? -15.031 -4.861 -26.440 1.00 60.34 190 CYS A N 1
ATOM 1436 C CA . CYS A 1 190 ? -16.360 -4.766 -27.043 1.00 60.34 190 CYS A CA 1
ATOM 1437 C C . CYS A 1 190 ? -17.251 -3.770 -26.290 1.00 60.34 190 CYS A C 1
ATOM 1439 O O . CYS A 1 190 ? -17.920 -2.950 -26.915 1.00 60.34 190 CYS A O 1
ATOM 1441 N N . SER A 1 191 ? -17.220 -3.780 -24.956 1.00 65.56 191 SER A N 1
ATOM 1442 C CA . SER A 1 191 ? -17.941 -2.811 -24.123 1.00 65.56 191 SER A CA 1
ATOM 1443 C C . SER A 1 191 ? -17.462 -1.378 -24.376 1.00 65.56 191 SER A C 1
ATOM 1445 O O . SER A 1 191 ? -18.277 -0.470 -24.569 1.00 65.56 191 SER A O 1
ATOM 1447 N N . LEU A 1 192 ? -16.145 -1.164 -24.465 1.00 70.75 192 LEU A N 1
ATOM 1448 C CA . LEU A 1 192 ? -15.581 0.137 -24.814 1.00 70.75 192 LEU A CA 1
ATOM 1449 C C . LEU A 1 192 ? -16.027 0.590 -26.208 1.00 70.75 192 LEU A C 1
ATOM 1451 O O . LEU A 1 192 ? -16.442 1.734 -26.370 1.00 70.75 192 LEU A O 1
ATOM 1455 N N . MET A 1 193 ? -16.004 -0.300 -27.200 1.00 67.31 193 MET A N 1
ATOM 1456 C CA . MET A 1 193 ? -16.474 0.007 -28.553 1.00 67.31 193 MET A CA 1
ATOM 1457 C C . MET A 1 193 ? -17.948 0.419 -28.572 1.00 67.31 193 MET A C 1
ATOM 1459 O O . MET A 1 193 ? -18.292 1.418 -29.204 1.00 67.31 193 MET A O 1
ATOM 1463 N N . VAL A 1 194 ? -18.807 -0.297 -27.840 1.00 69.50 194 VAL A N 1
ATOM 1464 C CA . VAL A 1 194 ? -20.231 0.048 -27.702 1.00 69.50 194 VAL A CA 1
ATOM 1465 C C . VAL A 1 194 ? -20.394 1.443 -27.095 1.00 69.50 194 VAL A C 1
ATOM 1467 O O . VAL A 1 194 ? -21.185 2.244 -27.593 1.00 69.50 194 VAL A O 1
ATOM 1470 N N . ARG A 1 195 ? -19.604 1.780 -26.068 1.00 66.62 195 ARG A N 1
ATOM 1471 C CA . ARG A 1 195 ? -19.606 3.118 -25.453 1.00 66.62 195 ARG A CA 1
ATOM 1472 C C . ARG A 1 195 ? -19.123 4.203 -26.419 1.00 66.62 195 ARG A C 1
ATOM 1474 O O . ARG A 1 195 ? -19.755 5.255 -26.516 1.00 66.62 195 ARG A O 1
ATOM 1481 N N . CYS A 1 196 ? -18.058 3.944 -27.179 1.00 69.81 196 CYS A N 1
ATOM 1482 C CA . CYS A 1 196 ? -17.551 4.846 -28.220 1.00 69.81 196 CYS A CA 1
ATOM 1483 C C . CYS A 1 196 ? -18.583 5.109 -29.328 1.00 69.81 196 CYS A C 1
ATOM 1485 O O . CYS A 1 196 ? -18.601 6.194 -29.911 1.00 69.81 196 CYS A O 1
ATOM 1487 N N . TRP A 1 197 ? -19.461 4.142 -29.608 1.00 66.19 197 TRP A N 1
ATOM 1488 C CA . TRP A 1 197 ? -20.524 4.238 -30.614 1.00 66.19 197 TRP A CA 1
ATOM 1489 C C . TRP A 1 197 ? -21.885 4.653 -30.057 1.00 66.19 197 TRP A C 1
ATOM 1491 O O . TRP A 1 197 ? -22.888 4.576 -30.767 1.00 66.19 197 TRP A O 1
ATOM 1501 N N . SER A 1 198 ? -21.938 5.155 -28.820 1.00 67.44 198 SER A N 1
ATOM 1502 C CA . SER A 1 198 ? -23.174 5.697 -28.263 1.00 67.44 198 SER A CA 1
ATOM 1503 C C . SER A 1 198 ? -23.788 6.754 -29.194 1.00 67.44 198 SER A C 1
ATOM 1505 O O . SER A 1 198 ? -23.121 7.693 -29.653 1.00 67.44 198 SER A O 1
ATOM 1507 N N . MET A 1 199 ? -25.090 6.609 -29.457 1.00 53.75 199 MET A N 1
ATOM 1508 C CA . MET A 1 199 ? -25.881 7.561 -30.247 1.00 53.75 199 MET A CA 1
ATOM 1509 C C . MET A 1 199 ? -25.949 8.944 -29.589 1.00 53.75 199 MET A C 1
ATOM 1511 O O . MET A 1 199 ? -26.121 9.938 -30.288 1.00 53.75 199 MET A O 1
ATOM 1515 N N . ASN A 1 200 ? -25.782 9.012 -28.264 1.00 62.31 200 ASN A N 1
ATOM 1516 C CA . ASN A 1 200 ? -25.681 10.268 -27.532 1.00 62.31 200 ASN A CA 1
ATOM 1517 C C . ASN A 1 200 ? -24.196 10.677 -27.399 1.00 62.31 200 ASN A C 1
ATOM 1519 O O . ASN A 1 200 ? -23.452 9.951 -26.728 1.00 62.31 200 ASN A O 1
ATOM 1523 N N . PRO A 1 201 ? -23.765 11.805 -28.004 1.00 67.06 201 PRO A N 1
ATOM 1524 C CA . PRO A 1 201 ? -22.388 12.294 -27.932 1.00 67.06 201 PRO A CA 1
ATOM 1525 C C . PRO A 1 201 ? -21.880 12.497 -26.503 1.00 67.06 201 PRO A C 1
ATOM 1527 O O . PRO A 1 201 ? -20.732 12.164 -26.231 1.00 67.06 201 PRO A O 1
ATOM 1530 N N . ASP A 1 202 ? -22.745 12.933 -25.584 1.00 69.19 202 ASP A N 1
ATOM 1531 C CA . ASP A 1 202 ? -22.379 13.222 -24.188 1.00 69.19 202 ASP A CA 1
ATOM 1532 C C . ASP A 1 202 ? -22.080 11.952 -23.376 1.00 69.19 202 ASP A C 1
ATOM 1534 O O . ASP A 1 202 ? -21.509 12.009 -22.292 1.00 69.19 202 ASP A O 1
ATOM 1538 N N . LYS A 1 203 ? -22.474 10.781 -23.894 1.00 63.38 203 LYS A N 1
ATOM 1539 C CA . LYS A 1 203 ? -22.217 9.470 -23.276 1.00 63.38 203 LYS A CA 1
ATOM 1540 C C . LYS A 1 203 ? -20.995 8.762 -23.865 1.00 63.38 203 LYS A C 1
ATOM 1542 O O . LYS A 1 203 ? -20.706 7.632 -23.467 1.00 63.38 203 LYS A O 1
ATOM 1547 N N . ARG A 1 204 ? -20.321 9.366 -24.850 1.00 74.12 204 ARG A N 1
ATOM 1548 C CA . ARG A 1 204 ? -19.119 8.781 -25.451 1.00 74.12 204 ARG A CA 1
ATOM 1549 C C . ARG A 1 204 ? -17.926 9.030 -24.531 1.00 74.12 204 ARG A C 1
ATOM 1551 O O . ARG A 1 204 ? -17.744 10.163 -24.093 1.00 74.12 204 ARG A O 1
ATOM 1558 N N . PRO A 1 205 ? -17.104 8.007 -24.259 1.00 72.12 205 PRO A N 1
ATOM 1559 C CA . PRO A 1 205 ? -15.914 8.183 -23.451 1.00 72.12 205 PRO A CA 1
ATOM 1560 C C . PRO A 1 205 ? -14.917 9.100 -24.160 1.00 72.12 205 PRO A C 1
ATOM 1562 O O . PRO A 1 205 ? -14.785 9.080 -25.389 1.00 72.12 205 PRO A O 1
ATOM 1565 N N . THR A 1 206 ? -14.188 9.896 -23.383 1.00 72.94 206 THR A N 1
ATOM 1566 C CA . THR A 1 206 ? -13.100 10.718 -23.923 1.00 72.94 206 THR A CA 1
ATOM 1567 C C . THR A 1 206 ? -11.956 9.840 -24.444 1.00 72.94 206 THR A C 1
ATOM 1569 O O . THR A 1 206 ? -11.806 8.677 -24.065 1.00 72.94 206 THR A O 1
ATOM 1572 N N . ALA A 1 207 ? -11.095 10.381 -25.314 1.00 59.41 207 ALA A N 1
ATOM 1573 C CA . ALA A 1 207 ? -9.918 9.644 -25.792 1.00 59.41 207 ALA A CA 1
ATOM 1574 C C . ALA A 1 207 ? -8.968 9.259 -24.642 1.00 59.41 207 ALA A C 1
ATOM 1576 O O . ALA A 1 207 ? -8.281 8.243 -24.718 1.00 59.41 207 ALA A O 1
ATOM 1577 N N . GLU A 1 208 ? -8.945 10.066 -23.581 1.00 58.25 208 GLU A N 1
ATOM 1578 C CA . GLU A 1 208 ? -8.186 9.785 -22.368 1.00 58.25 208 GLU A CA 1
ATOM 1579 C C . GLU A 1 208 ? -8.817 8.655 -21.553 1.00 58.25 208 GLU A C 1
ATOM 1581 O O . GLU A 1 208 ? -8.116 7.723 -21.174 1.00 58.25 208 GLU A O 1
ATOM 1586 N N . GLU A 1 209 ? -10.139 8.659 -21.370 1.00 59.91 209 GLU A N 1
ATOM 1587 C CA . GLU A 1 209 ? -10.852 7.526 -20.769 1.00 59.91 209 GLU A CA 1
ATOM 1588 C C . GLU A 1 209 ? -10.656 6.239 -21.564 1.00 59.91 209 GLU A C 1
ATOM 1590 O O . GLU A 1 209 ? -10.410 5.198 -20.969 1.00 59.91 209 GLU A O 1
ATOM 1595 N N . CYS A 1 210 ? -10.706 6.296 -22.897 1.00 62.09 210 CYS A N 1
ATOM 1596 C CA . CYS A 1 210 ? -10.443 5.131 -23.738 1.00 62.09 210 CYS A CA 1
ATOM 1597 C C . CYS A 1 210 ? -9.029 4.599 -23.508 1.00 62.09 210 CYS A C 1
ATOM 1599 O O . CYS A 1 210 ? -8.866 3.401 -23.306 1.00 62.09 210 CYS A O 1
ATOM 1601 N N . ARG A 1 211 ? -8.017 5.481 -23.491 1.00 59.69 211 ARG A N 1
ATOM 1602 C CA . ARG A 1 211 ? -6.627 5.102 -23.202 1.00 59.69 211 ARG A CA 1
ATOM 1603 C C . ARG A 1 211 ? -6.482 4.506 -21.812 1.00 59.69 211 ARG A C 1
ATOM 1605 O O . ARG A 1 211 ? -5.864 3.460 -21.693 1.00 59.69 211 ARG A O 1
ATOM 1612 N N . LYS A 1 212 ? -7.081 5.106 -20.782 1.00 59.88 212 LYS A N 1
ATOM 1613 C CA . LYS A 1 212 ? -7.087 4.550 -19.421 1.00 59.88 212 LYS A CA 1
ATOM 1614 C C . LYS A 1 212 ? -7.731 3.159 -19.404 1.00 59.88 212 LYS A C 1
ATOM 1616 O O . LYS A 1 212 ? -7.137 2.216 -18.888 1.00 59.88 212 LYS A O 1
ATOM 1621 N N . LEU A 1 213 ? -8.880 3.006 -20.063 1.00 62.69 213 LEU A N 1
ATOM 1622 C CA . LEU A 1 213 ? -9.656 1.764 -20.137 1.00 62.69 213 LEU A CA 1
ATOM 1623 C C . LEU A 1 213 ? -9.007 0.648 -20.956 1.00 62.69 213 LEU A C 1
ATOM 1625 O O . LEU A 1 213 ? -9.463 -0.480 -20.829 1.00 62.69 213 LEU A O 1
ATOM 1629 N N . ILE A 1 214 ? -7.988 0.928 -21.771 1.00 64.56 214 ILE A N 1
ATOM 1630 C CA . ILE A 1 214 ? -7.219 -0.094 -22.510 1.00 64.56 214 ILE A CA 1
ATOM 1631 C C . ILE A 1 214 ? -5.730 -0.074 -22.166 1.00 64.56 214 ILE A C 1
ATOM 1633 O O . ILE A 1 214 ? -4.967 -0.829 -22.751 1.00 64.56 214 ILE A O 1
ATOM 1637 N N . SER A 1 215 ? -5.302 0.775 -21.228 1.00 58.03 215 SER A N 1
ATOM 1638 C CA . SER A 1 215 ? -3.886 0.948 -20.856 1.00 58.03 215 SER A CA 1
ATOM 1639 C C . SER A 1 215 ? -3.242 -0.341 -20.346 1.00 58.03 215 SER A C 1
ATOM 1641 O O . SER A 1 215 ? -2.030 -0.505 -20.411 1.00 58.03 215 SER A O 1
ATOM 1643 N N . TRP A 1 216 ? -4.072 -1.253 -19.851 1.00 55.72 216 TRP A N 1
ATOM 1644 C CA . TRP A 1 216 ? -3.716 -2.567 -19.341 1.00 55.72 216 TRP A CA 1
ATOM 1645 C C . TRP A 1 216 ? -3.750 -3.667 -20.418 1.00 55.72 216 TRP A C 1
ATOM 1647 O O . TRP A 1 216 ? -3.323 -4.782 -20.140 1.00 55.72 216 TRP A O 1
ATOM 1657 N N . MET A 1 217 ? -4.243 -3.383 -21.631 1.00 58.12 217 MET A N 1
ATOM 1658 C CA . MET A 1 217 ? -4.269 -4.331 -22.749 1.00 58.12 217 MET A CA 1
ATOM 1659 C C . MET A 1 217 ? -2.971 -4.221 -23.574 1.00 58.12 217 MET A C 1
ATOM 1661 O O . MET A 1 217 ? -2.594 -3.111 -23.963 1.00 58.12 217 MET A O 1
ATOM 1665 N N . PRO A 1 218 ? -2.287 -5.334 -23.894 1.00 48.69 218 PRO A N 1
ATOM 1666 C CA . PRO A 1 218 ? -1.038 -5.290 -24.649 1.00 48.69 218 PRO A CA 1
ATOM 1667 C C . PRO A 1 218 ? -1.261 -4.766 -26.075 1.00 48.69 218 PRO A C 1
ATOM 1669 O O . PRO A 1 218 ? -2.096 -5.267 -26.827 1.00 48.69 218 PRO A O 1
ATOM 1672 N N . MET A 1 219 ? -0.482 -3.757 -26.471 1.00 48.12 219 MET A N 1
ATOM 1673 C CA . MET A 1 219 ? -0.522 -3.174 -27.816 1.00 48.12 219 MET A CA 1
ATOM 1674 C C . MET A 1 219 ? 0.495 -3.841 -28.746 1.00 48.12 219 MET A C 1
ATOM 1676 O O . MET A 1 219 ? 1.424 -3.191 -29.226 1.00 48.12 219 MET A O 1
ATOM 1680 N N . ILE A 1 220 ? 0.331 -5.136 -29.018 1.00 43.19 220 ILE A N 1
ATOM 1681 C CA . ILE A 1 220 ? 1.150 -5.832 -30.018 1.00 43.19 220 ILE A CA 1
ATOM 1682 C C . ILE A 1 220 ? 0.247 -6.329 -31.141 1.00 43.19 220 ILE A C 1
ATOM 1684 O O . ILE A 1 220 ? -0.782 -6.953 -30.905 1.00 43.19 220 ILE A O 1
ATOM 1688 N N . ILE A 1 221 ? 0.623 -6.001 -32.378 1.00 40.78 221 ILE A N 1
ATOM 1689 C CA . ILE A 1 221 ? -0.057 -6.483 -33.579 1.00 40.78 221 ILE A CA 1
ATOM 1690 C C . ILE A 1 221 ? 0.285 -7.975 -33.721 1.00 40.78 221 ILE A C 1
ATOM 1692 O O . ILE A 1 221 ? 1.465 -8.289 -33.902 1.00 40.78 221 ILE A O 1
ATOM 1696 N N . PRO A 1 222 ? -0.701 -8.886 -33.676 1.00 38.69 222 PRO A N 1
ATOM 1697 C CA . PRO A 1 222 ? -0.495 -10.285 -34.031 1.00 38.69 222 PRO A CA 1
ATOM 1698 C C . PRO A 1 222 ? 0.019 -10.336 -35.469 1.00 38.69 222 PRO A C 1
ATOM 1700 O O . PRO A 1 222 ? -0.553 -9.693 -36.355 1.00 38.69 222 PRO A O 1
ATOM 1703 N N . ALA A 1 223 ? 1.135 -11.022 -35.705 1.00 43.38 223 ALA A N 1
ATOM 1704 C CA . ALA A 1 223 ? 1.781 -10.960 -37.007 1.00 43.38 223 ALA A CA 1
ATOM 1705 C C . ALA A 1 223 ? 0.845 -11.497 -38.108 1.00 43.38 223 ALA A C 1
ATOM 1707 O O . ALA A 1 223 ? 0.298 -12.595 -37.963 1.00 43.38 223 ALA A O 1
ATOM 1708 N N . PRO A 1 224 ? 0.692 -10.780 -39.239 1.00 38.53 224 PRO A N 1
ATOM 1709 C CA . PRO A 1 224 ? 0.153 -11.383 -40.441 1.00 38.53 224 PRO A CA 1
ATOM 1710 C C . PRO A 1 224 ? 1.101 -12.516 -40.827 1.00 38.53 224 PRO A C 1
ATOM 1712 O O . PRO A 1 224 ? 2.308 -12.323 -40.968 1.00 38.53 224 PRO A O 1
ATOM 1715 N N . SER A 1 225 ? 0.551 -13.719 -40.932 1.00 49.53 225 SER A N 1
ATOM 1716 C CA . SER A 1 225 ? 1.282 -14.922 -41.302 1.00 49.53 225 SER A CA 1
ATOM 1717 C C . SER A 1 225 ? 2.228 -14.671 -42.482 1.00 49.53 225 SER A C 1
ATOM 1719 O O . SER A 1 225 ? 1.769 -14.189 -43.521 1.00 49.53 225 SER A O 1
ATOM 1721 N N . ARG A 1 226 ? 3.483 -15.123 -42.311 1.00 45.53 226 ARG A N 1
ATOM 1722 C CA . ARG A 1 226 ? 4.588 -15.318 -43.280 1.00 45.53 226 ARG A CA 1
ATOM 1723 C C . ARG A 1 226 ? 5.793 -14.378 -43.092 1.00 45.53 226 ARG A C 1
ATOM 1725 O O . ARG A 1 226 ? 5.896 -13.354 -43.755 1.00 45.53 226 ARG A O 1
ATOM 1732 N N . ALA A 1 227 ? 6.772 -14.854 -42.314 1.00 43.59 227 ALA A N 1
ATOM 1733 C CA . ALA A 1 227 ? 8.016 -15.470 -42.820 1.00 43.59 227 ALA A CA 1
ATOM 1734 C C . ALA A 1 227 ? 9.319 -14.999 -42.123 1.00 43.59 227 ALA A C 1
ATOM 1736 O O . ALA A 1 227 ? 9.469 -13.823 -41.811 1.00 43.59 227 ALA A O 1
ATOM 1737 N N . ILE A 1 228 ? 10.267 -15.953 -42.055 1.00 49.47 228 ILE A N 1
ATOM 1738 C CA . ILE A 1 228 ? 11.739 -15.843 -41.957 1.00 49.47 228 ILE A CA 1
ATOM 1739 C C . ILE A 1 228 ? 12.306 -15.699 -40.526 1.00 49.47 228 ILE A C 1
ATOM 1741 O O . ILE A 1 228 ? 12.267 -14.624 -39.944 1.00 49.47 228 ILE A O 1
ATOM 1745 N N . ASP A 1 229 ? 12.900 -16.803 -40.050 1.00 56.62 229 ASP A N 1
ATOM 1746 C CA . ASP A 1 229 ? 13.706 -17.005 -38.828 1.00 56.62 229 ASP A CA 1
ATOM 1747 C C . ASP A 1 229 ? 12.954 -17.488 -37.563 1.00 56.62 229 ASP A C 1
ATOM 1749 O O . ASP A 1 229 ? 12.170 -16.768 -36.940 1.00 56.62 229 ASP A O 1
ATOM 1753 N N . GLU A 1 230 ? 13.179 -18.761 -37.218 1.00 66.38 230 GLU A N 1
ATOM 1754 C CA . GLU A 1 230 ? 12.511 -19.492 -36.131 1.00 66.38 230 GLU A CA 1
ATOM 1755 C C . GLU A 1 230 ? 12.966 -18.985 -34.753 1.00 66.38 230 GLU A C 1
ATOM 1757 O O . GLU A 1 230 ? 12.125 -18.798 -33.875 1.00 66.38 230 GLU A O 1
ATOM 1762 N N . ASP A 1 231 ? 14.244 -18.618 -34.605 1.00 65.38 231 ASP A N 1
ATOM 1763 C CA . ASP A 1 231 ? 14.803 -18.056 -33.366 1.00 65.38 231 ASP A CA 1
ATOM 1764 C C . ASP A 1 231 ? 14.224 -16.666 -33.067 1.00 65.38 231 ASP A C 1
ATOM 1766 O O . ASP A 1 231 ? 13.774 -16.379 -31.955 1.00 65.38 231 ASP A O 1
ATOM 1770 N N . LEU A 1 232 ? 14.135 -15.802 -34.085 1.00 67.88 232 LEU A N 1
ATOM 1771 C CA . LEU A 1 232 ? 13.481 -14.494 -33.959 1.00 67.88 232 LEU A CA 1
ATOM 1772 C C . LEU A 1 232 ? 11.980 -14.624 -33.668 1.00 67.88 232 LEU A C 1
ATOM 1774 O O . LEU A 1 232 ? 11.403 -13.747 -33.020 1.00 67.88 232 LEU A O 1
ATOM 1778 N N . SER A 1 233 ? 11.330 -15.693 -34.132 1.00 72.19 233 SER A N 1
ATOM 1779 C CA . SER A 1 233 ? 9.931 -15.977 -33.803 1.00 72.19 233 SER A CA 1
ATOM 1780 C C . SER A 1 233 ? 9.763 -16.403 -32.343 1.00 72.19 233 SER A C 1
ATOM 1782 O O . SER A 1 233 ? 8.801 -15.976 -31.704 1.00 72.19 233 SER A O 1
ATOM 1784 N N . GLN A 1 234 ? 10.686 -17.205 -31.806 1.00 74.44 234 GLN A N 1
ATOM 1785 C CA . GLN A 1 234 ? 10.657 -17.656 -30.411 1.00 74.44 234 GLN A CA 1
ATOM 1786 C C . GLN A 1 234 ? 10.971 -16.513 -29.436 1.00 74.44 234 GLN A C 1
ATOM 1788 O O . GLN A 1 234 ? 10.231 -16.315 -28.476 1.00 74.44 234 GLN A O 1
ATOM 1793 N N . LEU A 1 235 ? 11.954 -15.657 -29.734 1.00 74.44 235 LEU A N 1
ATOM 1794 C CA . LEU A 1 235 ? 12.225 -14.464 -28.917 1.00 74.44 235 LEU A CA 1
ATOM 1795 C C . LEU A 1 235 ? 11.049 -13.470 -28.916 1.00 74.44 235 LEU A C 1
ATOM 1797 O O . LEU A 1 235 ? 10.706 -12.902 -27.880 1.00 74.44 235 LEU A O 1
ATOM 1801 N N . ARG A 1 236 ? 10.363 -13.291 -30.055 1.00 71.75 236 ARG A N 1
ATOM 1802 C CA . ARG A 1 236 ? 9.117 -12.496 -30.107 1.00 71.75 236 ARG A CA 1
ATOM 1803 C C . ARG A 1 236 ? 7.991 -13.123 -29.291 1.00 71.75 236 ARG A C 1
ATOM 1805 O O . ARG A 1 236 ? 7.164 -12.399 -28.742 1.00 71.75 236 ARG A O 1
ATOM 1812 N N . HIS A 1 237 ? 7.934 -14.450 -29.242 1.00 77.75 237 HIS A N 1
ATOM 1813 C CA . HIS A 1 237 ? 6.969 -15.168 -28.423 1.00 77.75 237 HIS A CA 1
ATOM 1814 C C . HIS A 1 237 ? 7.239 -14.967 -26.924 1.00 77.75 237 HIS A C 1
ATOM 1816 O O . HIS A 1 237 ? 6.295 -14.682 -26.191 1.00 77.75 237 HIS A O 1
ATOM 1822 N N . ALA A 1 238 ? 8.502 -15.004 -26.492 1.00 84.00 238 ALA A N 1
ATOM 1823 C CA . ALA A 1 238 ? 8.893 -14.722 -25.109 1.00 84.00 238 ALA A CA 1
ATOM 1824 C C . ALA A 1 238 ? 8.536 -13.288 -24.673 1.00 84.00 238 ALA A C 1
ATOM 1826 O O . ALA A 1 238 ? 7.957 -13.090 -23.606 1.00 84.00 238 ALA A O 1
ATOM 1827 N N . GLU A 1 239 ? 8.760 -12.292 -25.535 1.00 82.12 239 GLU A N 1
ATOM 1828 C CA . GLU A 1 239 ? 8.365 -10.904 -25.249 1.00 82.12 239 GLU A CA 1
ATOM 1829 C C . GLU A 1 239 ? 6.844 -10.775 -25.066 1.00 82.12 239 GLU A C 1
ATOM 1831 O O . GLU A 1 239 ? 6.357 -10.122 -24.143 1.00 82.12 239 GLU A O 1
ATOM 1836 N N . LEU A 1 240 ? 6.064 -11.447 -25.918 1.00 77.81 240 LEU A N 1
ATOM 1837 C CA . LEU A 1 240 ? 4.606 -11.492 -25.788 1.00 77.81 240 LEU A CA 1
ATOM 1838 C C . LEU A 1 240 ? 4.164 -12.131 -24.467 1.00 77.81 240 LEU A C 1
ATOM 1840 O O . LEU A 1 240 ? 3.228 -11.635 -23.837 1.00 77.81 240 LEU A O 1
ATOM 1844 N N . LEU A 1 241 ? 4.833 -13.205 -24.045 1.00 82.00 241 LEU A N 1
ATOM 1845 C CA . LEU A 1 241 ? 4.581 -13.868 -22.767 1.00 82.00 241 LEU A CA 1
ATOM 1846 C C . LEU A 1 241 ? 4.909 -12.953 -21.579 1.00 82.00 241 LEU A C 1
ATOM 1848 O O . LEU A 1 241 ? 4.120 -12.889 -20.639 1.00 82.00 241 LEU A O 1
ATOM 1852 N N . ASN A 1 242 ? 5.978 -12.155 -21.652 1.00 84.50 242 ASN A N 1
ATOM 1853 C CA . ASN A 1 242 ? 6.284 -11.131 -20.648 1.00 84.50 242 ASN A CA 1
ATOM 1854 C C . ASN A 1 242 ? 5.194 -10.059 -20.548 1.00 84.50 242 ASN A C 1
ATOM 1856 O O . ASN A 1 242 ? 4.767 -9.681 -19.452 1.00 84.50 242 ASN A O 1
ATOM 1860 N N . GLN A 1 243 ? 4.695 -9.564 -21.680 1.00 79.75 243 GLN A N 1
ATOM 1861 C CA . GLN A 1 243 ? 3.599 -8.591 -21.667 1.00 79.75 243 GLN A CA 1
ATOM 1862 C C . GLN A 1 243 ? 2.304 -9.202 -21.118 1.00 79.75 243 GLN A C 1
ATOM 1864 O O . GLN A 1 243 ? 1.592 -8.564 -20.338 1.00 79.75 243 GLN A O 1
ATOM 1869 N N . LEU A 1 244 ? 2.023 -10.457 -21.471 1.00 77.81 244 LEU A N 1
ATOM 1870 C CA . LEU A 1 244 ? 0.884 -11.198 -20.946 1.00 77.81 244 LEU A CA 1
ATOM 1871 C C . LEU A 1 244 ? 1.001 -11.405 -19.427 1.00 77.81 244 LEU A C 1
ATOM 1873 O O . LEU A 1 244 ? 0.051 -11.128 -18.694 1.00 77.81 244 LEU A O 1
ATOM 1877 N N . GLY A 1 245 ? 2.178 -11.800 -18.941 1.00 84.50 245 GLY A N 1
ATOM 1878 C CA . GLY A 1 245 ? 2.462 -11.928 -17.515 1.00 84.50 245 GLY A CA 1
ATOM 1879 C C . GLY A 1 245 ? 2.286 -10.603 -16.772 1.00 84.50 245 GLY A C 1
ATOM 1880 O O . GLY A 1 245 ? 1.690 -10.559 -15.695 1.00 84.50 245 GLY A O 1
ATOM 1881 N N . ASN A 1 246 ? 2.710 -9.488 -17.373 1.00 83.94 246 ASN A N 1
ATOM 1882 C CA . ASN A 1 246 ? 2.497 -8.156 -16.810 1.00 83.94 246 ASN A CA 1
ATOM 1883 C C . ASN A 1 246 ? 1.014 -7.796 -16.708 1.00 83.94 246 ASN A C 1
ATOM 1885 O O . ASN A 1 246 ? 0.598 -7.219 -15.702 1.00 83.94 246 ASN A O 1
ATOM 1889 N N . MET A 1 247 ? 0.216 -8.147 -17.715 1.00 77.25 247 MET A N 1
ATOM 1890 C CA . MET A 1 247 ? -1.231 -7.947 -17.693 1.00 77.25 247 MET A CA 1
ATOM 1891 C C . MET A 1 247 ? -1.884 -8.766 -16.573 1.00 77.25 247 MET A C 1
ATOM 1893 O O . MET A 1 247 ? -2.622 -8.200 -15.767 1.00 77.25 247 MET A O 1
ATOM 1897 N N . TYR A 1 248 ? -1.564 -10.058 -16.464 1.00 78.75 248 TYR A N 1
ATOM 1898 C CA . TYR A 1 248 ? -2.075 -10.909 -15.387 1.00 78.75 248 TYR A CA 1
ATOM 1899 C C . TYR A 1 248 ? -1.675 -10.386 -14.003 1.00 78.75 248 TYR A C 1
ATOM 1901 O O . TYR A 1 248 ? -2.520 -10.250 -13.121 1.00 78.75 248 TYR A O 1
ATOM 1909 N N . ARG A 1 249 ? -0.421 -9.948 -13.834 1.00 84.50 249 ARG A N 1
ATOM 1910 C CA . ARG A 1 249 ? 0.048 -9.305 -12.598 1.00 84.50 249 ARG A CA 1
ATOM 1911 C C . ARG A 1 249 ? -0.771 -8.061 -12.249 1.00 84.50 249 ARG A C 1
ATOM 1913 O O . ARG A 1 249 ? -1.095 -7.857 -11.083 1.00 84.50 249 ARG A O 1
ATOM 1920 N N . LYS A 1 250 ? -1.113 -7.221 -13.234 1.00 75.69 250 LYS A N 1
ATOM 1921 C CA . LYS A 1 250 ? -1.958 -6.027 -13.027 1.00 75.69 250 LYS A CA 1
ATOM 1922 C C . LYS A 1 250 ? -3.401 -6.377 -12.665 1.00 75.69 250 LYS A C 1
ATOM 1924 O O . LYS A 1 250 ? -4.035 -5.600 -11.961 1.00 75.69 250 LYS A O 1
ATOM 1929 N N . GLN A 1 251 ? -3.892 -7.529 -13.112 1.00 69.88 251 GLN A N 1
ATOM 1930 C CA . GLN A 1 251 ? -5.196 -8.084 -12.735 1.00 69.88 251 GLN A CA 1
ATOM 1931 C C . GLN A 1 251 ? -5.169 -8.826 -11.390 1.00 69.88 251 GLN A C 1
ATOM 1933 O O . GLN A 1 251 ? -6.203 -9.325 -10.962 1.00 69.88 251 GLN A O 1
ATOM 1938 N N . ALA A 1 252 ? -4.004 -8.899 -10.734 1.00 76.69 252 ALA A N 1
ATOM 1939 C CA . ALA A 1 252 ? -3.756 -9.728 -9.556 1.00 76.69 252 ALA A CA 1
ATOM 1940 C C . ALA A 1 252 ? -3.972 -11.242 -9.784 1.00 76.69 252 ALA A C 1
ATOM 1942 O O . ALA A 1 252 ? -4.038 -12.009 -8.825 1.00 76.69 252 ALA A O 1
ATOM 1943 N N . ASP A 1 253 ? -3.997 -11.698 -11.042 1.00 77.56 253 ASP A N 1
ATOM 1944 C CA . ASP A 1 253 ? -3.920 -13.118 -11.396 1.00 77.56 253 ASP A CA 1
ATOM 1945 C C . ASP A 1 253 ? -2.451 -13.563 -11.377 1.00 77.56 253 ASP A C 1
ATOM 1947 O O . ASP A 1 253 ? -1.775 -13.714 -12.399 1.00 77.56 253 ASP A O 1
ATOM 1951 N N . TYR A 1 254 ? -1.914 -13.692 -10.167 1.00 87.94 254 TYR A N 1
ATOM 1952 C CA . TYR A 1 254 ? -0.518 -14.061 -9.973 1.00 87.94 254 TYR A CA 1
ATOM 1953 C C . TYR A 1 254 ? -0.166 -15.468 -10.485 1.00 87.94 254 TYR A C 1
ATOM 1955 O O . TYR A 1 254 ? 0.927 -15.606 -11.034 1.00 87.94 254 TYR A O 1
ATOM 1963 N N . PRO A 1 255 ? -1.021 -16.506 -10.365 1.00 86.62 255 PRO A N 1
ATOM 1964 C CA . PRO A 1 255 ? -0.736 -17.820 -10.945 1.00 86.62 255 PRO A CA 1
ATOM 1965 C C . PRO A 1 255 ? -0.522 -17.775 -12.464 1.00 86.62 255 PRO A C 1
ATOM 1967 O O . PRO A 1 255 ? 0.486 -18.292 -12.950 1.00 86.62 255 PRO A O 1
ATOM 1970 N N . SER A 1 256 ? -1.407 -17.106 -13.211 1.00 81.44 256 SER A N 1
ATOM 1971 C CA . SER A 1 256 ? -1.256 -16.970 -14.668 1.00 81.44 256 SER A CA 1
ATOM 1972 C C . SER A 1 256 ? -0.057 -16.096 -15.044 1.00 81.44 256 SER A C 1
ATOM 1974 O O . SER A 1 256 ? 0.622 -16.365 -16.042 1.00 81.44 256 SER A O 1
ATOM 1976 N N . ALA A 1 257 ? 0.238 -15.070 -14.235 1.00 86.88 257 ALA A N 1
ATOM 1977 C CA . ALA A 1 257 ? 1.421 -14.235 -14.412 1.00 86.88 257 ALA A CA 1
ATOM 1978 C C . ALA A 1 257 ? 2.713 -15.050 -14.277 1.00 86.88 257 ALA A C 1
ATOM 1980 O O . ALA A 1 257 ? 3.551 -14.999 -15.173 1.00 86.88 257 ALA A O 1
ATOM 1981 N N . LEU A 1 258 ? 2.844 -15.832 -13.198 1.00 92.94 258 LEU A N 1
ATOM 1982 C CA . LEU A 1 258 ? 4.000 -16.700 -12.967 1.00 92.94 258 LEU A CA 1
ATOM 1983 C C . LEU A 1 258 ? 4.176 -17.689 -14.114 1.00 92.94 258 LEU A C 1
ATOM 1985 O O . LEU A 1 258 ? 5.266 -17.768 -14.658 1.00 92.94 258 LEU A O 1
ATOM 1989 N N . ASN A 1 259 ? 3.105 -18.366 -14.543 1.00 86.38 259 ASN A N 1
ATOM 1990 C CA . ASN A 1 259 ? 3.189 -19.313 -15.654 1.00 86.38 259 ASN A CA 1
ATOM 1991 C C . ASN A 1 259 ? 3.714 -18.652 -16.942 1.00 86.38 259 ASN A C 1
ATOM 1993 O O . ASN A 1 259 ? 4.616 -19.179 -17.585 1.00 86.38 259 ASN A O 1
ATOM 1997 N N . SER A 1 260 ? 3.193 -17.467 -17.280 1.00 84.44 260 SER A N 1
ATOM 1998 C CA . SER A 1 260 ? 3.616 -16.730 -18.481 1.00 84.44 260 SER A CA 1
ATOM 1999 C C . SER A 1 260 ? 5.082 -16.289 -18.394 1.00 84.44 260 SER A C 1
ATOM 2001 O O . SER A 1 260 ? 5.825 -16.415 -19.362 1.00 84.44 260 SER A O 1
ATOM 2003 N N . PHE A 1 261 ? 5.516 -15.792 -17.232 1.00 94.00 261 PHE A N 1
ATOM 2004 C CA . PHE A 1 261 ? 6.900 -15.368 -17.027 1.00 94.00 261 PHE A CA 1
ATOM 2005 C C . PHE A 1 261 ? 7.879 -16.546 -16.969 1.00 94.00 261 PHE A C 1
ATOM 2007 O O . PHE A 1 261 ? 8.984 -16.431 -17.485 1.00 94.00 261 PHE A O 1
ATOM 2014 N N . THR A 1 262 ? 7.498 -17.684 -16.386 1.00 94.50 262 THR A N 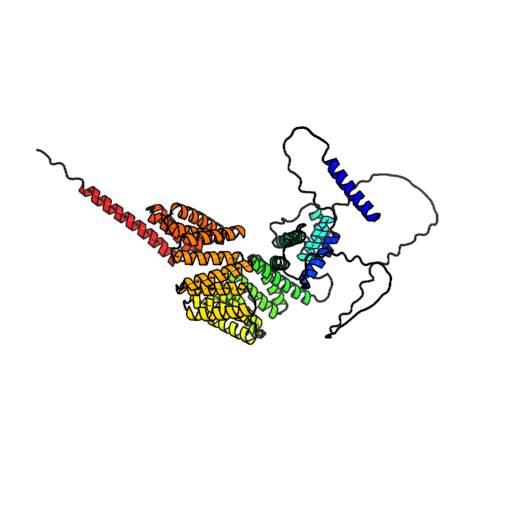1
ATOM 2015 C CA . THR A 1 262 ? 8.342 -18.888 -16.377 1.00 94.50 262 THR A CA 1
ATOM 2016 C C . THR A 1 262 ? 8.546 -19.424 -17.793 1.00 94.50 262 THR A C 1
ATOM 2018 O O . THR A 1 262 ? 9.681 -19.688 -18.174 1.00 94.50 262 THR A O 1
ATOM 2021 N N . GLU A 1 263 ? 7.489 -19.488 -18.610 1.00 89.44 263 GLU A N 1
ATOM 2022 C CA . GLU A 1 263 ? 7.605 -19.895 -20.018 1.00 89.44 263 GLU A CA 1
ATOM 2023 C C . GLU A 1 263 ? 8.495 -18.927 -20.820 1.00 89.44 263 GLU A C 1
ATOM 2025 O O . GLU A 1 263 ? 9.356 -19.359 -21.587 1.00 89.44 263 GLU A O 1
ATOM 2030 N N . ALA A 1 264 ? 8.356 -17.613 -20.602 1.00 91.69 264 ALA A N 1
ATOM 2031 C CA . ALA A 1 264 ? 9.236 -16.618 -21.217 1.00 91.69 264 ALA A CA 1
ATOM 2032 C C . ALA A 1 264 ? 10.703 -16.804 -20.792 1.00 91.69 264 ALA A C 1
ATOM 2034 O O . ALA A 1 264 ? 11.602 -16.756 -21.635 1.00 91.69 264 ALA A O 1
ATOM 2035 N N . LEU A 1 265 ? 10.949 -17.045 -19.499 1.00 95.75 265 LEU A N 1
ATOM 2036 C CA . LEU A 1 265 ? 12.287 -17.248 -18.948 1.00 95.75 265 LEU A CA 1
ATOM 2037 C C . LEU A 1 265 ? 12.966 -18.474 -19.563 1.00 95.75 265 LEU A C 1
ATOM 2039 O O . LEU A 1 265 ? 14.140 -18.392 -19.926 1.00 95.75 265 LEU A O 1
ATOM 2043 N N . ASP A 1 266 ? 12.238 -19.578 -19.732 1.00 93.69 266 ASP A N 1
ATOM 2044 C CA . ASP A 1 266 ? 12.758 -20.801 -20.351 1.00 93.69 266 ASP A CA 1
ATOM 2045 C C . ASP A 1 266 ? 13.195 -20.559 -21.803 1.00 93.69 266 ASP A C 1
ATOM 2047 O O . ASP A 1 266 ? 14.269 -21.011 -22.220 1.00 93.69 266 ASP A O 1
ATOM 2051 N N . ILE A 1 267 ? 12.415 -19.787 -22.569 1.00 91.00 267 ILE A N 1
ATOM 2052 C CA . ILE A 1 267 ? 12.768 -19.410 -23.945 1.00 91.00 267 ILE A CA 1
ATOM 2053 C C . ILE A 1 267 ? 14.025 -18.531 -23.943 1.00 91.00 267 ILE A C 1
ATOM 2055 O O . ILE A 1 267 ? 15.006 -18.861 -24.612 1.00 91.00 267 ILE A O 1
ATOM 2059 N N . TYR A 1 268 ? 14.057 -17.447 -23.161 1.00 93.62 268 TYR A N 1
ATOM 2060 C CA . TYR A 1 268 ? 15.236 -16.575 -23.111 1.00 93.62 268 TYR A CA 1
ATOM 2061 C C . TYR A 1 268 ? 16.492 -17.306 -22.610 1.00 93.62 268 TYR A C 1
ATOM 2063 O O . TYR A 1 268 ? 17.600 -17.008 -23.063 1.00 93.62 268 TYR A O 1
ATOM 2071 N N . THR A 1 269 ? 16.337 -18.291 -21.721 1.00 92.62 269 THR A N 1
ATOM 2072 C CA . THR A 1 269 ? 17.425 -19.166 -21.254 1.00 92.62 269 THR A CA 1
ATOM 2073 C C . THR A 1 269 ? 17.935 -20.063 -22.375 1.00 92.62 269 THR A C 1
ATOM 2075 O O . THR A 1 269 ? 19.136 -20.103 -22.635 1.00 92.62 269 THR A O 1
ATOM 2078 N N . THR A 1 270 ? 17.032 -20.715 -23.106 1.00 92.94 270 THR A N 1
ATOM 2079 C CA . THR A 1 270 ? 17.377 -21.608 -24.224 1.00 92.94 270 THR A CA 1
ATOM 2080 C C . THR A 1 270 ? 18.107 -20.868 -25.351 1.00 92.94 270 THR A C 1
ATOM 2082 O O . THR A 1 270 ? 19.049 -21.402 -25.938 1.00 92.94 270 THR A O 1
ATOM 2085 N N . HIS A 1 271 ? 17.725 -19.617 -25.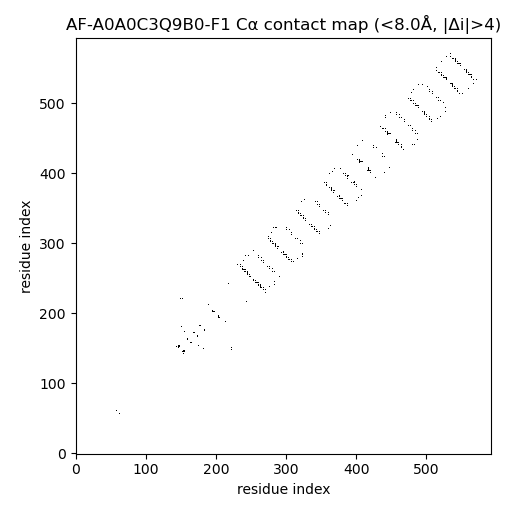619 1.00 89.56 271 HIS A N 1
ATOM 2086 C CA . HIS A 1 271 ? 18.334 -18.780 -26.659 1.00 89.56 271 HIS A CA 1
ATOM 2087 C C . HIS A 1 271 ? 19.522 -17.929 -26.178 1.00 89.56 271 HIS A C 1
ATOM 2089 O O . HIS A 1 271 ? 20.100 -17.198 -26.981 1.00 89.56 271 HIS A O 1
ATOM 2095 N N . ASN A 1 272 ? 19.927 -18.035 -24.906 1.00 89.81 272 ASN A N 1
ATOM 2096 C CA . ASN A 1 272 ? 20.999 -17.234 -24.297 1.00 89.81 272 ASN A CA 1
ATOM 2097 C C . ASN A 1 272 ? 20.788 -15.707 -24.411 1.00 89.81 272 ASN A C 1
ATOM 2099 O O . ASN A 1 272 ? 21.748 -14.942 -24.524 1.00 89.81 272 ASN A O 1
ATOM 2103 N N . ASP A 1 273 ? 19.535 -15.247 -24.384 1.00 90.31 273 ASP A N 1
ATOM 2104 C CA . ASP A 1 273 ? 19.216 -13.820 -24.319 1.00 90.31 273 ASP A CA 1
ATOM 2105 C C . ASP A 1 273 ? 19.205 -13.350 -22.861 1.00 90.31 273 ASP A C 1
ATOM 2107 O O . ASP A 1 273 ? 18.174 -13.288 -22.188 1.00 90.31 273 ASP A O 1
ATOM 2111 N N . ASN A 1 274 ? 20.392 -13.000 -22.374 1.00 92.25 274 ASN A N 1
ATOM 2112 C CA . ASN A 1 274 ? 20.601 -12.533 -21.006 1.00 92.25 274 ASN A CA 1
ATOM 2113 C C . ASN A 1 274 ? 19.785 -11.272 -20.675 1.00 92.25 274 ASN A C 1
ATOM 2115 O O . ASN A 1 274 ? 19.399 -11.070 -19.524 1.00 92.25 274 ASN A O 1
ATOM 2119 N N . ARG A 1 275 ? 19.502 -10.416 -21.667 1.00 90.81 275 ARG A N 1
ATOM 2120 C CA . ARG A 1 275 ? 18.723 -9.195 -21.440 1.00 90.81 275 ARG A CA 1
ATOM 2121 C C . ARG A 1 275 ? 17.269 -9.545 -21.128 1.00 90.81 275 ARG A C 1
ATOM 2123 O O . ARG A 1 275 ? 16.734 -9.065 -20.132 1.00 90.81 275 ARG A O 1
ATOM 2130 N N . GLY A 1 276 ? 16.663 -10.406 -21.948 1.00 91.38 276 GLY A N 1
ATOM 2131 C CA . GLY A 1 276 ? 15.309 -10.914 -21.722 1.00 91.38 276 GLY A CA 1
ATOM 2132 C C . GLY A 1 276 ? 15.191 -11.731 -20.432 1.00 91.38 276 GLY A C 1
ATOM 2133 O O . GLY A 1 276 ? 14.219 -11.573 -19.692 1.00 91.38 276 GLY A O 1
ATOM 2134 N N . GLN A 1 277 ? 16.207 -12.537 -20.095 1.00 94.56 277 GLN A N 1
ATOM 2135 C CA . GLN A 1 277 ? 16.265 -13.262 -18.818 1.00 94.56 277 GLN A CA 1
ATOM 2136 C C . GLN A 1 277 ? 16.216 -12.305 -17.621 1.00 94.56 277 GLN A C 1
ATOM 2138 O O . GLN A 1 277 ? 15.366 -12.468 -16.748 1.00 94.56 277 GLN A O 1
ATOM 2143 N N . ALA A 1 278 ? 17.080 -11.284 -17.589 1.00 94.88 278 ALA A N 1
ATOM 2144 C CA . ALA A 1 278 ? 17.143 -10.338 -16.477 1.00 94.88 278 ALA A CA 1
ATOM 2145 C C . ALA A 1 278 ? 15.822 -9.573 -16.282 1.00 94.88 278 ALA A C 1
ATOM 2147 O O . ALA A 1 278 ? 15.353 -9.406 -15.152 1.00 94.88 278 ALA A O 1
ATOM 2148 N N . GLU A 1 279 ? 15.186 -9.146 -17.377 1.00 94.19 279 GLU A N 1
ATOM 2149 C CA . GLU A 1 279 ? 13.879 -8.489 -17.331 1.00 94.19 279 GLU A CA 1
ATOM 2150 C C . GLU A 1 279 ? 12.778 -9.423 -16.808 1.00 94.19 279 GLU A C 1
ATOM 2152 O O . GLU A 1 279 ? 11.980 -9.030 -15.951 1.00 94.19 279 GLU A O 1
ATOM 2157 N N . THR A 1 280 ? 12.763 -10.672 -17.273 1.00 95.69 280 THR A N 1
ATOM 2158 C CA . THR A 1 280 ? 11.773 -11.680 -16.869 1.00 95.69 280 THR A CA 1
ATOM 2159 C C . THR A 1 280 ? 11.938 -12.079 -15.400 1.00 95.69 280 THR A C 1
ATOM 2161 O O . THR A 1 280 ? 10.956 -12.157 -14.664 1.00 95.69 280 THR A O 1
ATOM 2164 N N . LEU A 1 281 ? 13.177 -12.241 -14.927 1.00 97.06 281 LEU A N 1
ATOM 2165 C CA . LEU A 1 281 ? 13.485 -12.495 -13.516 1.00 97.06 281 LEU A CA 1
ATOM 2166 C C . LEU A 1 281 ? 13.025 -11.334 -12.628 1.00 97.06 281 LEU A C 1
ATOM 2168 O O . LEU A 1 281 ? 12.391 -11.560 -11.599 1.00 97.06 281 LEU A O 1
ATOM 2172 N N . ARG A 1 282 ? 13.241 -10.078 -13.047 1.00 96.31 282 ARG A N 1
ATOM 2173 C CA . ARG A 1 282 ? 12.691 -8.912 -12.334 1.00 96.31 282 ARG A CA 1
ATOM 2174 C C . ARG A 1 282 ? 11.164 -8.988 -12.238 1.00 96.31 282 ARG A C 1
ATOM 2176 O O . ARG A 1 282 ? 10.599 -8.679 -11.192 1.00 96.31 282 ARG A O 1
ATOM 2183 N N . HIS A 1 283 ? 10.490 -9.400 -13.310 1.00 95.25 283 HIS A N 1
ATOM 2184 C CA . HIS A 1 283 ? 9.040 -9.568 -13.319 1.00 95.25 283 HIS A CA 1
ATOM 2185 C C . HIS A 1 283 ? 8.544 -10.698 -12.408 1.00 95.25 283 HIS A C 1
ATOM 2187 O O . HIS A 1 283 ? 7.544 -10.510 -11.714 1.00 95.25 283 HIS A O 1
ATOM 2193 N N . LEU A 1 284 ? 9.248 -11.829 -12.350 1.00 96.75 284 LEU A N 1
ATOM 2194 C CA . LEU A 1 284 ? 8.975 -12.890 -11.376 1.00 96.75 284 LEU A CA 1
ATOM 2195 C C . LEU A 1 284 ? 9.153 -12.373 -9.942 1.00 96.75 284 LEU A C 1
ATOM 2197 O O . LEU A 1 284 ? 8.264 -12.563 -9.110 1.00 96.75 284 LEU A O 1
ATOM 2201 N N . GLY A 1 285 ? 10.238 -11.637 -9.682 1.00 96.12 285 GLY A N 1
ATOM 2202 C CA . GLY A 1 285 ? 10.482 -10.964 -8.405 1.00 96.12 285 GLY A CA 1
ATOM 2203 C C . GLY A 1 285 ? 9.333 -10.035 -8.004 1.00 96.12 285 GLY A C 1
ATOM 2204 O O . GLY A 1 285 ? 8.834 -10.117 -6.881 1.00 96.12 285 GLY A O 1
ATOM 2205 N N . ASP A 1 286 ? 8.835 -9.227 -8.948 1.00 94.56 286 ASP A N 1
ATOM 2206 C CA . ASP A 1 286 ? 7.667 -8.368 -8.738 1.00 94.56 286 ASP A CA 1
ATOM 2207 C C . ASP A 1 286 ? 6.439 -9.188 -8.315 1.00 94.56 286 ASP A C 1
ATOM 2209 O O . ASP A 1 286 ? 5.771 -8.830 -7.346 1.00 94.56 286 ASP A O 1
ATOM 2213 N N . VAL A 1 287 ? 6.124 -10.282 -9.019 1.00 94.62 287 VAL A N 1
ATOM 2214 C CA . VAL A 1 287 ? 4.943 -11.110 -8.717 1.00 94.62 287 VAL A CA 1
ATOM 2215 C C . VAL A 1 287 ? 5.038 -11.747 -7.330 1.00 94.62 287 VAL A C 1
ATOM 2217 O O . VAL A 1 287 ? 4.073 -11.666 -6.569 1.00 94.62 287 VAL A O 1
ATOM 2220 N N . HIS A 1 288 ? 6.189 -12.318 -6.968 1.00 94.50 288 HIS A N 1
ATOM 2221 C CA . HIS A 1 288 ? 6.402 -12.877 -5.630 1.00 94.50 288 HIS A CA 1
ATOM 2222 C C . HIS A 1 288 ? 6.283 -11.807 -4.540 1.00 94.50 288 HIS A C 1
ATOM 2224 O O . HIS A 1 288 ? 5.641 -12.036 -3.514 1.00 94.50 288 HIS A O 1
ATOM 2230 N N . ARG A 1 289 ? 6.796 -10.595 -4.784 1.00 93.31 289 ARG A N 1
ATOM 2231 C CA . ARG A 1 289 ? 6.637 -9.471 -3.854 1.00 93.31 289 ARG A CA 1
ATOM 2232 C C . ARG A 1 289 ? 5.167 -9.097 -3.653 1.00 93.31 289 ARG A C 1
ATOM 2234 O O . ARG A 1 289 ? 4.751 -8.910 -2.515 1.00 93.31 289 ARG A O 1
ATOM 2241 N N . PHE A 1 290 ? 4.360 -9.035 -4.717 1.00 87.88 290 PHE A N 1
ATOM 2242 C CA . PHE A 1 290 ? 2.918 -8.755 -4.594 1.00 87.88 290 PHE A CA 1
ATOM 2243 C C . PHE A 1 290 ? 2.136 -9.867 -3.881 1.00 87.88 290 PHE A C 1
ATOM 2245 O O . PHE A 1 290 ? 1.094 -9.592 -3.292 1.00 87.88 290 PHE A O 1
ATOM 2252 N N . ARG A 1 291 ? 2.650 -11.101 -3.889 1.00 88.56 291 ARG A N 1
ATOM 2253 C CA . ARG A 1 291 ? 2.124 -12.227 -3.102 1.00 88.56 291 ARG A CA 1
ATOM 2254 C C . ARG A 1 291 ? 2.601 -12.237 -1.642 1.00 88.56 291 ARG A C 1
ATOM 2256 O O . ARG A 1 291 ? 2.230 -13.141 -0.904 1.00 88.56 291 ARG A O 1
ATOM 2263 N N . ASN A 1 292 ? 3.391 -11.244 -1.219 1.00 85.31 292 ASN A N 1
ATOM 2264 C CA . ASN A 1 292 ? 4.073 -11.186 0.082 1.00 85.31 292 ASN A CA 1
ATOM 2265 C C . ASN A 1 292 ? 5.091 -12.323 0.310 1.00 85.31 292 ASN A C 1
ATOM 2267 O O . ASN A 1 292 ? 5.428 -12.659 1.442 1.00 85.31 292 ASN A O 1
ATOM 2271 N N . GLU A 1 293 ? 5.627 -12.901 -0.764 1.00 91.12 293 GLU A N 1
ATOM 2272 C CA . GLU A 1 293 ? 6.651 -13.950 -0.731 1.00 91.12 293 GLU A CA 1
ATOM 2273 C C . GLU A 1 293 ? 8.048 -13.308 -0.827 1.00 91.12 293 GLU A C 1
ATOM 2275 O O . GLU A 1 293 ? 8.804 -13.518 -1.777 1.00 91.12 293 GLU A O 1
ATOM 2280 N N . SER A 1 294 ? 8.390 -12.465 0.154 1.00 89.06 294 SER A N 1
ATOM 2281 C CA . SER A 1 294 ? 9.564 -11.577 0.092 1.00 89.06 294 SER A CA 1
ATOM 2282 C C . SER A 1 294 ? 10.909 -12.310 -0.009 1.00 89.06 294 SER A C 1
ATOM 2284 O O . SER A 1 294 ? 11.859 -11.775 -0.580 1.00 89.06 294 SER A O 1
ATOM 2286 N N . ALA A 1 295 ? 11.023 -13.531 0.527 1.00 89.94 295 ALA A N 1
ATOM 2287 C CA . ALA A 1 295 ? 12.239 -14.341 0.396 1.00 89.94 295 ALA A CA 1
ATOM 2288 C C . ALA A 1 295 ? 12.469 -14.801 -1.053 1.00 89.94 295 ALA A C 1
ATOM 2290 O O . ALA A 1 295 ? 13.595 -14.761 -1.549 1.00 89.94 295 ALA A O 1
ATOM 2291 N N . GLU A 1 296 ? 11.390 -15.168 -1.742 1.00 92.81 296 GLU A N 1
ATOM 2292 C CA . GLU A 1 296 ? 11.434 -15.664 -3.115 1.00 92.81 296 GLU A CA 1
ATOM 2293 C C . GLU A 1 296 ? 11.618 -14.504 -4.089 1.00 92.81 296 GLU A C 1
ATOM 2295 O O . GLU A 1 296 ? 12.451 -14.586 -4.989 1.00 92.81 296 GLU A O 1
ATOM 2300 N N . ALA A 1 297 ? 10.947 -13.377 -3.835 1.00 95.38 297 ALA A N 1
ATOM 2301 C CA . ALA A 1 297 ? 11.163 -12.138 -4.574 1.00 95.38 297 ALA A CA 1
ATOM 2302 C C . ALA A 1 297 ? 12.641 -11.715 -4.566 1.00 95.38 297 ALA A C 1
ATOM 2304 O O . ALA A 1 297 ? 13.212 -11.424 -5.617 1.00 95.38 297 ALA A O 1
ATOM 2305 N N . ALA A 1 298 ? 13.285 -11.741 -3.391 1.00 94.75 298 ALA A N 1
ATOM 2306 C CA . ALA A 1 298 ? 14.691 -11.376 -3.251 1.00 94.75 298 ALA A CA 1
ATOM 2307 C C . ALA A 1 298 ? 15.626 -12.269 -4.085 1.00 94.75 298 ALA A C 1
ATOM 2309 O O . ALA A 1 298 ? 16.570 -11.751 -4.677 1.00 94.75 298 ALA A O 1
ATOM 2310 N N . LYS A 1 299 ? 15.358 -13.581 -4.186 1.00 95.75 299 LYS A N 1
ATOM 2311 C CA . LYS A 1 299 ? 16.157 -14.500 -5.020 1.00 95.75 299 LYS A CA 1
ATOM 2312 C C . LYS A 1 299 ? 16.125 -14.089 -6.491 1.00 95.75 299 LYS A C 1
ATOM 2314 O O . LYS A 1 299 ? 17.180 -13.871 -7.079 1.00 95.75 299 LYS A O 1
ATOM 2319 N N . PHE A 1 300 ? 14.929 -13.890 -7.045 1.00 97.00 300 PHE A N 1
ATOM 2320 C CA . PHE A 1 300 ? 14.768 -13.482 -8.442 1.00 97.00 300 PHE A CA 1
ATOM 2321 C C . PHE A 1 300 ? 15.405 -12.120 -8.738 1.00 97.00 300 PHE A C 1
ATOM 2323 O O . PHE A 1 300 ? 16.046 -11.950 -9.775 1.00 97.00 300 PHE A O 1
ATOM 2330 N N . TYR A 1 301 ? 15.289 -11.152 -7.821 1.00 96.75 301 TYR A N 1
ATOM 2331 C CA . TYR A 1 301 ? 15.968 -9.865 -7.984 1.00 96.75 301 TYR A CA 1
ATOM 2332 C C . TYR A 1 301 ? 17.495 -9.996 -7.928 1.00 96.75 301 TYR A C 1
ATOM 2334 O O . TYR A 1 301 ? 18.175 -9.352 -8.721 1.00 96.75 301 TYR A O 1
ATOM 2342 N N . LEU A 1 302 ? 18.053 -10.823 -7.039 1.00 95.62 302 LEU A N 1
ATOM 2343 C CA . LEU A 1 302 ? 19.504 -11.036 -6.958 1.00 95.62 302 LEU A CA 1
ATOM 2344 C C . LEU A 1 302 ? 20.059 -11.714 -8.220 1.00 95.62 302 LEU A C 1
ATOM 2346 O O . LEU A 1 302 ? 21.099 -11.291 -8.724 1.00 95.62 302 LEU A O 1
ATOM 2350 N N . GLU A 1 303 ? 19.348 -12.701 -8.770 1.00 95.44 303 GLU A N 1
ATOM 2351 C CA . GLU A 1 303 ? 19.708 -13.334 -10.047 1.00 95.44 303 GLU A CA 1
ATOM 2352 C C . GLU A 1 303 ? 19.662 -12.323 -11.206 1.00 95.44 303 GLU A C 1
ATOM 2354 O O . GLU A 1 303 ? 20.625 -12.199 -11.966 1.00 95.44 303 GLU A O 1
ATOM 2359 N N . ALA A 1 304 ? 18.598 -11.516 -11.297 1.00 95.81 304 ALA A N 1
ATOM 2360 C CA . ALA A 1 304 ? 18.495 -10.448 -12.293 1.00 95.81 304 ALA A CA 1
ATOM 2361 C C . ALA A 1 304 ? 19.602 -9.389 -12.140 1.00 95.81 304 ALA A C 1
ATOM 2363 O O . ALA A 1 304 ? 20.081 -8.833 -13.131 1.00 95.81 304 ALA A O 1
ATOM 2364 N N . LEU A 1 305 ? 20.010 -9.084 -10.905 1.00 94.62 305 LEU A N 1
ATOM 2365 C CA . LEU A 1 305 ? 21.064 -8.114 -10.617 1.00 94.62 305 LEU A CA 1
ATOM 2366 C C . LEU A 1 305 ? 22.424 -8.614 -11.108 1.00 94.62 305 LEU A C 1
ATOM 2368 O O . LEU A 1 305 ? 23.170 -7.841 -11.708 1.00 94.62 305 LEU A O 1
ATOM 2372 N N . GLN A 1 306 ? 22.718 -9.900 -10.898 1.00 93.50 306 GLN A N 1
ATOM 2373 C CA . GLN A 1 306 ? 23.950 -10.527 -11.369 1.00 93.50 306 GLN A CA 1
ATOM 2374 C C . GLN A 1 306 ? 24.057 -10.464 -12.898 1.00 93.50 306 GLN A C 1
ATOM 2376 O O . GLN A 1 306 ? 25.066 -9.996 -13.419 1.00 93.50 306 GLN A O 1
ATOM 2381 N N . ILE A 1 307 ? 22.989 -10.828 -13.615 1.00 93.81 307 ILE A N 1
ATOM 2382 C CA . ILE A 1 307 ? 22.976 -10.772 -15.085 1.00 93.81 307 ILE A CA 1
ATOM 2383 C C . ILE A 1 307 ? 23.143 -9.328 -15.587 1.00 93.81 307 ILE A C 1
ATOM 2385 O O . ILE A 1 307 ? 23.906 -9.071 -16.517 1.00 93.81 307 ILE A O 1
ATOM 2389 N N . ASN A 1 308 ? 22.468 -8.357 -14.964 1.00 91.81 308 ASN A N 1
ATOM 2390 C CA . ASN A 1 308 ? 22.593 -6.951 -15.358 1.00 91.81 308 ASN A CA 1
ATOM 2391 C C . ASN A 1 308 ? 23.988 -6.370 -15.088 1.00 91.81 308 ASN A C 1
ATOM 2393 O O . ASN A 1 308 ? 24.442 -5.519 -15.856 1.00 91.81 308 ASN A O 1
ATOM 2397 N N . ALA A 1 309 ? 24.673 -6.827 -14.035 1.00 88.69 309 ALA A N 1
ATOM 2398 C CA . ALA A 1 309 ? 26.058 -6.449 -13.765 1.00 88.69 309 ALA A CA 1
ATOM 2399 C C . ALA A 1 309 ? 27.000 -6.936 -14.878 1.00 88.69 309 ALA A C 1
ATOM 2401 O O . ALA A 1 309 ? 27.858 -6.173 -15.323 1.00 88.69 309 ALA A O 1
ATOM 2402 N N . ASP A 1 310 ? 26.787 -8.153 -15.384 1.00 89.81 310 ASP A N 1
ATOM 2403 C CA . ASP A 1 310 ? 27.563 -8.713 -16.496 1.00 89.81 310 ASP A CA 1
ATOM 2404 C C . ASP A 1 310 ? 27.274 -7.999 -17.831 1.00 89.81 310 ASP A C 1
ATOM 2406 O O . ASP A 1 310 ? 28.170 -7.826 -18.660 1.00 89.81 310 ASP A O 1
ATOM 2410 N N . LEU A 1 311 ? 26.031 -7.548 -18.039 1.00 89.12 311 LEU A N 1
ATOM 2411 C CA . LEU A 1 311 ? 25.612 -6.799 -19.232 1.00 89.12 311 LEU A CA 1
ATOM 2412 C C . LEU A 1 311 ? 26.033 -5.321 -19.218 1.00 89.12 311 LEU A C 1
ATOM 2414 O O . LEU A 1 311 ? 26.068 -4.688 -20.275 1.00 89.12 311 LEU A O 1
ATOM 2418 N N . GLY A 1 312 ? 26.304 -4.750 -18.041 1.00 87.38 312 GLY A N 1
ATOM 2419 C CA . GLY A 1 312 ? 26.527 -3.312 -17.869 1.00 87.38 312 GLY A CA 1
ATOM 2420 C C . GLY A 1 312 ? 25.284 -2.450 -18.142 1.00 87.38 312 GLY A C 1
ATOM 2421 O O . GLY A 1 312 ? 25.416 -1.262 -18.442 1.00 87.38 312 GLY A O 1
ATOM 2422 N N . ASP A 1 313 ? 24.075 -3.024 -18.073 1.00 85.06 313 ASP A N 1
ATOM 2423 C CA . ASP A 1 313 ? 22.815 -2.285 -18.246 1.00 85.06 313 ASP A CA 1
ATOM 2424 C C . ASP A 1 313 ? 22.405 -1.618 -16.925 1.00 85.06 313 ASP A C 1
ATOM 2426 O O . ASP A 1 313 ? 21.598 -2.129 -16.145 1.00 85.06 313 ASP A O 1
ATOM 2430 N N . GLU A 1 314 ? 22.966 -0.434 -16.680 1.00 88.62 314 GLU A N 1
ATOM 2431 C CA . GLU A 1 314 ? 22.680 0.370 -15.486 1.00 88.62 314 GLU A CA 1
ATOM 2432 C C . GLU A 1 314 ? 21.189 0.726 -15.346 1.00 88.62 314 GLU A C 1
ATOM 2434 O O . GLU A 1 314 ? 20.671 0.856 -14.237 1.00 88.62 314 GLU A O 1
ATOM 2439 N N . SER A 1 315 ? 20.456 0.846 -16.457 1.00 87.00 315 SER A N 1
ATOM 2440 C CA . SER A 1 315 ? 19.036 1.199 -16.420 1.00 87.00 315 SER A CA 1
ATOM 2441 C C . SER A 1 315 ? 18.189 0.059 -15.857 1.00 87.00 315 SER A C 1
ATOM 2443 O O . SER A 1 315 ? 17.333 0.296 -15.000 1.00 87.00 315 SER A O 1
ATOM 2445 N N . GLN A 1 316 ? 18.420 -1.172 -16.322 1.00 87.62 316 GLN A N 1
ATOM 2446 C CA . GLN A 1 316 ? 17.741 -2.352 -15.783 1.00 87.62 316 GLN A CA 1
ATOM 2447 C C . GLN A 1 316 ? 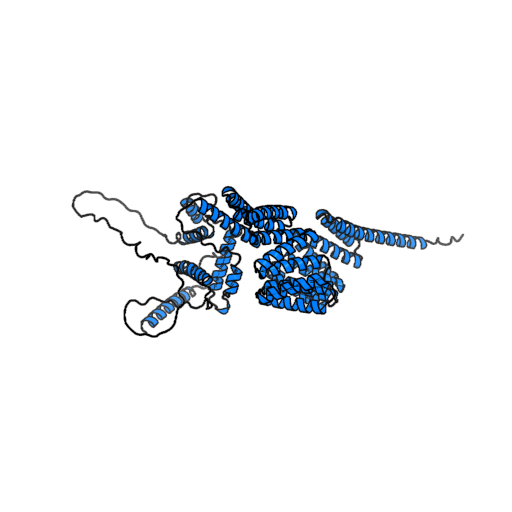18.214 -2.681 -14.371 1.00 87.62 316 GLN A C 1
ATOM 2449 O O . GLN A 1 316 ? 17.382 -2.960 -13.506 1.00 87.62 316 GLN A O 1
ATOM 2454 N N . ARG A 1 317 ? 19.521 -2.551 -14.112 1.00 92.56 317 ARG A N 1
ATOM 2455 C CA . ARG A 1 317 ? 20.105 -2.696 -12.776 1.00 92.56 317 ARG A CA 1
ATOM 2456 C C . ARG A 1 317 ? 19.392 -1.809 -11.756 1.00 92.56 317 ARG A C 1
ATOM 2458 O O . ARG A 1 317 ? 18.957 -2.316 -10.728 1.00 92.56 317 ARG A O 1
ATOM 2465 N N . ALA A 1 318 ? 19.190 -0.524 -12.053 1.00 94.31 318 ALA A N 1
ATOM 2466 C CA . ALA A 1 318 ? 18.477 0.383 -11.154 1.00 94.31 318 ALA A CA 1
ATOM 2467 C C . ALA A 1 318 ? 17.030 -0.066 -10.881 1.00 94.31 318 ALA A C 1
ATOM 2469 O O . ALA A 1 318 ? 16.585 -0.045 -9.738 1.00 94.31 318 ALA A O 1
ATOM 2470 N N . SER A 1 319 ? 16.304 -0.543 -11.898 1.00 92.62 319 SER A N 1
ATOM 2471 C CA . SER A 1 319 ? 14.940 -1.059 -11.704 1.00 92.62 319 SER A CA 1
ATOM 2472 C C . SER A 1 319 ? 14.888 -2.341 -10.864 1.00 92.62 319 SER A C 1
ATOM 2474 O O . SER A 1 319 ? 13.936 -2.529 -10.110 1.00 92.62 319 SER A O 1
ATOM 2476 N N . VAL A 1 320 ? 15.899 -3.208 -10.962 1.00 95.44 320 VAL A N 1
ATOM 2477 C CA . VAL A 1 320 ? 16.037 -4.392 -10.096 1.00 95.44 320 VAL A CA 1
ATOM 2478 C C . VAL A 1 320 ? 16.375 -3.984 -8.659 1.00 95.44 320 VAL A C 1
ATOM 2480 O O . VAL A 1 320 ? 15.733 -4.466 -7.728 1.00 95.44 320 VAL A O 1
ATOM 2483 N N . LEU A 1 321 ? 17.323 -3.057 -8.473 1.00 96.75 321 LEU A N 1
ATOM 2484 C CA . LEU A 1 321 ? 17.681 -2.509 -7.159 1.00 96.75 321 LEU A CA 1
ATOM 2485 C C . LEU A 1 321 ? 16.472 -1.878 -6.464 1.00 96.75 321 LEU A C 1
ATOM 2487 O O . LEU A 1 321 ? 16.279 -2.092 -5.272 1.00 96.75 321 LEU A O 1
ATOM 2491 N N . PHE A 1 322 ? 15.631 -1.157 -7.209 1.00 96.38 322 PHE A N 1
ATOM 2492 C CA . PHE A 1 322 ? 14.395 -0.577 -6.690 1.00 96.38 322 PHE A CA 1
ATOM 2493 C C . PHE A 1 322 ? 13.437 -1.649 -6.143 1.00 96.38 322 PHE A C 1
ATOM 2495 O O . PHE A 1 322 ? 12.980 -1.544 -5.006 1.00 96.38 322 PHE A O 1
ATOM 2502 N N . GLY A 1 323 ? 13.166 -2.710 -6.913 1.00 94.50 323 GLY A N 1
ATOM 2503 C CA . GLY A 1 323 ? 12.294 -3.808 -6.468 1.00 94.50 323 GLY A CA 1
ATOM 2504 C C . GLY A 1 323 ? 12.865 -4.583 -5.273 1.00 94.50 323 GLY A C 1
ATOM 2505 O O . GLY A 1 323 ? 12.132 -4.965 -4.352 1.00 94.50 323 GLY A O 1
ATOM 2506 N N . LEU A 1 324 ? 14.189 -4.755 -5.231 1.00 96.19 324 LEU A N 1
ATOM 2507 C CA . LEU A 1 324 ? 14.879 -5.350 -4.088 1.00 96.19 324 LEU A CA 1
ATOM 2508 C C . LEU A 1 324 ? 14.791 -4.447 -2.845 1.00 96.19 324 LEU A C 1
ATOM 2510 O O . LEU A 1 324 ? 14.529 -4.946 -1.751 1.00 96.19 324 LEU A O 1
ATOM 2514 N N . ALA A 1 325 ? 14.918 -3.127 -3.004 1.00 96.81 325 ALA A N 1
ATOM 2515 C CA . ALA A 1 325 ? 14.754 -2.159 -1.920 1.00 96.81 325 ALA A CA 1
ATOM 2516 C C . ALA A 1 325 ? 13.336 -2.196 -1.325 1.00 96.81 325 ALA A C 1
ATOM 2518 O O . ALA A 1 325 ? 13.188 -2.259 -0.105 1.00 96.81 325 ALA A O 1
ATOM 2519 N N . GLU A 1 326 ? 12.295 -2.256 -2.167 1.00 95.00 326 GLU A N 1
ATOM 2520 C CA . GLU A 1 326 ? 10.907 -2.456 -1.719 1.00 95.00 326 GLU A CA 1
ATOM 2521 C C . GLU A 1 326 ? 10.742 -3.775 -0.942 1.00 95.00 326 GLU A C 1
ATOM 2523 O O . GLU A 1 326 ? 10.003 -3.842 0.043 1.00 95.00 326 GLU A O 1
ATOM 2528 N N . THR A 1 327 ? 11.453 -4.827 -1.359 1.00 94.69 327 THR A N 1
ATOM 2529 C CA . THR A 1 327 ? 11.424 -6.139 -0.698 1.00 94.69 327 THR A CA 1
ATOM 2530 C C . THR A 1 327 ? 12.072 -6.083 0.687 1.00 94.69 327 THR A C 1
ATOM 2532 O O . THR A 1 327 ? 11.462 -6.537 1.658 1.00 94.69 327 THR A O 1
ATOM 2535 N N . HIS A 1 328 ? 13.253 -5.473 0.823 1.00 94.50 328 HIS A N 1
ATOM 2536 C CA . HIS A 1 328 ? 13.894 -5.259 2.127 1.00 94.50 328 HIS A CA 1
ATOM 2537 C C . HIS A 1 328 ? 13.064 -4.341 3.032 1.00 94.50 328 HIS A C 1
ATOM 2539 O O . HIS A 1 328 ? 12.909 -4.628 4.219 1.00 94.50 328 HIS A O 1
ATOM 2545 N N . GLN A 1 329 ? 12.445 -3.294 2.476 1.00 93.12 329 GLN A N 1
ATOM 2546 C CA . GLN A 1 329 ? 11.523 -2.439 3.222 1.00 93.12 329 GLN A CA 1
ATOM 2547 C C . GLN A 1 329 ? 10.339 -3.240 3.782 1.00 93.12 329 GLN A C 1
ATOM 2549 O O . GLN A 1 329 ? 10.009 -3.082 4.954 1.00 93.12 329 GLN A O 1
ATOM 2554 N N . SER A 1 330 ? 9.722 -4.121 2.983 1.00 89.25 330 SER A N 1
ATOM 2555 C CA . SER A 1 330 ? 8.598 -4.961 3.441 1.00 89.25 330 SER A CA 1
ATOM 2556 C C . SER A 1 330 ? 8.968 -5.900 4.597 1.00 89.25 330 SER A C 1
ATOM 2558 O O . SER A 1 330 ? 8.106 -6.289 5.377 1.00 89.25 330 SER A O 1
ATOM 2560 N N . ARG A 1 331 ? 10.258 -6.233 4.724 1.00 90.00 331 ARG A N 1
ATOM 2561 C CA . ARG A 1 331 ? 10.832 -7.048 5.804 1.00 90.00 331 ARG A CA 1
ATOM 2562 C C . ARG A 1 331 ? 11.327 -6.211 6.990 1.00 90.00 331 ARG A C 1
ATOM 2564 O O . ARG A 1 331 ? 11.951 -6.757 7.895 1.00 90.00 331 ARG A O 1
ATOM 2571 N N . SER A 1 332 ? 11.098 -4.896 6.967 1.00 91.50 332 SER A N 1
ATOM 2572 C CA . SER A 1 332 ? 11.629 -3.928 7.937 1.00 91.50 332 SER A CA 1
ATOM 2573 C C . SER A 1 332 ? 13.164 -3.901 8.025 1.00 91.50 332 SER A C 1
ATOM 2575 O O . SER A 1 332 ? 13.740 -3.453 9.015 1.00 91.50 332 SER A O 1
ATOM 2577 N N . GLU A 1 333 ? 13.856 -4.337 6.971 1.00 94.50 333 GLU A N 1
ATOM 2578 C CA . GLU A 1 333 ? 15.318 -4.315 6.851 1.00 94.50 333 GLU A CA 1
ATOM 2579 C C . GLU A 1 333 ? 15.776 -2.949 6.311 1.00 94.50 333 GLU A C 1
ATOM 2581 O O . GLU A 1 333 ? 16.373 -2.826 5.239 1.00 94.50 333 GLU A O 1
ATOM 2586 N N . TYR A 1 334 ? 15.456 -1.890 7.062 1.00 95.50 334 TYR A N 1
ATOM 2587 C CA . TYR A 1 334 ? 15.549 -0.501 6.601 1.00 95.50 334 TYR A CA 1
ATOM 2588 C C . TYR A 1 334 ? 16.961 -0.076 6.176 1.00 95.50 334 TYR A C 1
ATOM 2590 O O . TYR A 1 334 ? 17.117 0.640 5.190 1.00 95.50 334 TYR A O 1
ATOM 2598 N N . GLY A 1 335 ? 18.000 -0.568 6.859 1.00 96.00 335 GLY A N 1
ATOM 2599 C CA . GLY A 1 335 ? 19.390 -0.248 6.520 1.00 96.00 335 GLY A CA 1
ATOM 2600 C C . GLY A 1 335 ? 19.808 -0.731 5.127 1.00 96.00 335 GLY A C 1
ATOM 2601 O O . GLY A 1 335 ? 20.523 -0.018 4.426 1.00 96.00 335 GLY A O 1
ATOM 2602 N N . GLU A 1 336 ? 19.343 -1.909 4.700 1.00 95.75 336 GLU A N 1
ATOM 2603 C CA . GLU A 1 336 ? 19.604 -2.409 3.343 1.00 95.75 336 GLU A CA 1
ATOM 2604 C C . GLU A 1 336 ? 18.714 -1.704 2.314 1.00 95.75 336 GLU A C 1
ATOM 2606 O O . GLU A 1 336 ? 19.200 -1.312 1.253 1.00 95.75 336 GLU A O 1
ATOM 2611 N N . ALA A 1 337 ? 17.447 -1.436 2.650 1.00 97.06 337 ALA A N 1
ATOM 2612 C CA . ALA A 1 337 ? 16.549 -0.675 1.780 1.00 97.06 337 ALA A CA 1
ATOM 2613 C C . ALA A 1 337 ? 17.107 0.724 1.448 1.00 97.06 337 ALA A C 1
ATOM 2615 O O . ALA A 1 337 ? 17.112 1.116 0.281 1.00 97.06 337 ALA A O 1
ATOM 2616 N N . ILE A 1 338 ? 17.644 1.453 2.438 1.00 97.94 338 ILE A N 1
ATOM 2617 C CA . ILE A 1 338 ? 18.263 2.774 2.229 1.00 97.94 338 ILE A CA 1
ATOM 2618 C C . ILE A 1 338 ? 19.449 2.688 1.268 1.00 97.94 338 ILE A C 1
ATOM 2620 O O . ILE A 1 338 ? 19.546 3.506 0.351 1.00 97.94 338 ILE A O 1
ATOM 2624 N N . LYS A 1 339 ? 20.346 1.707 1.442 1.00 97.94 339 LYS A N 1
ATOM 2625 C CA . LYS A 1 339 ? 21.504 1.527 0.548 1.00 97.94 339 LYS A CA 1
ATOM 2626 C C . LYS A 1 339 ? 21.055 1.310 -0.895 1.00 97.94 339 LYS A C 1
ATOM 2628 O O . LYS A 1 339 ? 21.523 2.008 -1.791 1.00 97.94 339 LYS A O 1
ATOM 2633 N N . LEU A 1 340 ? 20.116 0.387 -1.098 1.00 97.81 340 LEU A N 1
ATOM 2634 C CA . LEU A 1 340 ? 19.626 0.007 -2.422 1.00 97.81 340 LEU A CA 1
ATOM 2635 C C . LEU A 1 340 ? 18.874 1.153 -3.111 1.00 97.81 340 LEU A C 1
ATOM 2637 O O . LEU A 1 340 ? 19.136 1.444 -4.280 1.00 97.81 340 LEU A O 1
ATOM 2641 N N . TYR A 1 341 ? 17.988 1.856 -2.396 1.00 98.06 341 TYR A N 1
ATOM 2642 C CA . TYR A 1 341 ? 17.325 3.031 -2.960 1.00 98.06 341 TYR A CA 1
ATOM 2643 C C . TYR A 1 341 ? 18.311 4.171 -3.251 1.00 98.06 341 TYR A C 1
ATOM 2645 O O . TYR A 1 341 ? 18.153 4.850 -4.262 1.00 98.06 341 TYR A O 1
ATOM 2653 N N . SER A 1 342 ? 19.339 4.375 -2.419 1.00 97.81 342 SER A N 1
ATOM 2654 C CA . SER A 1 342 ? 20.368 5.403 -2.651 1.00 97.81 342 SER A CA 1
ATOM 2655 C C . SER A 1 342 ? 21.204 5.108 -3.900 1.00 97.81 342 SER A C 1
ATOM 2657 O O . SER A 1 342 ? 21.483 6.008 -4.692 1.00 97.81 342 SER A O 1
ATOM 2659 N N . GLU A 1 343 ? 21.565 3.843 -4.119 1.00 96.56 343 GLU A N 1
ATOM 2660 C CA . GLU A 1 343 ? 22.266 3.408 -5.331 1.00 96.56 343 GLU A CA 1
ATOM 2661 C C . GLU A 1 343 ? 21.388 3.603 -6.577 1.00 96.56 343 GLU A C 1
ATOM 2663 O O . GLU A 1 343 ? 21.806 4.217 -7.562 1.00 96.56 343 GLU A O 1
ATOM 2668 N N . CYS A 1 344 ? 20.127 3.172 -6.503 1.00 95.00 344 CYS A N 1
ATOM 2669 C CA . CYS A 1 344 ? 19.127 3.388 -7.543 1.00 95.00 344 CYS A CA 1
ATOM 2670 C C . CYS A 1 344 ? 18.933 4.883 -7.865 1.00 95.00 344 CYS A C 1
ATOM 2672 O O . CYS A 1 344 ? 18.878 5.278 -9.034 1.00 95.00 344 CYS A O 1
ATOM 2674 N N . LEU A 1 345 ? 18.864 5.729 -6.832 1.00 97.06 345 LEU A N 1
ATOM 2675 C CA . LEU A 1 345 ? 18.743 7.179 -6.947 1.00 97.06 345 LEU A CA 1
ATOM 2676 C C . LEU A 1 345 ? 19.930 7.779 -7.705 1.00 97.06 345 LEU A C 1
ATOM 2678 O O . LEU A 1 345 ? 19.738 8.615 -8.594 1.00 97.06 345 LEU A O 1
ATOM 2682 N N . GLN A 1 346 ? 21.149 7.347 -7.380 1.00 97.00 346 GLN A N 1
ATOM 2683 C CA . GLN A 1 346 ? 22.363 7.811 -8.044 1.00 97.00 346 GLN A CA 1
ATOM 2684 C C . GLN A 1 346 ? 22.361 7.435 -9.531 1.00 97.00 346 GLN A C 1
ATOM 2686 O O . GLN A 1 346 ? 22.629 8.291 -10.378 1.00 97.00 346 GLN A O 1
ATOM 2691 N N . ILE A 1 347 ? 22.000 6.191 -9.864 1.00 95.75 347 ILE A N 1
ATOM 2692 C CA . ILE A 1 347 ? 21.930 5.730 -11.256 1.00 95.75 347 ILE A CA 1
ATOM 2693 C C . ILE A 1 347 ? 20.889 6.537 -12.044 1.00 95.75 347 ILE A C 1
ATOM 2695 O O . ILE A 1 347 ? 21.201 7.071 -13.112 1.00 95.75 347 ILE A O 1
ATOM 2699 N N . TYR A 1 348 ? 19.672 6.703 -11.515 1.00 95.88 348 TYR A N 1
ATOM 2700 C CA . TYR A 1 348 ? 18.628 7.485 -12.188 1.00 95.88 348 TYR A CA 1
ATOM 2701 C C . TYR A 1 348 ? 18.978 8.965 -12.329 1.00 95.88 348 TYR A C 1
ATOM 2703 O O . TYR A 1 348 ? 18.639 9.580 -13.346 1.00 95.88 348 TYR A O 1
ATOM 2711 N N . THR A 1 349 ? 19.698 9.528 -11.358 1.00 95.44 349 THR A N 1
ATOM 2712 C CA . THR A 1 349 ? 20.210 10.900 -11.430 1.00 95.44 349 THR A CA 1
ATOM 2713 C C . THR A 1 349 ? 21.231 11.043 -12.557 1.00 95.44 349 THR A C 1
ATOM 2715 O O . THR A 1 349 ? 21.075 11.921 -13.406 1.00 95.44 349 THR A O 1
ATOM 2718 N N . ASN A 1 350 ? 22.216 10.144 -12.627 1.00 95.06 350 ASN A N 1
ATOM 2719 C CA . ASN A 1 350 ? 23.241 10.148 -13.675 1.00 95.06 350 ASN A CA 1
ATOM 2720 C C . ASN A 1 350 ? 22.644 9.929 -15.074 1.00 95.06 350 ASN A C 1
ATOM 2722 O O . ASN A 1 350 ? 23.090 10.542 -16.042 1.00 95.06 350 ASN A O 1
ATOM 2726 N N . ALA A 1 351 ? 21.608 9.095 -15.178 1.00 93.19 351 ALA A N 1
ATOM 2727 C CA . ALA A 1 351 ? 20.898 8.824 -16.426 1.00 93.19 351 ALA A CA 1
ATOM 2728 C C . ALA A 1 351 ? 19.904 9.932 -16.833 1.00 93.19 351 ALA A C 1
ATOM 2730 O O . ALA A 1 351 ? 19.289 9.843 -17.895 1.00 93.19 351 ALA A O 1
ATOM 2731 N N . GLY A 1 352 ? 19.685 10.957 -15.997 1.00 93.06 352 GLY A N 1
ATOM 2732 C CA . GLY A 1 352 ? 18.700 12.014 -16.256 1.00 93.06 352 GLY A CA 1
ATOM 2733 C C . GLY A 1 352 ? 17.240 11.537 -16.229 1.00 93.06 352 GLY A C 1
ATOM 2734 O O . GLY A 1 352 ? 16.346 12.241 -16.709 1.00 93.06 352 GLY A O 1
ATOM 2735 N N . ARG A 1 353 ? 16.968 10.357 -15.658 1.00 93.38 353 ARG A N 1
ATOM 2736 C CA . ARG A 1 353 ? 15.632 9.754 -15.550 1.00 93.38 353 ARG A CA 1
ATOM 2737 C C . ARG A 1 353 ? 14.848 10.403 -14.407 1.00 93.38 353 ARG A C 1
ATOM 2739 O O . ARG A 1 353 ? 14.718 9.845 -13.323 1.00 93.38 353 ARG A O 1
ATOM 2746 N N . LYS A 1 354 ? 14.326 11.613 -14.645 1.00 94.94 354 LYS A N 1
ATOM 2747 C CA . LYS A 1 354 ? 13.665 12.446 -13.616 1.00 94.94 354 LYS A CA 1
ATOM 2748 C C . LYS A 1 354 ? 12.540 11.727 -12.865 1.00 94.94 354 LYS A C 1
ATOM 2750 O O . LYS A 1 354 ? 12.510 11.776 -11.642 1.00 94.94 354 LYS A O 1
ATOM 2755 N N . ARG A 1 355 ? 11.637 11.053 -13.587 1.00 95.19 355 ARG A N 1
ATOM 2756 C CA . ARG A 1 355 ? 10.508 10.322 -12.987 1.00 95.19 355 ARG A CA 1
ATOM 2757 C C . ARG A 1 355 ? 10.999 9.222 -12.043 1.00 95.19 355 ARG A C 1
ATOM 2759 O O . ARG A 1 355 ? 10.532 9.128 -10.918 1.00 95.19 355 ARG A O 1
ATOM 2766 N N . ASP A 1 356 ? 11.962 8.422 -12.488 1.00 95.50 356 ASP A N 1
ATOM 2767 C CA . ASP A 1 356 ? 12.477 7.297 -11.706 1.00 95.50 356 ASP A CA 1
ATOM 2768 C C . ASP A 1 356 ? 13.339 7.766 -10.522 1.00 95.50 356 ASP A C 1
ATOM 2770 O O . ASP A 1 356 ? 13.275 7.194 -9.437 1.00 95.50 356 ASP A O 1
ATOM 2774 N N . ARG A 1 357 ? 14.068 8.880 -10.683 1.00 96.88 357 ARG A N 1
ATOM 2775 C CA . ARG A 1 357 ? 14.735 9.581 -9.576 1.00 96.88 357 ARG A CA 1
ATOM 2776 C C . ARG A 1 357 ? 13.730 9.975 -8.487 1.00 96.88 357 ARG A C 1
ATOM 2778 O O . ARG A 1 357 ? 13.991 9.730 -7.315 1.00 96.88 357 ARG A O 1
ATOM 2785 N N . ALA A 1 358 ? 12.588 10.556 -8.863 1.00 97.81 35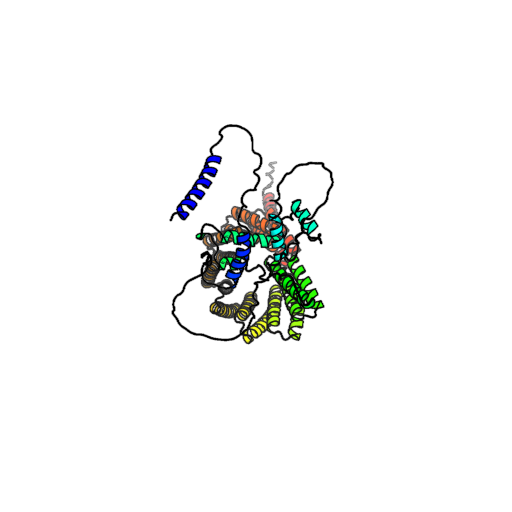8 ALA A N 1
ATOM 2786 C CA . ALA A 1 358 ? 11.536 10.914 -7.911 1.00 97.81 358 ALA A CA 1
ATOM 2787 C C . ALA A 1 358 ? 10.938 9.681 -7.215 1.00 97.81 358 ALA A C 1
ATOM 2789 O O . ALA A 1 358 ? 10.680 9.729 -6.017 1.00 97.81 358 ALA A O 1
ATOM 2790 N N . ALA A 1 359 ? 10.786 8.562 -7.929 1.00 97.25 359 ALA A N 1
ATOM 2791 C CA . ALA A 1 359 ? 10.347 7.303 -7.331 1.00 97.25 359 ALA A CA 1
ATOM 2792 C C . ALA A 1 359 ? 11.342 6.785 -6.280 1.00 97.25 359 ALA A C 1
ATOM 2794 O O . ALA A 1 359 ? 10.925 6.376 -5.199 1.00 97.25 359 ALA A O 1
ATOM 2795 N N . ALA A 1 360 ? 12.650 6.844 -6.557 1.00 97.69 360 ALA A N 1
ATOM 2796 C CA . ALA A 1 360 ? 13.684 6.447 -5.598 1.00 97.69 360 ALA A CA 1
ATOM 2797 C C . ALA A 1 360 ? 13.708 7.353 -4.352 1.00 97.69 360 ALA A C 1
ATOM 2799 O O . ALA A 1 360 ? 13.785 6.845 -3.235 1.00 97.69 360 ALA A O 1
ATOM 2800 N N . LEU A 1 361 ? 13.566 8.675 -4.526 1.00 98.44 361 LEU A N 1
ATOM 2801 C CA . LEU A 1 361 ? 13.416 9.625 -3.411 1.00 98.44 361 LEU A CA 1
ATOM 2802 C C . LEU A 1 361 ? 12.175 9.320 -2.568 1.00 98.44 361 LEU A C 1
ATOM 2804 O O . LEU A 1 361 ? 12.256 9.295 -1.345 1.00 98.44 361 LEU A O 1
ATOM 2808 N N . TRP A 1 362 ? 11.041 9.046 -3.216 1.00 98.25 362 TRP A N 1
ATOM 2809 C CA . TRP A 1 362 ? 9.799 8.678 -2.539 1.00 98.25 362 TRP A CA 1
ATOM 2810 C C . TRP A 1 362 ? 9.958 7.377 -1.735 1.00 98.25 362 TRP A C 1
ATOM 2812 O O . TRP A 1 362 ? 9.522 7.303 -0.587 1.00 98.25 362 TRP A O 1
ATOM 2822 N N . GLY A 1 363 ? 10.644 6.374 -2.296 1.00 97.31 363 GLY A N 1
ATOM 2823 C CA . GLY A 1 363 ? 10.977 5.124 -1.607 1.00 97.31 363 GLY A CA 1
ATOM 2824 C C . GLY A 1 363 ? 11.846 5.340 -0.363 1.00 97.31 363 GLY A C 1
ATOM 2825 O O . GLY A 1 363 ? 11.509 4.834 0.708 1.00 97.31 363 GLY A O 1
ATOM 2826 N N . LEU A 1 364 ? 12.906 6.153 -0.469 1.00 98.06 364 LEU A N 1
ATOM 2827 C CA . LEU A 1 364 ? 13.735 6.554 0.678 1.00 98.06 364 LEU A CA 1
ATOM 2828 C C . LEU A 1 364 ? 12.918 7.288 1.738 1.00 98.06 364 LEU A C 1
ATOM 2830 O O . LEU A 1 364 ? 12.988 6.942 2.915 1.00 98.06 364 LEU A O 1
ATOM 2834 N N . ALA A 1 365 ? 12.114 8.269 1.325 1.00 98.12 365 ALA A N 1
ATOM 2835 C CA . ALA A 1 365 ? 11.282 9.053 2.228 1.00 98.12 365 ALA A CA 1
ATOM 2836 C C . ALA A 1 365 ? 10.333 8.160 3.035 1.00 98.12 365 ALA A C 1
ATOM 2838 O O . ALA A 1 365 ? 10.167 8.342 4.242 1.00 98.12 365 ALA A O 1
ATOM 2839 N N . LYS A 1 366 ? 9.758 7.143 2.383 1.00 97.75 366 LYS A N 1
ATOM 2840 C CA . LYS A 1 366 ? 8.919 6.142 3.036 1.00 97.75 366 LYS A CA 1
ATOM 2841 C C . LYS A 1 366 ? 9.697 5.340 4.080 1.00 97.75 366 LYS A C 1
ATOM 2843 O O . LYS A 1 366 ? 9.198 5.185 5.187 1.00 97.75 366 LYS A O 1
ATOM 2848 N N . VAL A 1 367 ? 10.914 4.886 3.769 1.00 97.50 367 VAL A N 1
ATOM 2849 C CA . VAL A 1 367 ? 11.763 4.162 4.734 1.00 97.50 367 VAL A CA 1
ATOM 2850 C C . VAL A 1 367 ? 12.121 5.040 5.939 1.00 97.50 367 VAL A C 1
ATOM 2852 O O . VAL A 1 367 ? 11.933 4.608 7.073 1.00 97.50 367 VAL A O 1
ATOM 2855 N N . HIS A 1 368 ? 12.544 6.288 5.717 1.00 97.44 368 HIS A N 1
ATOM 2856 C CA . HIS A 1 368 ? 12.844 7.229 6.803 1.00 97.44 368 HIS A CA 1
ATOM 2857 C C . HIS A 1 368 ? 11.613 7.519 7.671 1.00 97.44 368 HIS A C 1
ATOM 2859 O O . HIS A 1 368 ? 11.704 7.536 8.898 1.00 97.44 368 HIS A O 1
ATOM 2865 N N . ARG A 1 369 ? 10.430 7.669 7.064 1.00 96.62 369 ARG A N 1
ATOM 2866 C CA . ARG A 1 369 ? 9.168 7.797 7.804 1.00 96.62 369 ARG A CA 1
ATOM 2867 C C . ARG A 1 369 ? 8.880 6.554 8.647 1.00 96.62 369 ARG A C 1
ATOM 2869 O O . ARG A 1 369 ? 8.507 6.702 9.806 1.00 96.62 369 ARG A O 1
ATOM 2876 N N . ASP A 1 370 ? 9.055 5.354 8.092 1.00 94.44 370 ASP A N 1
ATOM 2877 C CA . ASP A 1 370 ? 8.824 4.088 8.804 1.00 94.44 370 ASP A CA 1
ATOM 2878 C C . ASP A 1 370 ? 9.815 3.907 9.985 1.00 94.44 370 ASP A C 1
ATOM 2880 O O . ASP A 1 370 ? 9.501 3.233 10.965 1.00 94.44 370 ASP A O 1
ATOM 2884 N N . GLN A 1 371 ? 10.982 4.566 9.939 1.00 95.69 371 GLN A N 1
ATOM 2885 C CA . GLN A 1 371 ? 11.951 4.674 11.043 1.00 95.69 371 GLN A CA 1
ATOM 2886 C C . GLN A 1 371 ? 11.695 5.854 12.003 1.00 95.69 371 GLN A C 1
ATOM 2888 O O . GLN A 1 371 ? 12.484 6.074 12.921 1.00 95.69 371 GLN A O 1
ATOM 2893 N N . ALA A 1 372 ? 10.602 6.601 11.818 1.00 95.75 372 ALA A N 1
ATOM 2894 C CA . ALA A 1 372 ? 10.270 7.830 12.545 1.00 95.75 372 ALA A CA 1
ATOM 2895 C C . ALA A 1 372 ? 11.288 8.982 12.382 1.00 95.75 372 ALA A C 1
ATOM 2897 O O . ALA A 1 372 ? 11.324 9.924 13.176 1.00 95.75 372 ALA A O 1
ATOM 2898 N N . GLU A 1 373 ? 12.089 8.960 11.317 1.00 96.81 373 GLU A N 1
ATOM 2899 C CA . GLU A 1 373 ? 13.037 10.013 10.937 1.00 96.81 373 GLU A CA 1
ATOM 2900 C C . GLU A 1 373 ? 12.329 11.084 10.084 1.00 96.81 373 GLU A C 1
ATOM 2902 O O . GLU A 1 373 ? 12.650 11.329 8.920 1.00 96.81 373 GLU A O 1
ATOM 2907 N N . TYR A 1 374 ? 11.314 11.723 10.673 1.00 96.75 374 TYR A N 1
ATOM 2908 C CA . TYR A 1 374 ? 10.351 12.563 9.950 1.00 96.75 374 TYR A CA 1
ATOM 2909 C C . TYR A 1 374 ? 10.970 13.763 9.223 1.00 96.75 374 TYR A C 1
ATOM 2911 O O . TYR A 1 374 ? 10.530 14.100 8.129 1.00 96.75 374 TYR A O 1
ATOM 2919 N N . SER A 1 375 ? 12.023 14.380 9.773 1.00 96.19 375 SER A N 1
ATOM 2920 C CA . SER A 1 375 ? 12.700 15.510 9.115 1.00 96.19 375 SER A CA 1
ATOM 2921 C C . SER A 1 375 ? 13.310 15.117 7.767 1.00 96.19 375 SER A C 1
ATOM 2923 O O . SER A 1 375 ? 13.220 15.882 6.808 1.00 96.19 375 SER A O 1
ATOM 2925 N N . GLU A 1 376 ? 13.930 13.937 7.694 1.00 96.88 376 GLU A N 1
ATOM 2926 C CA . GLU A 1 376 ? 14.548 13.441 6.462 1.00 96.88 376 GLU A CA 1
ATOM 2927 C C . GLU A 1 376 ? 13.468 12.998 5.469 1.00 96.88 376 GLU A C 1
ATOM 2929 O O . GLU A 1 376 ? 13.517 13.347 4.289 1.00 96.88 376 GLU A O 1
ATOM 2934 N N . ALA A 1 377 ? 12.422 12.324 5.961 1.00 97.94 377 ALA A N 1
ATOM 2935 C CA . ALA A 1 377 ? 11.269 11.948 5.150 1.00 97.94 377 ALA A CA 1
ATOM 2936 C C . ALA A 1 377 ? 10.596 13.165 4.489 1.00 97.94 377 ALA A C 1
ATOM 2938 O O . ALA A 1 377 ? 10.331 13.140 3.287 1.00 97.94 377 ALA A O 1
ATOM 2939 N N . THR A 1 378 ? 10.365 14.249 5.237 1.00 97.81 378 THR A N 1
ATOM 2940 C CA . THR A 1 378 ? 9.778 15.489 4.705 1.00 97.81 378 THR A CA 1
ATOM 2941 C C . THR A 1 378 ? 10.657 16.114 3.626 1.00 97.81 378 THR A C 1
ATOM 2943 O O . THR A 1 378 ? 10.138 16.523 2.585 1.00 97.81 378 THR A O 1
ATOM 2946 N N . HIS A 1 379 ? 11.978 16.158 3.829 1.00 98.12 379 HIS A N 1
ATOM 2947 C CA . HIS A 1 379 ? 12.914 16.672 2.827 1.00 98.12 379 HIS A CA 1
ATOM 2948 C C . HIS A 1 379 ? 12.844 15.857 1.524 1.00 98.12 379 HIS A C 1
ATOM 2950 O O . HIS A 1 379 ? 12.608 16.415 0.450 1.00 98.12 379 HIS A O 1
ATOM 2956 N N . LEU A 1 380 ? 12.965 14.531 1.625 1.00 98.50 380 LEU A N 1
ATOM 2957 C CA . LEU A 1 380 ? 12.976 13.624 0.476 1.00 98.50 380 LEU A CA 1
ATOM 2958 C C . LEU A 1 380 ? 11.641 13.610 -0.280 1.00 98.50 380 LEU A C 1
ATOM 2960 O O . LEU A 1 380 ? 11.627 13.668 -1.513 1.00 98.50 380 LEU A O 1
ATOM 2964 N N . TYR A 1 381 ? 10.510 13.584 0.430 1.00 98.44 381 TYR A N 1
ATOM 2965 C CA . TYR A 1 381 ? 9.204 13.685 -0.215 1.00 98.44 381 TYR A CA 1
ATOM 2966 C C . TYR A 1 381 ? 8.994 15.051 -0.879 1.00 98.44 381 TYR A C 1
ATOM 2968 O O . TYR A 1 381 ? 8.422 15.103 -1.965 1.00 98.44 381 TYR A O 1
ATOM 2976 N N . SER A 1 382 ? 9.461 16.150 -0.278 1.00 98.12 382 SER A N 1
ATOM 2977 C CA . SER A 1 382 ? 9.349 17.486 -0.883 1.00 98.12 382 SER A CA 1
ATOM 2978 C C . SER A 1 382 ? 10.145 17.582 -2.187 1.00 98.12 382 SER A C 1
ATOM 2980 O O . SER A 1 382 ? 9.664 18.138 -3.176 1.00 98.12 382 SER A O 1
ATOM 2982 N N . GLU A 1 383 ? 11.339 16.984 -2.230 1.00 98.25 383 GLU A N 1
ATOM 2983 C CA . GLU A 1 383 ? 12.137 16.896 -3.455 1.00 98.25 383 GLU A CA 1
ATOM 2984 C C . GLU A 1 383 ? 11.432 16.050 -4.530 1.00 98.25 383 GLU A C 1
ATOM 2986 O O . GLU A 1 383 ? 11.316 16.478 -5.683 1.00 98.25 383 GLU A O 1
ATOM 2991 N N . ALA A 1 384 ? 10.897 14.881 -4.158 1.00 98.31 384 ALA A N 1
ATOM 2992 C CA . ALA A 1 384 ? 10.115 14.042 -5.067 1.00 98.31 384 ALA A CA 1
ATOM 2993 C C . ALA A 1 384 ? 8.868 14.775 -5.596 1.00 98.31 384 ALA A C 1
ATOM 2995 O O . ALA A 1 384 ? 8.575 14.714 -6.793 1.00 98.31 384 ALA A O 1
ATOM 2996 N N . LEU A 1 385 ? 8.170 15.518 -4.730 1.00 98.19 385 LEU A N 1
ATOM 2997 C CA . LEU A 1 385 ? 6.971 16.285 -5.065 1.00 98.19 385 LEU A CA 1
ATOM 2998 C C . LEU A 1 385 ? 7.273 17.351 -6.117 1.00 98.19 385 LEU A C 1
ATOM 3000 O O . LEU A 1 385 ? 6.525 17.486 -7.091 1.00 98.19 385 LEU A O 1
ATOM 3004 N N . GLN A 1 386 ? 8.377 18.082 -5.946 1.00 98.19 386 GLN A N 1
ATOM 3005 C CA . GLN A 1 386 ? 8.810 19.084 -6.914 1.00 98.19 386 GLN A CA 1
ATOM 3006 C C . GLN A 1 386 ? 9.092 18.437 -8.273 1.00 98.19 386 GLN A C 1
ATOM 3008 O O . GLN A 1 386 ? 8.603 18.916 -9.294 1.00 98.19 386 GLN A O 1
ATOM 3013 N N . ILE A 1 387 ? 9.809 17.309 -8.301 1.00 98.12 387 ILE A N 1
ATOM 3014 C CA . ILE A 1 387 ? 10.129 16.622 -9.558 1.00 98.12 387 ILE A CA 1
ATOM 3015 C C . ILE A 1 387 ? 8.861 16.099 -10.246 1.00 98.12 387 ILE A C 1
ATOM 3017 O O . ILE A 1 387 ? 8.712 16.277 -11.456 1.00 98.12 387 ILE A O 1
ATOM 3021 N N . TYR A 1 388 ? 7.932 15.476 -9.515 1.00 97.62 388 TYR A N 1
ATOM 3022 C CA . TYR A 1 388 ? 6.671 15.009 -10.102 1.00 97.62 388 TYR A CA 1
ATOM 3023 C C . TYR A 1 388 ? 5.798 16.161 -10.601 1.00 97.62 388 TYR A C 1
ATOM 3025 O O . TYR A 1 388 ? 5.154 16.028 -11.644 1.00 97.62 388 TYR A O 1
ATOM 3033 N N . THR A 1 389 ? 5.835 17.308 -9.922 1.00 95.44 389 THR A N 1
ATOM 3034 C CA . THR A 1 389 ? 5.183 18.539 -10.383 1.00 95.44 389 THR A CA 1
ATOM 3035 C C . THR A 1 389 ? 5.805 19.041 -11.686 1.00 95.44 389 THR A C 1
ATOM 3037 O O . THR A 1 389 ? 5.077 19.293 -12.645 1.00 95.44 389 THR A O 1
ATOM 3040 N N . ASP A 1 390 ? 7.135 19.102 -11.770 1.00 95.62 390 ASP A N 1
ATOM 3041 C CA . ASP A 1 390 ? 7.864 19.560 -12.961 1.00 95.62 390 ASP A CA 1
ATOM 3042 C C . ASP A 1 390 ? 7.666 18.636 -14.173 1.00 95.62 390 ASP A C 1
ATOM 3044 O O . ASP A 1 390 ? 7.605 19.092 -15.315 1.00 95.62 390 ASP A O 1
ATOM 3048 N N . VAL A 1 391 ? 7.586 17.322 -13.938 1.00 94.88 391 VAL A N 1
ATOM 3049 C CA . VAL A 1 391 ? 7.333 16.312 -14.981 1.00 94.88 391 VAL A CA 1
ATOM 3050 C C . VAL A 1 391 ? 5.848 16.265 -15.373 1.00 94.88 391 VAL A C 1
ATOM 3052 O O . VAL A 1 391 ? 5.509 15.730 -16.429 1.00 94.88 391 VAL A O 1
ATOM 3055 N N . GLY A 1 392 ? 4.960 16.857 -14.568 1.00 91.62 392 GLY A N 1
ATOM 3056 C CA . GLY A 1 392 ? 3.517 16.858 -14.800 1.00 91.62 392 GLY A CA 1
ATOM 3057 C C . GLY A 1 392 ? 2.845 15.517 -14.497 1.00 91.62 392 GLY A C 1
ATOM 3058 O O . GLY A 1 392 ? 1.783 15.230 -15.050 1.00 91.62 392 GLY A O 1
ATOM 3059 N N . ASP A 1 393 ? 3.442 14.683 -13.638 1.00 91.56 393 ASP A N 1
ATOM 3060 C CA . ASP A 1 393 ? 2.805 13.446 -13.189 1.00 91.56 393 ASP A CA 1
ATOM 3061 C C . ASP A 1 393 ? 1.843 13.725 -12.034 1.00 91.56 393 ASP A C 1
ATOM 3063 O O . ASP A 1 393 ? 2.205 13.691 -10.859 1.00 91.56 393 ASP A O 1
ATOM 3067 N N . LEU A 1 394 ? 0.592 14.010 -12.386 1.00 90.69 394 LEU A N 1
ATOM 3068 C CA . LEU A 1 394 ? -0.442 14.368 -11.418 1.00 90.69 394 LEU A CA 1
ATOM 3069 C C . LEU A 1 394 ? -0.732 13.252 -10.406 1.00 90.69 394 LEU A C 1
ATOM 3071 O O . LEU A 1 394 ? -1.042 13.556 -9.254 1.00 90.69 394 LEU A O 1
ATOM 3075 N N . ARG A 1 395 ? -0.629 11.980 -10.816 1.00 91.19 395 ARG A N 1
ATOM 3076 C CA . ARG A 1 395 ? -0.942 10.839 -9.947 1.00 91.19 395 ARG A CA 1
ATOM 3077 C C . ARG A 1 395 ? 0.160 10.625 -8.920 1.00 91.19 395 ARG A C 1
ATOM 3079 O O . ARG A 1 395 ? -0.131 10.527 -7.732 1.00 91.19 395 ARG A O 1
ATOM 3086 N N . GLU A 1 396 ? 1.412 10.585 -9.364 1.00 94.12 396 GLU A N 1
ATOM 3087 C CA . GLU A 1 396 ? 2.547 10.405 -8.453 1.00 94.12 396 GLU A CA 1
ATOM 3088 C C . GLU A 1 396 ? 2.760 11.643 -7.568 1.00 94.12 396 GLU A C 1
ATOM 3090 O O . GLU A 1 396 ? 3.114 11.516 -6.394 1.00 94.12 396 GLU A O 1
ATOM 3095 N N . ARG A 1 397 ? 2.426 12.844 -8.065 1.00 95.62 397 ARG A N 1
ATOM 3096 C CA . ARG A 1 397 ? 2.340 14.059 -7.240 1.00 95.62 397 ARG A CA 1
ATOM 3097 C C . ARG A 1 397 ? 1.339 13.889 -6.094 1.00 95.62 397 ARG A C 1
ATOM 3099 O O . ARG A 1 397 ? 1.681 14.170 -4.951 1.00 95.62 397 ARG A O 1
ATOM 3106 N N . ALA A 1 398 ? 0.132 13.394 -6.377 1.00 95.50 398 ALA A N 1
ATOM 3107 C CA . ALA A 1 398 ? -0.896 13.159 -5.360 1.00 95.50 398 ALA A CA 1
ATOM 3108 C C . ALA A 1 398 ? -0.481 12.090 -4.331 1.00 95.50 398 ALA A C 1
ATOM 3110 O O . ALA A 1 398 ? -0.668 12.285 -3.132 1.00 95.50 398 ALA A O 1
ATOM 3111 N N . LEU A 1 399 ? 0.155 10.998 -4.775 1.00 95.81 399 LEU A N 1
ATOM 3112 C CA . LEU A 1 399 ? 0.721 9.980 -3.877 1.00 95.81 399 LEU A CA 1
ATOM 3113 C C . LEU A 1 399 ? 1.848 10.539 -2.997 1.00 95.81 399 LEU A C 1
ATOM 3115 O O . LEU A 1 399 ? 2.005 10.129 -1.848 1.00 95.81 399 LEU A O 1
ATOM 3119 N N . THR A 1 400 ? 2.623 11.493 -3.509 1.00 97.69 400 THR A N 1
ATOM 3120 C CA . THR A 1 400 ? 3.678 12.159 -2.735 1.00 97.69 400 THR A CA 1
ATOM 3121 C C . THR A 1 400 ? 3.099 13.120 -1.694 1.00 97.69 400 THR A C 1
ATOM 3123 O O . THR A 1 400 ? 3.563 13.121 -0.556 1.00 97.69 400 THR A O 1
ATOM 3126 N N . LEU A 1 401 ? 2.046 13.874 -2.037 1.00 97.75 401 LEU A N 1
ATOM 3127 C CA . LEU A 1 401 ? 1.297 14.699 -1.078 1.00 97.75 401 LEU A CA 1
ATOM 3128 C C . LEU A 1 401 ? 0.707 13.852 0.055 1.00 97.75 401 LEU A C 1
ATOM 3130 O O . LEU A 1 401 ? 0.803 14.241 1.215 1.00 97.75 401 LEU A O 1
ATOM 3134 N N . LEU A 1 402 ? 0.157 12.674 -0.266 1.00 96.25 402 LEU A N 1
ATOM 3135 C CA . LEU A 1 402 ? -0.331 11.716 0.729 1.00 96.25 402 LEU A CA 1
ATOM 3136 C C . LEU A 1 402 ? 0.792 11.279 1.687 1.00 96.25 402 LEU A C 1
ATOM 3138 O O . LEU A 1 402 ? 0.608 11.301 2.901 1.00 96.25 402 LEU A O 1
ATOM 3142 N N . GLY 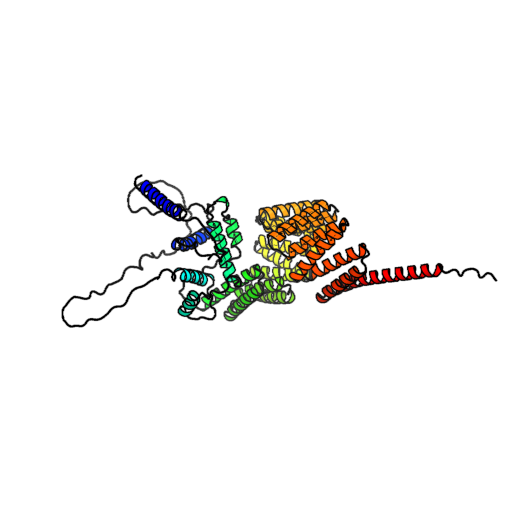A 1 403 ? 1.969 10.942 1.147 1.00 96.19 403 GLY A N 1
ATOM 3143 C CA . GLY A 1 403 ? 3.145 10.576 1.941 1.00 96.19 403 GLY A CA 1
ATOM 3144 C C . GLY A 1 403 ? 3.611 11.693 2.882 1.00 96.19 403 GLY A C 1
ATOM 3145 O O . GLY A 1 403 ? 3.874 11.423 4.053 1.00 96.19 403 GLY A O 1
ATOM 3146 N N . LEU A 1 404 ? 3.648 12.945 2.408 1.00 97.50 404 LEU A N 1
ATOM 3147 C CA . LEU A 1 404 ? 3.950 14.121 3.240 1.00 97.50 404 LEU A CA 1
ATOM 3148 C C . LEU A 1 404 ? 2.903 14.338 4.331 1.00 97.50 404 LEU A C 1
ATOM 3150 O O . LEU A 1 404 ? 3.255 14.566 5.485 1.00 97.50 404 LEU A O 1
ATOM 3154 N N . ALA A 1 405 ? 1.622 14.244 3.980 1.00 96.88 405 ALA A N 1
ATOM 3155 C CA . ALA A 1 405 ? 0.527 14.417 4.925 1.00 96.88 405 ALA A CA 1
ATOM 3156 C C . ALA A 1 405 ? 0.603 13.396 6.071 1.00 96.88 405 ALA A C 1
ATOM 3158 O O . ALA A 1 405 ? 0.397 13.749 7.231 1.00 96.88 405 ALA A O 1
ATOM 3159 N N . GLU A 1 406 ? 0.962 12.144 5.768 1.00 95.56 406 GLU A N 1
ATOM 3160 C CA . GLU A 1 406 ? 1.198 11.114 6.783 1.00 95.56 406 GLU A CA 1
ATOM 3161 C C . GLU A 1 406 ? 2.372 11.458 7.708 1.00 95.56 406 GLU A C 1
ATOM 3163 O O . GLU A 1 406 ? 2.257 11.258 8.916 1.00 95.56 406 GLU A O 1
ATOM 3168 N N . VAL A 1 407 ? 3.470 12.010 7.178 1.00 96.50 407 VAL A N 1
ATOM 3169 C CA . VAL A 1 407 ? 4.607 12.466 7.999 1.00 96.50 407 VAL A CA 1
ATOM 3170 C C . VAL A 1 407 ? 4.167 13.571 8.964 1.00 96.50 407 VAL A C 1
ATOM 3172 O O . VAL A 1 407 ? 4.361 13.429 10.172 1.00 96.50 407 VAL A O 1
ATOM 3175 N N . HIS A 1 408 ? 3.488 14.611 8.469 1.00 95.38 408 HIS A N 1
ATOM 3176 C CA . HIS A 1 408 ? 2.961 15.693 9.311 1.00 95.38 408 HIS A CA 1
ATOM 3177 C C . HIS A 1 408 ? 1.960 15.179 10.358 1.00 95.38 408 HIS A C 1
ATOM 3179 O O . HIS A 1 408 ? 1.993 15.600 11.516 1.00 95.38 408 HIS A O 1
ATOM 3185 N N . ARG A 1 409 ? 1.113 14.202 10.001 1.00 93.62 409 ARG A N 1
ATOM 3186 C CA . ARG A 1 409 ? 0.200 13.548 10.951 1.00 93.62 409 ARG A CA 1
ATOM 3187 C C . ARG A 1 409 ? 0.963 12.858 12.083 1.00 93.62 409 ARG A C 1
ATOM 3189 O O . ARG A 1 409 ? 0.593 13.032 13.243 1.00 93.62 409 ARG A O 1
ATOM 3196 N N . PHE A 1 410 ? 2.026 12.111 11.776 1.00 92.31 410 PHE A N 1
ATOM 3197 C CA . PHE A 1 410 ? 2.854 11.454 12.795 1.00 92.31 410 PHE A CA 1
ATOM 3198 C C . PHE A 1 410 ? 3.646 12.438 13.668 1.00 92.31 410 PHE A C 1
ATOM 3200 O O . PHE A 1 410 ? 3.951 12.123 14.816 1.00 92.31 410 PHE A O 1
ATOM 3207 N N . GLN A 1 411 ? 3.927 13.641 13.165 1.00 92.38 411 GLN A N 1
ATOM 3208 C CA . GLN A 1 411 ? 4.492 14.747 13.947 1.00 92.38 411 GLN A CA 1
ATOM 3209 C C . GLN A 1 411 ? 3.439 15.514 14.769 1.00 92.38 411 GLN A C 1
ATOM 3211 O O . GLN A 1 411 ? 3.786 16.453 15.482 1.00 92.38 411 GLN A O 1
ATOM 3216 N N . HIS A 1 412 ? 2.165 15.109 14.706 1.00 91.00 412 HIS A N 1
ATOM 3217 C CA . HIS A 1 412 ? 1.014 15.791 15.309 1.00 91.00 412 HIS A CA 1
ATOM 3218 C C . HIS A 1 412 ? 0.742 17.204 14.753 1.00 91.00 412 HIS A C 1
ATOM 3220 O O . HIS A 1 412 ? -0.019 17.978 15.340 1.00 91.00 412 HIS A O 1
ATOM 3226 N N . GLU A 1 413 ? 1.286 17.522 13.579 1.00 93.12 413 GLU A N 1
ATOM 3227 C CA . GLU A 1 413 ? 1.081 18.771 12.839 1.00 93.12 413 GLU A CA 1
ATOM 3228 C C . GLU A 1 413 ? -0.207 18.670 12.010 1.00 93.12 413 GLU A C 1
ATOM 3230 O O . GLU A 1 413 ? -0.215 18.553 10.783 1.00 93.12 413 GLU A O 1
ATOM 3235 N N . CYS A 1 414 ? -1.340 18.623 12.713 1.00 91.00 414 CYS A N 1
ATOM 3236 C CA . CYS A 1 414 ? -2.606 18.222 12.107 1.00 91.00 414 CYS A CA 1
ATOM 3237 C C . CYS A 1 414 ? -3.121 19.209 11.049 1.00 91.00 414 CYS A C 1
ATOM 3239 O O . CYS A 1 414 ? -3.783 18.793 10.102 1.00 91.00 414 CYS A O 1
ATOM 3241 N N . THR A 1 415 ? -2.843 20.506 11.198 1.00 93.50 415 THR A N 1
ATOM 3242 C CA . THR A 1 415 ? -3.252 21.543 10.239 1.00 93.50 415 THR A CA 1
ATOM 3243 C C . THR A 1 415 ? -2.594 21.343 8.877 1.00 93.50 415 THR A C 1
ATOM 3245 O O . THR A 1 415 ? -3.268 21.340 7.848 1.00 93.50 415 THR A O 1
ATOM 3248 N N . GLU A 1 416 ? -1.287 21.108 8.871 1.00 94.00 416 GLU A N 1
ATOM 3249 C CA . GLU A 1 416 ? -0.488 20.823 7.687 1.00 94.00 416 GLU A CA 1
ATOM 3250 C C . GLU A 1 416 ? -0.915 19.495 7.056 1.00 94.00 416 GLU A C 1
ATOM 3252 O O . GLU A 1 416 ? -1.140 19.439 5.845 1.00 94.00 416 GLU A O 1
ATOM 3257 N N . ALA A 1 417 ? -1.132 18.457 7.871 1.00 95.25 417 ALA A N 1
ATOM 3258 C CA . ALA A 1 417 ? -1.628 17.167 7.397 1.00 95.25 417 ALA A CA 1
ATOM 3259 C C . ALA A 1 417 ? -2.988 17.292 6.687 1.00 95.25 417 ALA A C 1
ATOM 3261 O O . ALA A 1 417 ? -3.140 16.800 5.570 1.00 95.25 417 ALA A O 1
ATOM 3262 N N . LEU A 1 418 ? -3.966 17.986 7.286 1.00 95.56 418 LEU A N 1
ATOM 3263 C CA . LEU A 1 418 ? -5.294 18.192 6.688 1.00 95.56 418 LEU A CA 1
ATOM 3264 C C . LEU A 1 418 ? -5.218 18.941 5.351 1.00 95.56 418 LEU A C 1
ATOM 3266 O O . LEU A 1 418 ? -5.908 18.562 4.400 1.00 95.56 418 LEU A O 1
ATOM 3270 N N . ASN A 1 419 ? -4.371 19.969 5.254 1.00 96.69 419 ASN A N 1
ATOM 3271 C CA . ASN A 1 419 ? -4.173 20.719 4.012 1.00 96.69 419 ASN A CA 1
ATOM 3272 C C . ASN A 1 419 ? -3.605 19.824 2.902 1.00 96.69 419 ASN A C 1
ATOM 3274 O O . ASN A 1 419 ? -4.160 19.777 1.803 1.00 96.69 419 ASN A O 1
ATOM 3278 N N . LEU A 1 420 ? -2.541 19.074 3.201 1.00 97.56 420 LEU A N 1
ATOM 3279 C CA . LEU A 1 420 ? -1.885 18.185 2.239 1.00 97.56 420 LEU A CA 1
ATOM 3280 C C . LEU A 1 420 ? -2.789 17.022 1.816 1.00 97.56 420 LEU A C 1
ATOM 3282 O O . LEU A 1 420 ? -2.873 16.705 0.628 1.00 97.56 420 LEU A O 1
ATOM 3286 N N . PHE A 1 421 ? -3.518 16.415 2.756 1.00 97.31 421 PHE A N 1
ATOM 3287 C CA . PHE A 1 421 ? -4.506 15.389 2.435 1.00 97.31 421 PHE A CA 1
ATOM 3288 C C . PHE A 1 421 ? -5.636 15.940 1.555 1.00 97.31 421 PHE A C 1
ATOM 3290 O O . PHE A 1 421 ? -6.060 15.265 0.620 1.00 97.31 421 PHE A O 1
ATOM 3297 N N . SER A 1 422 ? -6.108 17.163 1.808 1.00 96.25 422 SER A N 1
ATOM 3298 C CA . SER A 1 422 ? -7.146 17.801 0.985 1.00 96.25 422 SER A CA 1
ATOM 3299 C C . SER A 1 422 ? -6.651 18.088 -0.436 1.00 96.25 422 SER A C 1
ATOM 3301 O O . SER A 1 422 ? -7.379 17.862 -1.405 1.00 96.25 422 SER A O 1
ATOM 3303 N N . GLU A 1 423 ? -5.397 18.524 -0.589 1.00 96.62 423 GLU A N 1
ATOM 3304 C CA . GLU A 1 423 ? -4.775 18.709 -1.904 1.00 96.62 423 GLU A CA 1
ATOM 3305 C C . GLU A 1 423 ? -4.621 17.373 -2.650 1.00 96.62 423 GLU A C 1
ATOM 3307 O O . GLU A 1 423 ? -4.974 17.274 -3.830 1.00 96.62 423 GLU A O 1
ATOM 3312 N N . ALA A 1 424 ? -4.169 16.320 -1.959 1.00 96.88 424 ALA A N 1
ATOM 3313 C CA . ALA A 1 424 ? -4.086 14.972 -2.518 1.00 96.88 424 ALA A CA 1
ATOM 3314 C C . ALA A 1 424 ? -5.468 14.452 -2.949 1.00 96.88 424 ALA A C 1
ATOM 3316 O O . ALA A 1 424 ? -5.608 13.899 -4.042 1.00 96.88 424 ALA A O 1
ATOM 3317 N N . LEU A 1 425 ? -6.503 14.681 -2.133 1.00 96.69 425 LEU A N 1
ATOM 3318 C CA . LEU A 1 425 ? -7.880 14.282 -2.420 1.00 96.69 425 LEU A CA 1
ATOM 3319 C C . LEU A 1 425 ? -8.401 14.943 -3.699 1.00 96.69 425 LEU A C 1
ATOM 3321 O O . LEU A 1 425 ? -8.973 14.266 -4.561 1.00 96.69 425 LEU A O 1
ATOM 3325 N N . GLN A 1 426 ? -8.179 16.252 -3.843 1.00 95.00 426 GLN A N 1
ATOM 3326 C CA . GLN A 1 426 ? -8.553 16.982 -5.051 1.00 95.00 426 GLN A CA 1
ATOM 3327 C C . GLN A 1 426 ? -7.796 16.441 -6.268 1.00 95.00 426 GLN A C 1
ATOM 3329 O O . GLN A 1 426 ? -8.409 16.146 -7.291 1.00 95.00 426 GLN A O 1
ATOM 3334 N N . ALA A 1 427 ? -6.487 16.214 -6.145 1.00 92.25 427 ALA A N 1
ATOM 3335 C CA . ALA A 1 427 ? -5.679 15.689 -7.241 1.00 92.25 427 ALA A CA 1
ATOM 3336 C C . ALA A 1 427 ? -6.116 14.276 -7.682 1.00 92.25 427 ALA A C 1
ATOM 3338 O O . ALA A 1 427 ? -6.214 14.010 -8.882 1.00 92.25 427 ALA A O 1
ATOM 3339 N N . PHE A 1 428 ? -6.441 13.372 -6.749 1.00 93.06 428 PHE A N 1
ATOM 3340 C CA . PHE A 1 428 ? -6.985 12.052 -7.096 1.00 93.06 428 PHE A CA 1
ATOM 3341 C C . PHE A 1 428 ? -8.378 12.135 -7.718 1.00 93.06 428 PHE A C 1
ATOM 3343 O O . PHE A 1 428 ? -8.690 11.350 -8.618 1.00 93.06 428 PHE A O 1
ATOM 3350 N N . THR A 1 429 ? -9.190 13.104 -7.291 1.00 88.81 429 THR A N 1
ATOM 3351 C CA . THR A 1 429 ? -10.492 13.389 -7.904 1.00 88.81 429 THR A CA 1
ATOM 3352 C C . THR A 1 429 ? -10.323 13.833 -9.357 1.00 88.81 429 THR A C 1
ATOM 3354 O O . THR A 1 429 ? -10.965 13.267 -10.240 1.00 88.81 429 THR A O 1
ATOM 3357 N N . ASP A 1 430 ? -9.399 14.756 -9.626 1.00 86.81 430 ASP A N 1
ATOM 3358 C CA . ASP A 1 430 ? -9.128 15.276 -10.972 1.00 86.81 430 ASP A CA 1
ATOM 3359 C C . ASP A 1 430 ? -8.582 14.193 -11.921 1.00 86.81 430 ASP A C 1
ATOM 3361 O O . ASP A 1 430 ? -8.913 14.155 -13.109 1.00 86.81 430 ASP A O 1
ATOM 3365 N N . VAL A 1 431 ? -7.753 13.278 -11.406 1.00 87.19 431 VAL A N 1
ATOM 3366 C CA . VAL A 1 431 ? -7.191 12.164 -12.190 1.00 87.19 431 VAL A CA 1
ATOM 3367 C C . VAL A 1 431 ? -8.190 11.004 -12.350 1.00 87.19 431 VAL A C 1
ATOM 3369 O O . VAL A 1 431 ? -8.022 10.173 -13.253 1.00 87.19 431 VAL A O 1
ATOM 3372 N N . GLY A 1 432 ? -9.251 10.961 -11.540 1.00 83.38 432 GLY A N 1
ATOM 3373 C CA . GLY A 1 432 ? -10.235 9.877 -11.514 1.00 83.38 432 GLY A CA 1
ATOM 3374 C C . GLY A 1 432 ? -9.711 8.591 -10.866 1.00 83.38 432 GLY A C 1
ATOM 3375 O O . GLY A 1 432 ? -10.137 7.499 -11.237 1.00 83.38 432 GLY A O 1
ATOM 3376 N N . ASP A 1 433 ? -8.759 8.693 -9.933 1.00 85.81 433 ASP A N 1
ATOM 3377 C CA . ASP A 1 433 ? -8.249 7.547 -9.170 1.00 85.81 433 ASP A CA 1
ATOM 3378 C C . ASP A 1 433 ? -9.136 7.309 -7.938 1.00 85.81 433 ASP A C 1
ATOM 3380 O O . ASP A 1 433 ? -8.877 7.800 -6.839 1.00 85.81 433 ASP A O 1
ATOM 3384 N N . HIS A 1 434 ? -10.229 6.571 -8.139 1.00 86.81 434 HIS A N 1
ATOM 3385 C CA . HIS A 1 434 ? -11.218 6.298 -7.093 1.00 86.81 434 HIS A CA 1
ATOM 3386 C C . HIS A 1 434 ? -10.641 5.536 -5.892 1.00 86.81 434 HIS A C 1
ATOM 3388 O O . HIS A 1 434 ? -11.045 5.788 -4.758 1.00 86.81 434 HIS A O 1
ATOM 3394 N N . ASN A 1 435 ? -9.693 4.625 -6.126 1.00 87.56 435 ASN A N 1
ATOM 3395 C CA . ASN A 1 435 ? -9.086 3.827 -5.064 1.00 87.56 435 ASN A CA 1
ATOM 3396 C C . ASN A 1 435 ? -8.230 4.719 -4.154 1.00 87.56 435 ASN A C 1
ATOM 3398 O O . ASN A 1 435 ? -8.443 4.750 -2.941 1.00 87.56 435 ASN A O 1
ATOM 3402 N N . SER A 1 436 ? -7.342 5.520 -4.749 1.00 92.69 436 SER A N 1
ATOM 3403 C CA . SER A 1 436 ? -6.517 6.471 -4.002 1.00 92.69 436 SER A CA 1
ATOM 3404 C C . SER A 1 436 ? -7.361 7.548 -3.317 1.00 92.69 436 SER A C 1
ATOM 3406 O O . SER A 1 436 ? -7.120 7.848 -2.153 1.00 92.69 436 SER A O 1
ATOM 3408 N N . ARG A 1 437 ? -8.421 8.051 -3.971 1.00 94.75 437 ARG A N 1
ATOM 3409 C CA . ARG A 1 437 ? -9.383 8.989 -3.365 1.00 94.75 437 ARG A CA 1
ATOM 3410 C C . ARG A 1 437 ? -10.020 8.413 -2.096 1.00 94.75 437 ARG A C 1
ATOM 3412 O O . ARG A 1 437 ? -10.057 9.094 -1.076 1.00 94.75 437 ARG A O 1
ATOM 3419 N N . ALA A 1 438 ? -10.484 7.162 -2.134 1.00 95.31 438 ALA A N 1
ATOM 3420 C CA . ALA A 1 438 ? -11.050 6.500 -0.959 1.00 95.31 438 ALA A CA 1
ATOM 3421 C C . ALA A 1 438 ? -10.012 6.304 0.160 1.00 95.31 438 ALA A C 1
ATOM 3423 O O . ALA A 1 438 ? -10.341 6.486 1.329 1.00 95.31 438 ALA A O 1
ATOM 3424 N N . SER A 1 439 ? -8.762 5.968 -0.181 1.00 94.94 439 SER A N 1
ATOM 3425 C CA . SER A 1 439 ? -7.661 5.910 0.794 1.00 94.94 439 SER A CA 1
ATOM 3426 C C . SER A 1 439 ? -7.375 7.277 1.425 1.00 94.94 439 SER A C 1
ATOM 3428 O O . SER A 1 439 ? -7.162 7.359 2.626 1.00 94.94 439 SER A O 1
ATOM 3430 N N . THR A 1 440 ? -7.410 8.366 0.655 1.00 96.62 440 THR A N 1
ATOM 3431 C CA . THR A 1 440 ? -7.189 9.717 1.194 1.00 96.62 440 THR A CA 1
ATOM 3432 C C . THR A 1 440 ? -8.326 10.168 2.110 1.00 96.62 440 THR A C 1
ATOM 3434 O O . THR A 1 440 ? -8.062 10.750 3.158 1.00 96.62 440 THR A O 1
ATOM 3437 N N . LEU A 1 441 ? -9.583 9.866 1.760 1.00 97.81 441 LEU A N 1
ATOM 3438 C CA . LEU A 1 441 ? -10.737 10.113 2.635 1.00 97.81 441 LEU A CA 1
ATOM 3439 C C . LEU A 1 441 ? -10.612 9.355 3.958 1.00 97.81 441 LEU A C 1
ATOM 3441 O O . LEU A 1 441 ? -10.888 9.920 5.012 1.00 97.81 441 LEU A O 1
ATOM 3445 N N . TRP A 1 442 ? -10.153 8.102 3.901 1.00 96.50 442 TRP A N 1
ATOM 3446 C CA . TRP A 1 442 ? -9.837 7.316 5.088 1.00 96.50 442 TRP A CA 1
ATOM 3447 C C . TRP A 1 442 ? -8.794 8.019 5.968 1.00 96.50 442 TRP A C 1
ATOM 3449 O O . TRP A 1 442 ? -9.050 8.254 7.145 1.00 96.50 442 TRP A O 1
ATOM 3459 N N . SER A 1 443 ? -7.657 8.433 5.400 1.00 95.69 443 SER A N 1
ATOM 3460 C CA . SER A 1 443 ? -6.607 9.126 6.157 1.00 95.69 443 SER A CA 1
ATOM 3461 C C . SER A 1 443 ? -7.081 10.460 6.751 1.00 95.69 443 SER A C 1
ATOM 3463 O O . SER A 1 443 ? -6.756 10.764 7.896 1.00 95.69 443 SER A O 1
ATOM 3465 N N . LEU A 1 444 ? -7.891 11.239 6.022 1.00 96.94 444 LEU A N 1
ATOM 3466 C CA . LEU A 1 444 ? -8.528 12.453 6.554 1.00 96.94 444 LEU A CA 1
ATOM 3467 C C . LEU A 1 444 ? -9.445 12.135 7.738 1.00 96.94 444 LEU A C 1
ATOM 3469 O O . LEU A 1 444 ? -9.399 12.821 8.759 1.00 96.94 444 LEU A O 1
ATOM 3473 N N . ALA A 1 445 ? -10.263 11.090 7.611 1.00 96.81 445 ALA A N 1
ATOM 3474 C CA . ALA A 1 445 ? -11.165 10.657 8.668 1.00 96.81 445 ALA A CA 1
ATOM 3475 C C . ALA A 1 445 ? -10.402 10.228 9.928 1.00 96.81 445 ALA A C 1
ATOM 3477 O O . ALA A 1 445 ? -10.843 10.533 11.036 1.00 96.81 445 ALA A O 1
ATOM 3478 N N . GLU A 1 446 ? -9.239 9.584 9.779 1.00 94.56 446 GLU A N 1
ATOM 3479 C CA . GLU A 1 446 ? -8.358 9.272 10.906 1.00 94.56 446 GLU A CA 1
ATOM 3480 C C . GLU A 1 446 ? -7.863 10.535 11.613 1.00 94.56 446 GLU A C 1
ATOM 3482 O O . GLU A 1 446 ? -7.955 10.605 12.836 1.00 94.56 446 GLU A O 1
ATOM 3487 N N . VAL A 1 447 ? -7.428 11.562 10.872 1.00 94.94 447 VAL A N 1
ATOM 3488 C CA . VAL A 1 447 ? -6.992 12.835 11.476 1.00 94.94 447 VAL A CA 1
ATOM 3489 C C . VAL A 1 447 ? -8.128 13.497 12.262 1.00 94.94 447 VAL A C 1
ATOM 3491 O O . VAL A 1 447 ? -7.930 13.889 13.413 1.00 94.94 447 VAL A O 1
ATOM 3494 N N . TYR A 1 448 ? -9.335 13.578 11.693 1.00 95.94 448 TYR A N 1
ATOM 3495 C CA . TYR A 1 448 ? -10.496 14.131 12.400 1.00 95.94 448 TYR A CA 1
ATOM 3496 C C . TYR A 1 448 ? -10.900 13.288 13.618 1.00 95.94 448 TYR A C 1
ATOM 3498 O O . TYR A 1 448 ? -11.255 13.836 14.663 1.00 95.94 448 TYR A O 1
ATOM 3506 N N . ARG A 1 449 ? -10.806 11.954 13.532 1.00 94.44 449 ARG A N 1
ATOM 3507 C CA . ARG A 1 449 ? -11.052 11.053 14.669 1.00 94.44 449 ARG A CA 1
ATOM 3508 C C . ARG A 1 449 ? -10.044 11.298 15.791 1.00 94.44 449 ARG A C 1
ATOM 3510 O O . ARG A 1 449 ? -10.453 11.379 16.949 1.00 94.44 449 ARG A O 1
ATOM 3517 N N . ASP A 1 450 ? -8.764 11.456 15.464 1.00 91.06 450 ASP A N 1
ATOM 3518 C CA . ASP A 1 450 ? -7.698 11.722 16.437 1.00 91.06 450 ASP A CA 1
ATOM 3519 C C . ASP A 1 450 ? -7.905 13.087 17.131 1.00 91.06 450 ASP A C 1
ATOM 3521 O O . ASP A 1 450 ? -7.664 13.225 18.333 1.00 91.06 450 ASP A O 1
ATOM 3525 N N . GLN A 1 451 ? -8.467 14.068 16.414 1.00 93.81 451 GLN A N 1
ATOM 3526 C CA . GLN A 1 451 ? -8.921 15.357 16.960 1.00 93.81 451 GLN A CA 1
ATOM 3527 C C . GLN A 1 451 ? -10.250 15.288 17.732 1.00 93.81 451 GLN A C 1
ATOM 3529 O O . GLN A 1 451 ? -10.666 16.279 18.332 1.00 93.81 451 GLN A O 1
ATOM 3534 N N . ARG A 1 452 ? -10.906 14.120 17.770 1.00 94.81 452 ARG A N 1
ATOM 3535 C CA . ARG A 1 452 ? -12.244 13.891 18.350 1.00 94.81 452 ARG A CA 1
ATOM 3536 C C . ARG A 1 452 ? -13.375 14.643 17.643 1.00 94.81 452 ARG A C 1
ATOM 3538 O O . ARG A 1 452 ? -14.464 14.793 18.198 1.00 94.81 452 ARG A O 1
ATOM 3545 N N . GLU A 1 453 ? -13.159 15.057 16.400 1.00 96.69 453 GLU A N 1
ATOM 3546 C CA . GLU A 1 453 ? -14.180 15.616 15.512 1.00 96.69 453 GLU A CA 1
ATOM 3547 C C . GLU A 1 453 ? -14.956 14.484 14.818 1.00 96.69 453 GLU A C 1
ATOM 3549 O O . GLU A 1 453 ? -14.925 14.287 13.602 1.00 96.69 453 GLU A O 1
ATOM 3554 N N . TYR A 1 454 ? -15.663 13.695 15.629 1.00 97.06 454 TYR A N 1
ATOM 3555 C CA . TYR A 1 454 ? -16.314 12.452 15.206 1.00 97.06 454 TYR A CA 1
ATOM 3556 C C . TYR A 1 454 ? -17.359 12.635 14.095 1.00 97.06 454 TYR A C 1
ATOM 3558 O O . TYR A 1 454 ? -17.537 11.739 13.271 1.00 97.06 454 TYR A O 1
ATOM 3566 N N . SER A 1 455 ? -18.024 13.794 14.025 1.00 96.88 455 SER A N 1
ATOM 3567 C CA . SER A 1 455 ? -18.999 14.085 12.968 1.00 96.88 455 SER A CA 1
ATOM 3568 C C . SER A 1 455 ? -18.357 14.207 11.588 1.00 96.88 455 SER A C 1
ATOM 3570 O O . SER A 1 455 ? -18.922 13.715 10.615 1.00 96.88 455 SER A O 1
ATOM 3572 N N . GLU A 1 456 ? -17.188 14.846 11.489 1.00 96.94 456 GLU A N 1
ATOM 3573 C CA . GLU A 1 456 ? -16.471 14.975 10.216 1.00 96.94 456 GLU A CA 1
ATOM 3574 C C . GLU A 1 456 ? -15.807 13.650 9.832 1.00 96.94 456 GLU A C 1
ATOM 3576 O O . GLU A 1 456 ? -15.934 13.210 8.689 1.00 96.94 456 GLU A O 1
ATOM 3581 N N . ALA A 1 457 ? -15.224 12.937 10.804 1.00 97.56 457 ALA A N 1
ATOM 3582 C CA . ALA A 1 457 ? -14.688 11.594 10.583 1.00 97.56 457 ALA A CA 1
ATOM 3583 C C . ALA A 1 457 ? -15.754 10.625 10.031 1.00 97.56 457 ALA A C 1
ATOM 3585 O O . ALA A 1 457 ? -15.509 9.926 9.050 1.00 97.56 457 ALA A O 1
ATOM 3586 N N . SER A 1 458 ? -16.962 10.619 10.610 1.00 97.75 458 SER A N 1
ATOM 3587 C CA . SER A 1 458 ? -18.072 9.769 10.153 1.00 97.75 458 SER A CA 1
ATOM 3588 C C . SER A 1 458 ? -18.481 10.056 8.701 1.00 97.75 458 SER A C 1
ATOM 3590 O O . SER A 1 458 ? -18.667 9.121 7.917 1.00 97.75 458 SER A O 1
ATOM 3592 N N . LYS A 1 459 ? -18.563 11.334 8.298 1.00 98.06 459 LYS A N 1
ATOM 3593 C CA . LYS A 1 459 ? -18.872 11.711 6.905 1.00 98.06 459 LYS A CA 1
ATOM 3594 C C . LYS A 1 459 ? -17.818 11.183 5.935 1.00 98.06 459 LYS A C 1
ATOM 3596 O O . LYS A 1 459 ? -18.169 10.586 4.920 1.00 98.06 459 LYS A O 1
ATOM 3601 N N . LEU A 1 460 ? -16.543 11.374 6.263 1.00 98.19 460 LEU A N 1
ATOM 3602 C CA . LEU A 1 460 ? -15.426 10.983 5.407 1.00 98.19 460 LEU A CA 1
ATOM 3603 C C . LEU A 1 460 ? -15.298 9.461 5.283 1.00 98.19 460 LEU A C 1
ATOM 3605 O O . LEU A 1 460 ? -15.142 8.953 4.172 1.00 98.19 460 LEU A O 1
ATOM 3609 N N . TYR A 1 461 ? -15.446 8.713 6.383 1.00 98.19 461 TYR A N 1
ATOM 3610 C CA . TYR A 1 461 ? -15.500 7.251 6.314 1.00 98.19 461 TYR A CA 1
ATOM 3611 C C . TYR A 1 461 ? -16.708 6.754 5.512 1.00 98.19 461 TYR A C 1
ATOM 3613 O O . TYR A 1 461 ? -16.577 5.793 4.757 1.00 98.19 461 TYR A O 1
ATOM 3621 N N . SER A 1 462 ? -17.866 7.414 5.623 1.00 98.00 462 SER A N 1
ATOM 3622 C CA . SER A 1 462 ? -19.058 7.069 4.834 1.00 98.00 462 SER A CA 1
ATOM 3623 C C . SER A 1 462 ? -18.845 7.310 3.337 1.00 98.00 462 SER A C 1
ATOM 3625 O O . SER A 1 462 ? -19.240 6.484 2.516 1.00 98.00 462 SER A O 1
ATOM 3627 N N . GLU A 1 463 ? -18.179 8.405 2.962 1.00 97.81 463 GLU A N 1
ATOM 3628 C CA . GLU A 1 463 ? -17.823 8.668 1.565 1.00 97.81 463 GLU A CA 1
ATOM 3629 C C . GLU A 1 463 ? -16.807 7.638 1.047 1.00 97.81 463 GLU A C 1
ATOM 3631 O O . GLU A 1 463 ? -16.978 7.089 -0.045 1.00 97.81 463 GLU A O 1
ATOM 3636 N N . ALA A 1 464 ? -15.789 7.299 1.845 1.00 97.69 464 ALA A N 1
ATOM 3637 C CA . ALA A 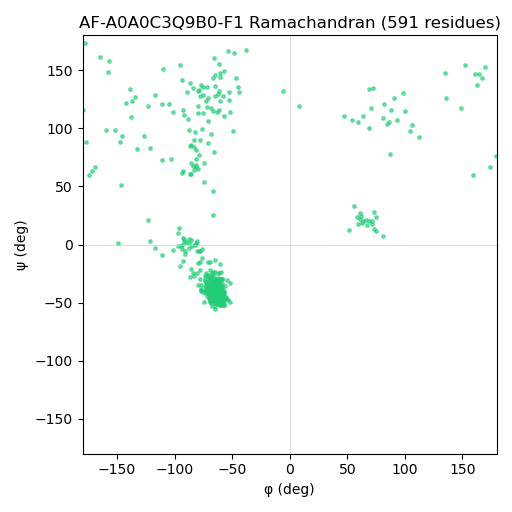1 464 ? -14.851 6.232 1.507 1.00 97.69 464 ALA A CA 1
ATOM 3638 C C . ALA A 1 464 ? -15.579 4.889 1.321 1.00 97.69 464 ALA A C 1
ATOM 3640 O O . ALA A 1 464 ? -15.344 4.197 0.330 1.00 97.69 464 ALA A O 1
ATOM 3641 N N . LEU A 1 465 ? -16.510 4.546 2.219 1.00 97.62 465 LEU A N 1
ATOM 3642 C CA . LEU A 1 465 ? -17.333 3.338 2.141 1.00 97.62 465 LEU A CA 1
ATOM 3643 C C . LEU A 1 465 ? -18.134 3.279 0.838 1.00 97.62 465 LEU A C 1
ATOM 3645 O O . LEU A 1 465 ? -18.168 2.236 0.175 1.00 97.62 465 LEU A O 1
ATOM 3649 N N . GLN A 1 466 ? -18.757 4.396 0.460 1.00 96.81 466 GLN A N 1
ATOM 3650 C CA . GLN A 1 466 ? -19.511 4.505 -0.781 1.00 96.81 466 GLN A CA 1
ATOM 3651 C C . GLN A 1 466 ? -18.610 4.227 -1.989 1.00 96.81 466 GLN A C 1
ATOM 3653 O O . GLN A 1 466 ? -18.925 3.346 -2.789 1.00 96.81 466 GLN A O 1
ATOM 3658 N N . ILE A 1 467 ? -17.458 4.898 -2.089 1.00 90.88 467 ILE A N 1
ATOM 3659 C CA . ILE A 1 467 ? -16.533 4.714 -3.217 1.00 90.88 467 ILE A CA 1
ATOM 3660 C C . ILE A 1 467 ? -16.031 3.268 -3.285 1.00 90.88 467 ILE A C 1
ATOM 3662 O O . ILE A 1 467 ? -16.035 2.668 -4.358 1.00 90.88 467 ILE A O 1
ATOM 3666 N N . ARG A 1 468 ? -15.629 2.680 -2.149 1.00 93.50 468 ARG A N 1
ATOM 3667 C CA . ARG A 1 468 ? -15.165 1.282 -2.073 1.00 93.50 468 ARG A CA 1
ATOM 3668 C C . ARG A 1 468 ? -16.237 0.303 -2.540 1.00 93.50 468 ARG A C 1
ATOM 3670 O O . ARG A 1 468 ? -15.934 -0.656 -3.247 1.00 93.50 468 ARG A O 1
ATOM 3677 N N . THR A 1 469 ? -17.492 0.579 -2.196 1.00 87.12 469 THR A N 1
ATOM 3678 C CA . THR A 1 469 ? -18.644 -0.206 -2.649 1.00 87.12 469 THR A CA 1
ATOM 3679 C C . THR A 1 469 ? -18.855 -0.072 -4.156 1.00 87.12 469 THR A C 1
ATOM 3681 O O . THR A 1 469 ? -19.026 -1.085 -4.832 1.00 87.12 469 THR A O 1
ATOM 3684 N N . GLU A 1 470 ? -18.793 1.147 -4.696 1.00 85.56 470 GLU A N 1
ATOM 3685 C CA . GLU A 1 470 ? -18.969 1.428 -6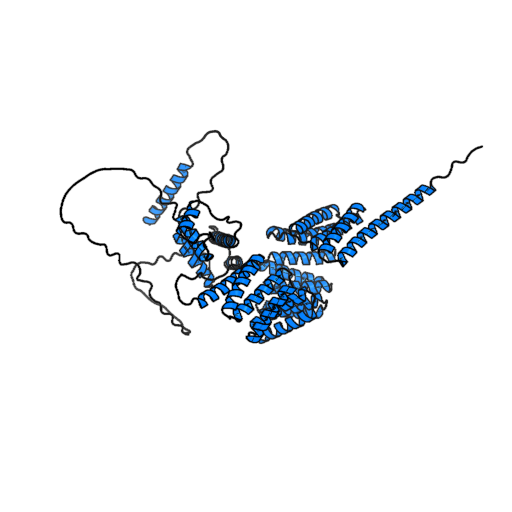.128 1.00 85.56 470 GLU A CA 1
ATOM 3686 C C . GLU A 1 470 ? -17.893 0.766 -7.001 1.00 85.56 470 GLU A C 1
ATOM 3688 O O . GLU A 1 470 ? -18.207 0.249 -8.073 1.00 85.56 470 GLU A O 1
ATOM 3693 N N . ILE A 1 471 ? -16.636 0.730 -6.541 1.00 82.44 471 ILE A N 1
ATOM 3694 C CA . ILE A 1 471 ? -15.529 0.091 -7.276 1.00 82.44 471 ILE A CA 1
ATOM 3695 C C . ILE A 1 471 ? -15.426 -1.423 -7.031 1.00 82.44 471 ILE A C 1
ATOM 3697 O O . ILE A 1 471 ? -14.547 -2.069 -7.598 1.00 82.44 471 ILE A O 1
ATOM 3701 N N . GLY A 1 472 ? -16.297 -1.996 -6.194 1.00 81.94 472 GLY A N 1
ATOM 3702 C CA . GLY A 1 472 ? -16.287 -3.423 -5.861 1.00 81.94 472 GLY A CA 1
ATOM 3703 C C . GLY A 1 472 ? -15.114 -3.866 -4.977 1.00 81.94 472 GLY A C 1
ATOM 3704 O O . GLY A 1 472 ? -14.832 -5.061 -4.896 1.00 81.94 472 GLY A O 1
ATOM 3705 N N . ASP A 1 473 ? -14.437 -2.938 -4.295 1.00 85.56 473 ASP A N 1
ATOM 3706 C CA . ASP A 1 473 ? -13.354 -3.252 -3.361 1.00 85.56 473 ASP A CA 1
ATOM 3707 C C . ASP A 1 473 ? -13.932 -3.754 -2.034 1.00 85.56 473 ASP A C 1
ATOM 3709 O O . ASP A 1 473 ? -14.214 -2.990 -1.105 1.00 85.56 473 ASP A O 1
ATOM 3713 N N . ARG A 1 474 ? -14.125 -5.074 -1.957 1.00 90.25 474 ARG A N 1
ATOM 3714 C CA . ARG A 1 474 ? -14.704 -5.737 -0.786 1.00 90.25 474 ARG A CA 1
ATOM 3715 C C . ARG A 1 474 ? -13.846 -5.539 0.463 1.00 90.25 474 ARG A C 1
ATOM 3717 O O . ARG A 1 474 ? -14.405 -5.236 1.510 1.00 90.25 474 ARG A O 1
ATOM 3724 N N . ARG A 1 475 ? -12.516 -5.645 0.352 1.00 91.81 475 ARG A N 1
ATOM 3725 C CA . ARG A 1 475 ? -11.596 -5.450 1.483 1.00 91.81 475 ARG A CA 1
ATOM 3726 C C . ARG A 1 475 ? -11.678 -4.017 2.003 1.00 91.81 475 ARG A C 1
ATOM 3728 O O . ARG A 1 475 ? -11.923 -3.815 3.188 1.00 91.81 475 ARG A O 1
ATOM 3735 N N . GLY A 1 476 ? -11.553 -3.031 1.116 1.00 93.81 476 GLY A N 1
ATOM 3736 C CA . GLY A 1 476 ? -11.625 -1.622 1.499 1.00 93.81 476 GLY A CA 1
ATOM 3737 C C . GLY A 1 476 ? -13.003 -1.204 2.023 1.00 93.81 476 GLY A C 1
ATOM 3738 O O . GLY A 1 476 ? -13.084 -0.309 2.862 1.00 93.81 476 GLY A O 1
ATOM 3739 N N . ARG A 1 477 ? -14.084 -1.881 1.608 1.00 95.81 477 ARG A N 1
ATOM 3740 C CA . ARG A 1 477 ? -15.414 -1.722 2.218 1.00 95.81 477 ARG A CA 1
ATOM 3741 C C . ARG A 1 477 ? -15.418 -2.163 3.685 1.00 95.81 477 ARG A C 1
ATOM 3743 O O . ARG A 1 477 ? -15.950 -1.445 4.525 1.00 95.81 477 ARG A O 1
ATOM 3750 N N . GLY A 1 478 ? -14.788 -3.301 3.989 1.00 96.62 478 GLY A N 1
ATOM 3751 C CA . GLY A 1 478 ? -14.590 -3.776 5.363 1.00 96.62 478 GLY A CA 1
ATOM 3752 C C . GLY A 1 478 ? -13.796 -2.778 6.206 1.00 96.62 478 GLY A C 1
ATOM 3753 O O . GLY A 1 478 ? -14.222 -2.431 7.303 1.00 96.62 478 GLY A O 1
ATOM 3754 N N . THR A 1 479 ? -12.704 -2.233 5.661 1.00 96.81 479 THR A N 1
ATOM 3755 C CA . THR A 1 479 ? -11.907 -1.194 6.335 1.00 96.81 479 THR A CA 1
ATOM 3756 C C . THR A 1 479 ? -12.745 0.049 6.635 1.00 96.81 479 THR A C 1
ATOM 3758 O O . THR A 1 479 ? -12.777 0.494 7.777 1.00 96.81 479 THR A O 1
ATOM 3761 N N . ALA A 1 480 ? -13.493 0.565 5.655 1.00 96.88 480 ALA A N 1
ATOM 3762 C CA . ALA A 1 480 ? -14.352 1.736 5.837 1.00 96.88 480 ALA A CA 1
ATOM 3763 C C . ALA A 1 480 ? -15.432 1.530 6.924 1.00 96.88 480 ALA A C 1
ATOM 3765 O O . ALA A 1 480 ? -15.641 2.416 7.754 1.00 96.88 480 ALA A O 1
ATOM 3766 N N . LEU A 1 481 ? -16.066 0.349 6.965 1.00 97.81 481 LEU A N 1
ATOM 3767 C CA . LEU A 1 481 ? -17.014 -0.031 8.022 1.00 97.81 481 LEU A CA 1
ATOM 3768 C C . LEU A 1 481 ? -16.352 -0.093 9.399 1.00 97.81 481 LEU A C 1
ATOM 3770 O O . LEU A 1 481 ? -16.913 0.417 10.366 1.00 97.81 481 LEU A O 1
ATOM 3774 N N . TRP A 1 482 ? -15.155 -0.674 9.488 1.00 98.06 482 TRP A N 1
ATOM 3775 C CA . TRP A 1 482 ? -14.391 -0.717 10.733 1.00 98.06 482 TRP A CA 1
ATOM 3776 C C . TRP A 1 482 ? -14.068 0.699 11.244 1.00 98.06 482 TRP A C 1
ATOM 3778 O O . TRP A 1 482 ? -14.234 0.978 12.429 1.00 98.06 482 TRP A O 1
ATOM 3788 N N . GLY A 1 483 ? -13.716 1.637 10.358 1.00 97.19 483 GLY A N 1
ATOM 3789 C CA . GLY A 1 483 ? -13.491 3.042 10.730 1.00 97.19 483 GLY A CA 1
ATOM 3790 C C . GLY A 1 483 ? -14.741 3.752 11.247 1.00 97.19 483 GLY A C 1
ATOM 3791 O O . GLY A 1 483 ? -14.672 4.461 12.253 1.00 97.19 483 GLY A O 1
ATOM 3792 N N . LEU A 1 484 ? -15.899 3.526 10.617 1.00 97.69 484 LEU A N 1
ATOM 3793 C CA . LEU A 1 484 ? -17.183 4.017 11.132 1.00 97.69 484 LEU A CA 1
ATOM 3794 C C . LEU A 1 484 ? -17.502 3.418 12.505 1.00 97.69 484 LEU A C 1
ATOM 3796 O O . LEU A 1 484 ? -17.908 4.143 13.414 1.00 97.69 484 LEU A O 1
ATOM 3800 N N . ALA A 1 485 ? -17.264 2.118 12.678 1.00 97.56 485 ALA A N 1
ATOM 3801 C CA . ALA A 1 485 ? -17.470 1.430 13.944 1.00 97.56 485 ALA A CA 1
ATOM 3802 C C . ALA A 1 485 ? -16.591 2.014 15.063 1.00 97.56 485 ALA A C 1
ATOM 3804 O O . ALA A 1 485 ? -17.080 2.224 16.173 1.00 97.56 485 ALA A O 1
ATOM 3805 N N . GLU A 1 486 ? -15.333 2.367 14.769 1.00 97.38 486 GLU A N 1
ATOM 3806 C CA . GLU A 1 486 ? -14.447 3.068 15.709 1.00 97.38 486 GLU A CA 1
ATOM 3807 C C . GLU A 1 486 ? -15.010 4.432 16.133 1.00 97.38 486 GLU A C 1
ATOM 3809 O O . GLU A 1 486 ? -14.924 4.796 17.309 1.00 97.38 486 GLU A O 1
ATOM 3814 N N . VAL A 1 487 ? -15.628 5.178 15.210 1.00 97.44 487 VAL A N 1
ATOM 3815 C CA . VAL A 1 487 ? -16.288 6.453 15.530 1.00 97.44 487 VAL A CA 1
ATOM 3816 C C . VAL A 1 487 ? -17.481 6.228 16.463 1.00 97.44 487 VAL A C 1
ATOM 3818 O O . VAL A 1 487 ? -17.535 6.852 17.524 1.00 97.44 487 VAL A O 1
ATOM 3821 N N . HIS A 1 488 ? -18.383 5.297 16.133 1.00 96.62 488 HIS A N 1
ATOM 3822 C CA . HIS A 1 488 ? -19.534 4.947 16.980 1.00 96.62 488 HIS A CA 1
ATOM 3823 C C . HIS A 1 488 ? -19.097 4.447 18.366 1.00 96.62 488 HIS A C 1
ATOM 3825 O O . HIS A 1 488 ? -19.627 4.867 19.398 1.00 96.62 488 HIS A O 1
ATOM 3831 N N . ARG A 1 489 ? -18.041 3.627 18.425 1.00 95.56 489 ARG A N 1
ATOM 3832 C CA . ARG A 1 489 ? -17.429 3.165 19.678 1.00 95.56 489 ARG A CA 1
ATOM 3833 C C . ARG A 1 489 ? -16.919 4.328 20.528 1.00 95.56 489 ARG A C 1
ATOM 3835 O O . ARG A 1 489 ? -17.065 4.293 21.754 1.00 95.56 489 ARG A O 1
ATOM 3842 N N . ALA A 1 490 ? -16.309 5.338 19.907 1.00 94.75 490 ALA A N 1
ATOM 3843 C CA . ALA A 1 490 ? -15.761 6.502 20.597 1.00 94.75 490 ALA A CA 1
ATOM 3844 C C . ALA A 1 490 ? -16.852 7.415 21.184 1.00 94.75 490 ALA A C 1
ATOM 3846 O O . ALA A 1 490 ? -16.667 7.946 22.282 1.00 94.75 490 ALA A O 1
ATOM 3847 N N . VAL A 1 491 ? -18.002 7.537 20.510 1.00 95.69 491 VAL A N 1
ATOM 3848 C CA . VAL A 1 491 ? -19.184 8.264 21.017 1.00 95.69 491 VAL A CA 1
ATOM 3849 C C . VAL A 1 491 ? -20.102 7.414 21.911 1.00 95.69 491 VAL A C 1
ATOM 3851 O O . VAL A 1 491 ? -21.102 7.920 22.407 1.00 95.69 491 VAL A O 1
ATOM 3854 N N . GLN A 1 492 ? -19.720 6.163 22.201 1.00 94.44 492 GLN A N 1
ATOM 3855 C CA . GLN A 1 492 ? -20.446 5.198 23.050 1.00 94.44 492 GLN A CA 1
ATOM 3856 C C . GLN A 1 492 ? -21.770 4.676 22.461 1.00 94.44 492 GLN A C 1
ATOM 3858 O O . GLN A 1 492 ? -22.595 4.107 23.176 1.00 94.44 492 GLN A O 1
ATOM 3863 N N . GLU A 1 493 ? -21.937 4.780 21.146 1.00 95.88 493 GLU A N 1
ATOM 3864 C CA . GLU A 1 493 ? -23.014 4.154 20.371 1.00 95.88 493 GLU A CA 1
ATOM 3865 C C . GLU A 1 493 ? -22.643 2.690 20.088 1.00 95.88 493 GLU A C 1
ATOM 3867 O O . GLU A 1 493 ? -22.257 2.286 18.990 1.00 95.88 493 GLU A O 1
ATOM 3872 N N . TYR A 1 494 ? -22.633 1.885 21.155 1.00 95.62 494 TYR A N 1
ATOM 3873 C CA . TYR A 1 494 ? -22.078 0.533 21.110 1.00 95.62 494 TYR A CA 1
ATOM 3874 C C . TYR A 1 494 ? -22.886 -0.442 20.249 1.00 95.62 494 TYR A C 1
ATOM 3876 O O . TYR A 1 494 ? -22.296 -1.368 19.699 1.00 95.62 494 TYR A O 1
ATOM 3884 N N . ALA A 1 495 ? -24.205 -0.266 20.125 1.00 95.31 495 ALA A N 1
ATOM 3885 C CA . ALA A 1 495 ? -25.034 -1.159 19.315 1.00 95.31 495 ALA A CA 1
ATOM 3886 C C . ALA A 1 495 ? -24.705 -1.009 17.820 1.00 95.31 495 ALA A C 1
ATOM 3888 O O . ALA A 1 495 ? -24.482 -1.999 17.123 1.00 95.31 495 ALA A O 1
ATOM 3889 N N . GLU A 1 496 ? -24.593 0.236 17.364 1.00 95.69 496 GLU A N 1
ATOM 3890 C CA . GLU A 1 496 ? -24.207 0.621 16.012 1.00 95.69 496 GLU A CA 1
ATOM 3891 C C . GLU A 1 496 ? -22.777 0.162 15.702 1.00 95.69 496 GLU A C 1
ATOM 3893 O O . GLU A 1 496 ? -22.532 -0.456 14.664 1.00 95.69 496 GLU A O 1
ATOM 3898 N N . ALA A 1 497 ? -21.843 0.373 16.637 1.00 96.94 497 ALA A N 1
ATOM 3899 C CA . ALA A 1 497 ? -20.465 -0.087 16.495 1.00 96.94 497 ALA A CA 1
ATOM 3900 C C . ALA A 1 497 ? -20.374 -1.617 16.349 1.00 96.94 497 ALA A C 1
ATOM 3902 O O . ALA A 1 497 ? -19.700 -2.103 15.443 1.00 96.94 497 ALA A O 1
ATOM 3903 N N . ILE A 1 498 ? -21.077 -2.389 17.192 1.00 97.00 498 ILE A N 1
ATOM 3904 C CA . ILE A 1 498 ? -21.094 -3.862 17.111 1.00 97.00 498 ILE A CA 1
ATOM 3905 C C . ILE A 1 498 ? -21.625 -4.329 15.754 1.00 97.00 498 ILE A C 1
ATOM 3907 O O . ILE A 1 498 ? -21.042 -5.236 15.158 1.00 97.00 498 ILE A O 1
ATOM 3911 N N . GLN A 1 499 ? -22.700 -3.717 15.246 1.00 97.50 499 GLN A N 1
ATOM 3912 C CA . GLN A 1 499 ? -23.250 -4.062 13.936 1.00 97.50 499 GLN A CA 1
ATOM 3913 C C . GLN A 1 499 ? -22.210 -3.857 12.825 1.00 97.50 499 GLN A C 1
ATOM 3915 O O . GLN A 1 499 ? -21.970 -4.767 12.031 1.00 97.50 499 GLN A O 1
ATOM 3920 N N . MET A 1 500 ? -21.563 -2.690 12.796 1.00 97.94 500 MET A N 1
ATOM 3921 C CA . MET A 1 500 ? -20.581 -2.350 11.764 1.00 97.94 500 MET A CA 1
ATOM 3922 C C . MET A 1 500 ? -19.310 -3.201 11.852 1.00 97.94 500 MET A C 1
ATOM 3924 O O . MET A 1 500 ? -18.834 -3.687 10.827 1.00 97.94 500 MET A O 1
ATOM 3928 N N . TYR A 1 501 ? -18.783 -3.452 13.056 1.00 97.94 501 TYR A N 1
ATOM 3929 C CA . TYR A 1 501 ? -17.661 -4.378 13.226 1.00 97.94 501 TYR A CA 1
ATOM 3930 C C . TYR A 1 501 ? -18.025 -5.801 12.809 1.00 97.94 501 TYR A C 1
ATOM 3932 O O . TYR A 1 501 ? -17.207 -6.475 12.195 1.00 97.94 501 TYR A O 1
ATOM 3940 N N . SER A 1 502 ? -19.239 -6.271 13.108 1.00 96.31 502 SER A N 1
ATOM 3941 C CA . SER A 1 502 ? -19.671 -7.617 12.712 1.00 96.31 502 SER A CA 1
ATOM 3942 C C . SER A 1 502 ? -19.707 -7.766 11.189 1.00 96.31 502 SER A C 1
ATOM 3944 O O . SER A 1 502 ? -19.245 -8.775 10.657 1.00 96.31 502 SER A O 1
ATOM 3946 N N . GLU A 1 503 ? -20.196 -6.748 10.475 1.00 97.06 503 GLU A N 1
ATOM 3947 C CA . GLU A 1 503 ? -20.180 -6.724 9.009 1.00 97.06 503 GLU A CA 1
ATOM 3948 C C . GLU A 1 503 ? -18.746 -6.651 8.454 1.00 97.06 503 GLU A C 1
ATOM 3950 O O . GLU A 1 503 ? -18.394 -7.410 7.548 1.00 97.06 503 GLU A O 1
ATOM 3955 N N . ALA A 1 504 ? -17.888 -5.799 9.028 1.00 97.56 504 ALA A N 1
ATOM 3956 C CA . ALA A 1 504 ? -16.477 -5.708 8.651 1.00 97.56 504 ALA A CA 1
ATOM 3957 C C . ALA A 1 504 ? -15.737 -7.040 8.869 1.00 97.56 504 ALA A C 1
ATOM 3959 O O . ALA A 1 504 ? -15.023 -7.504 7.983 1.00 97.56 504 ALA A O 1
ATOM 3960 N N . MET A 1 505 ? -15.963 -7.702 10.006 1.00 96.81 505 MET A N 1
ATOM 3961 C CA . MET A 1 505 ? -15.376 -8.999 10.344 1.00 96.81 505 MET A CA 1
ATOM 3962 C C . MET A 1 505 ? -15.786 -10.090 9.352 1.00 96.81 505 MET A C 1
ATOM 3964 O O . MET A 1 505 ? -14.935 -10.863 8.907 1.00 96.81 505 MET A O 1
ATOM 3968 N N . GLN A 1 506 ? -17.070 -10.155 8.983 1.00 96.19 506 GLN A N 1
ATOM 3969 C CA . GLN A 1 506 ? -17.550 -11.092 7.962 1.00 96.19 506 GLN A CA 1
ATOM 3970 C C . GLN A 1 506 ? -16.865 -10.831 6.622 1.00 96.19 506 GLN A C 1
ATOM 3972 O O . GLN A 1 506 ? -16.348 -11.755 6.001 1.00 96.19 506 GLN A O 1
ATOM 3977 N N . ILE A 1 507 ? -16.771 -9.562 6.219 1.00 95.31 507 ILE A N 1
ATOM 3978 C CA . ILE A 1 507 ? -16.063 -9.167 5.003 1.00 95.31 507 ILE A CA 1
ATOM 3979 C C . ILE A 1 507 ? -14.601 -9.621 5.036 1.00 95.31 507 ILE A C 1
ATOM 3981 O O . ILE A 1 507 ? -14.158 -10.236 4.068 1.00 95.31 507 ILE A O 1
ATOM 3985 N N . PHE A 1 508 ? -13.866 -9.344 6.118 1.00 96.44 508 PHE A N 1
ATOM 3986 C CA . PHE A 1 508 ? -12.464 -9.742 6.263 1.00 96.44 508 PHE A CA 1
ATOM 3987 C C . PHE A 1 508 ? -12.290 -11.260 6.249 1.00 96.44 508 PHE A C 1
ATOM 3989 O O . PHE A 1 508 ? -11.368 -11.759 5.608 1.00 96.44 508 PHE A O 1
ATOM 3996 N N . THR A 1 509 ? -13.218 -11.992 6.864 1.00 92.69 509 THR A N 1
ATOM 3997 C CA . THR A 1 509 ? -13.253 -13.460 6.817 1.00 92.69 509 THR A CA 1
ATOM 3998 C C . THR A 1 509 ? -13.430 -13.959 5.382 1.00 92.69 509 THR A C 1
ATOM 4000 O O . THR A 1 509 ? -12.654 -14.795 4.927 1.00 92.69 509 THR A O 1
ATOM 4003 N N . ASP A 1 510 ? -14.389 -13.401 4.639 1.00 91.00 510 ASP A N 1
ATOM 4004 C CA . ASP A 1 510 ? -14.684 -13.807 3.261 1.00 91.00 510 ASP A CA 1
ATOM 4005 C C . ASP A 1 510 ? -13.532 -13.520 2.290 1.00 91.00 510 ASP A C 1
ATOM 4007 O O . ASP A 1 510 ? -13.329 -14.269 1.335 1.00 91.00 510 ASP A O 1
ATOM 4011 N N . VAL A 1 511 ? -12.790 -12.425 2.500 1.00 89.38 511 VAL A N 1
ATOM 4012 C CA . VAL A 1 511 ? -11.621 -12.084 1.668 1.00 89.38 511 VAL A CA 1
ATOM 4013 C C . VAL A 1 511 ? -10.319 -12.718 2.168 1.00 89.38 511 VAL A C 1
ATOM 4015 O O . VAL A 1 511 ? -9.285 -12.544 1.528 1.00 89.38 511 VAL A O 1
ATOM 4018 N N . GLY A 1 512 ? -10.352 -13.441 3.293 1.00 89.56 512 GLY A N 1
ATOM 4019 C CA . GLY A 1 512 ? -9.175 -14.065 3.899 1.00 89.56 512 GLY A CA 1
ATOM 4020 C C . GLY A 1 512 ? -8.187 -13.085 4.546 1.00 89.56 512 GLY A C 1
ATOM 4021 O O . GLY A 1 512 ? -7.029 -13.444 4.749 1.00 89.56 512 GLY A O 1
ATOM 4022 N N . ASP A 1 513 ? -8.609 -11.862 4.882 1.00 91.56 513 ASP A N 1
ATOM 4023 C CA . ASP A 1 513 ? -7.781 -10.883 5.600 1.00 91.56 513 ASP A CA 1
ATOM 4024 C C . ASP A 1 513 ? -7.790 -11.182 7.107 1.00 91.56 513 ASP A C 1
ATOM 4026 O O . ASP A 1 513 ? -8.549 -10.600 7.887 1.00 91.56 513 ASP A O 1
ATOM 4030 N N . GLN A 1 514 ? -6.949 -12.135 7.516 1.00 92.44 514 GLN A N 1
ATOM 4031 C CA . GLN A 1 514 ? -6.855 -12.564 8.915 1.00 92.44 514 GLN A CA 1
ATOM 4032 C C . GLN A 1 514 ? -6.370 -11.441 9.844 1.00 92.44 514 GLN A C 1
ATOM 4034 O O . GLN A 1 514 ? -6.801 -11.377 10.994 1.00 92.44 514 GLN A O 1
ATOM 4039 N N . ALA A 1 515 ? -5.539 -10.520 9.342 1.00 92.00 515 ALA A N 1
ATOM 4040 C CA . ALA A 1 515 ? -5.011 -9.411 10.131 1.00 92.00 515 ALA A CA 1
ATOM 4041 C C . ALA A 1 515 ? -6.133 -8.467 10.571 1.00 92.00 515 ALA A C 1
ATOM 4043 O O . ALA A 1 515 ? -6.337 -8.246 11.766 1.00 92.00 515 ALA A O 1
ATOM 4044 N N . SER A 1 516 ? -6.910 -7.965 9.608 1.00 94.94 516 SER A N 1
ATOM 4045 C CA . SER A 1 516 ? -8.032 -7.073 9.906 1.00 94.94 516 SER A CA 1
ATOM 4046 C C . SER A 1 516 ? -9.180 -7.799 10.614 1.00 94.94 516 SER A C 1
ATOM 4048 O O . SER A 1 516 ? -9.875 -7.195 11.435 1.00 94.94 516 SER A O 1
ATOM 4050 N N . ARG A 1 517 ? -9.363 -9.108 10.374 1.00 95.62 517 ARG A N 1
ATOM 4051 C CA . ARG A 1 517 ? -10.300 -9.937 11.150 1.00 95.62 517 ARG A CA 1
ATOM 4052 C C . ARG A 1 517 ? -9.918 -9.970 12.632 1.00 95.62 517 ARG A C 1
ATOM 4054 O O . ARG A 1 517 ? -10.773 -9.692 13.470 1.00 95.62 517 ARG A O 1
ATOM 4061 N N . ALA A 1 518 ? -8.660 -10.273 12.956 1.00 95.25 518 ALA A N 1
ATOM 4062 C CA . ALA A 1 518 ? -8.182 -10.325 14.336 1.00 95.25 518 ALA A CA 1
ATOM 4063 C C . ALA A 1 518 ? -8.323 -8.971 15.048 1.00 95.25 518 ALA A C 1
ATOM 4065 O O . ALA A 1 518 ? -8.816 -8.910 16.174 1.00 95.25 518 ALA A O 1
ATOM 4066 N N . GLU A 1 519 ? -7.963 -7.876 14.376 1.00 95.25 519 GLU A N 1
ATOM 4067 C CA . GLU A 1 519 ? -8.136 -6.520 14.910 1.00 95.25 519 GLU A CA 1
ATOM 4068 C C . GLU A 1 519 ? -9.612 -6.202 15.196 1.00 95.25 519 GLU A C 1
ATOM 4070 O O . GLU A 1 519 ? -9.957 -5.676 16.256 1.00 95.25 519 GLU A O 1
ATOM 4075 N N . THR A 1 520 ? -10.512 -6.594 14.293 1.00 96.75 520 THR A N 1
ATOM 4076 C CA . THR A 1 520 ? -11.956 -6.398 14.475 1.00 96.75 520 THR A CA 1
ATOM 4077 C C . THR A 1 520 ? -12.503 -7.200 15.661 1.00 96.75 520 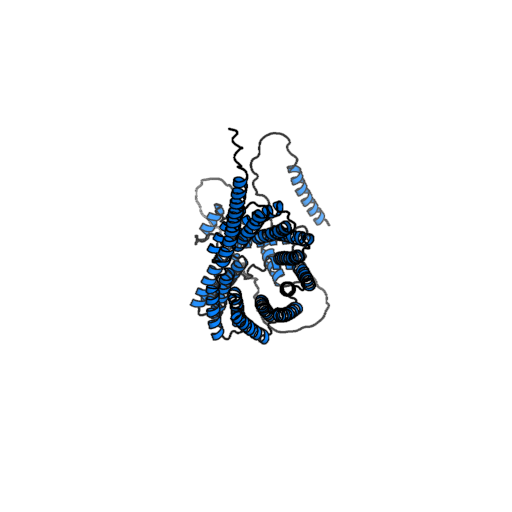THR A C 1
ATOM 4079 O O . THR A 1 520 ? -13.307 -6.672 16.434 1.00 96.75 520 THR A O 1
ATOM 4082 N N . LEU A 1 521 ? -12.043 -8.443 15.852 1.00 96.81 521 LEU A N 1
ATOM 4083 C CA . LEU A 1 521 ? -12.400 -9.275 17.009 1.00 96.81 521 LEU A CA 1
ATOM 4084 C C . LEU A 1 521 ? -11.962 -8.624 18.329 1.00 96.81 521 LEU A C 1
ATOM 4086 O O . LEU A 1 521 ? -12.743 -8.575 19.279 1.00 96.81 521 LEU A O 1
ATOM 4090 N N . VAL A 1 522 ? -10.748 -8.064 18.376 1.00 96.25 522 VAL A N 1
ATOM 4091 C CA . VAL A 1 522 ? -10.240 -7.315 19.537 1.00 96.25 522 VAL A CA 1
ATOM 4092 C C . VAL A 1 522 ? -11.102 -6.081 19.826 1.00 96.25 522 VAL A C 1
ATOM 4094 O O . VAL A 1 522 ? -11.464 -5.847 20.984 1.00 96.25 522 VAL A O 1
ATOM 4097 N N . SER A 1 523 ? -11.482 -5.310 18.799 1.00 96.31 523 SER A N 1
ATOM 4098 C CA . SER A 1 523 ? -12.358 -4.140 18.966 1.00 96.31 523 SER A CA 1
ATOM 4099 C C . SER A 1 523 ? -13.752 -4.522 19.481 1.00 96.31 523 SER A C 1
ATOM 4101 O O . SER A 1 523 ? -14.259 -3.878 20.407 1.00 96.31 523 SER A O 1
ATOM 4103 N N . LEU A 1 524 ? -14.351 -5.599 18.955 1.00 96.56 524 LEU A N 1
ATOM 4104 C CA . LEU A 1 524 ? -15.623 -6.148 19.444 1.00 96.56 524 LEU A CA 1
ATOM 4105 C C . LEU A 1 524 ? -15.521 -6.604 20.904 1.00 96.56 524 LEU A C 1
ATOM 4107 O O . LEU A 1 524 ? -16.364 -6.236 21.726 1.00 96.56 524 LEU A O 1
ATOM 4111 N N . ALA A 1 525 ? -14.467 -7.348 21.248 1.00 95.94 525 ALA A N 1
ATOM 4112 C CA . ALA A 1 525 ? -14.225 -7.820 22.608 1.00 95.94 525 ALA A CA 1
ATOM 4113 C C . ALA A 1 525 ? -14.137 -6.652 23.603 1.00 95.94 525 ALA A C 1
ATOM 4115 O O . ALA A 1 525 ? -14.757 -6.686 24.669 1.00 95.94 525 ALA A O 1
ATOM 4116 N N . GLY A 1 526 ? -13.444 -5.575 23.216 1.00 94.88 526 GLY A N 1
ATOM 4117 C CA . GLY A 1 526 ? -13.334 -4.357 24.014 1.00 94.88 526 GLY A CA 1
ATOM 4118 C C . GLY A 1 526 ? -14.673 -3.642 24.236 1.00 94.88 526 GLY A C 1
ATOM 4119 O O . GLY A 1 526 ? -14.889 -3.071 25.307 1.00 94.88 526 GLY A O 1
ATOM 4120 N N . ILE A 1 527 ? -15.602 -3.679 23.271 1.00 95.19 527 ILE A N 1
ATOM 4121 C CA . ILE A 1 527 ? -16.964 -3.155 23.475 1.00 95.19 527 ILE A CA 1
ATOM 4122 C C . ILE A 1 527 ? -17.741 -4.030 24.455 1.00 95.19 527 ILE A C 1
ATOM 4124 O O . ILE A 1 527 ? -18.303 -3.503 25.417 1.00 95.19 527 ILE A O 1
ATOM 4128 N N . HIS A 1 528 ? -17.749 -5.349 24.249 1.00 94.12 528 HIS A N 1
ATOM 4129 C CA . HIS A 1 528 ? -18.448 -6.276 25.141 1.00 94.12 528 HIS A CA 1
ATOM 4130 C C . HIS A 1 528 ? -17.934 -6.166 26.582 1.00 94.12 528 HIS A C 1
ATOM 4132 O O . HIS A 1 528 ? -18.730 -6.130 27.520 1.00 94.12 528 HIS A O 1
ATOM 4138 N N . GLN A 1 529 ? -16.622 -5.987 26.765 1.00 92.94 529 GLN A N 1
ATOM 4139 C CA . GLN A 1 529 ? -16.029 -5.728 28.074 1.00 92.94 529 GLN A CA 1
ATOM 4140 C C . GLN A 1 529 ? -16.591 -4.448 28.715 1.00 92.94 529 GLN A C 1
ATOM 4142 O O . GLN A 1 529 ? -16.985 -4.477 29.880 1.00 92.94 529 GLN A O 1
ATOM 4147 N N . LYS A 1 530 ? -16.674 -3.336 27.968 1.00 91.25 530 LYS A N 1
ATOM 4148 C CA . LYS A 1 530 ? -17.231 -2.062 28.468 1.00 91.25 530 LYS A CA 1
ATOM 4149 C C . LYS A 1 530 ? -18.717 -2.148 28.818 1.00 91.25 530 LYS A C 1
ATOM 4151 O O . LYS A 1 530 ? -19.162 -1.442 29.716 1.00 91.25 530 LYS A O 1
ATOM 4156 N N . GLN A 1 531 ? -19.472 -3.005 28.133 1.00 92.44 531 GLN A N 1
ATOM 4157 C CA . GLN A 1 531 ? -20.886 -3.257 28.423 1.00 92.44 531 GLN A CA 1
ATOM 4158 C C . GLN A 1 531 ? -21.113 -4.235 29.590 1.00 92.44 531 GLN A C 1
ATOM 4160 O O . GLN A 1 531 ? -22.255 -4.436 29.994 1.00 92.44 531 GLN A O 1
ATOM 4165 N N . GLY A 1 532 ? -20.057 -4.848 30.141 1.00 89.50 532 GLY A N 1
ATOM 4166 C CA . GLY A 1 532 ? -20.169 -5.869 31.191 1.00 89.50 532 GLY A CA 1
ATOM 4167 C C . GLY A 1 532 ? -20.511 -7.273 30.673 1.00 89.50 532 GLY A C 1
ATOM 4168 O O . GLY A 1 532 ? -20.725 -8.186 31.467 1.00 89.50 532 GLY A O 1
ATOM 4169 N N . HIS A 1 533 ? -20.517 -7.472 29.353 1.00 93.44 533 HIS A N 1
ATOM 4170 C CA . HIS A 1 533 ? -20.698 -8.762 28.680 1.00 93.44 533 HIS A CA 1
ATOM 4171 C C . HIS A 1 533 ? -19.384 -9.562 28.699 1.00 93.44 533 HIS A C 1
ATOM 4173 O O . HIS A 1 533 ? -18.718 -9.773 27.684 1.00 93.44 533 HIS A O 1
ATOM 4179 N N . SER A 1 534 ? -18.944 -9.937 29.903 1.00 92.19 534 SER A N 1
ATOM 4180 C CA . SER A 1 534 ? -17.621 -10.527 30.127 1.00 92.19 534 SER A CA 1
ATOM 4181 C C . SER A 1 534 ? -17.432 -11.893 29.459 1.00 92.19 534 SER A C 1
ATOM 4183 O O . SER A 1 534 ? -16.311 -12.214 29.071 1.00 92.19 534 SER A O 1
ATOM 4185 N N . GLY A 1 535 ? -18.496 -12.692 29.313 1.00 92.81 535 GLY A N 1
ATOM 4186 C CA . GLY A 1 535 ? -18.429 -13.997 28.646 1.00 92.81 535 GLY A CA 1
ATOM 4187 C C . GLY A 1 535 ? -18.126 -13.859 27.154 1.00 92.81 535 GLY A C 1
ATOM 4188 O O . GLY A 1 535 ? -17.192 -14.481 26.648 1.00 92.81 535 GLY A O 1
ATOM 4189 N N . GLU A 1 536 ? -18.862 -12.978 26.479 1.00 94.12 536 GLU A N 1
ATOM 4190 C CA . GLU A 1 536 ? -18.681 -12.640 25.068 1.00 94.12 536 GLU A CA 1
ATOM 4191 C C . GLU A 1 536 ? -17.297 -12.032 24.819 1.00 94.12 536 GLU A C 1
ATOM 4193 O O . GLU A 1 536 ? -16.589 -12.463 23.911 1.00 94.12 536 GLU A O 1
ATOM 4198 N N . ALA A 1 537 ? -16.864 -11.095 25.671 1.00 95.31 537 ALA A N 1
ATOM 4199 C CA . ALA A 1 537 ? -15.543 -10.480 25.563 1.00 95.31 537 ALA A CA 1
ATOM 4200 C C . ALA A 1 537 ? -14.406 -11.512 25.662 1.00 95.31 537 ALA A C 1
ATOM 4202 O O . ALA A 1 537 ? -13.487 -11.495 24.847 1.00 95.31 537 ALA A O 1
ATOM 4203 N N . ILE A 1 538 ? -14.474 -12.443 26.623 1.00 96.12 538 ILE A N 1
ATOM 4204 C CA . ILE A 1 538 ? -13.482 -13.522 26.765 1.00 96.12 538 ILE A CA 1
ATOM 4205 C C . ILE A 1 538 ? -13.450 -14.410 25.516 1.00 96.12 538 ILE A C 1
ATOM 4207 O O . ILE A 1 538 ? -12.363 -14.779 25.068 1.00 96.12 538 ILE A O 1
ATOM 4211 N N . SER A 1 539 ? -14.617 -14.763 24.968 1.00 96.69 539 SER A N 1
ATOM 4212 C CA . SER A 1 539 ? -14.710 -15.592 23.762 1.00 96.69 539 SER A CA 1
ATOM 4213 C C . SER A 1 539 ? -14.036 -14.912 22.572 1.00 96.69 539 SER A C 1
ATOM 4215 O O . SER A 1 539 ? -13.184 -15.516 21.930 1.00 96.69 539 SER A O 1
ATOM 4217 N N . LEU A 1 540 ? -14.359 -13.640 22.331 1.00 96.94 540 LEU A N 1
ATOM 4218 C CA . LEU A 1 540 ? -13.819 -12.864 21.213 1.00 96.94 540 LEU A CA 1
ATOM 4219 C C . LEU A 1 540 ? -12.307 -12.632 21.336 1.00 96.94 540 LEU A C 1
ATOM 4221 O O . LEU A 1 540 ? -11.590 -12.763 20.350 1.00 96.94 540 LEU A O 1
ATOM 4225 N N . TYR A 1 541 ? -11.797 -12.347 22.540 1.00 97.38 541 TYR A N 1
ATOM 4226 C CA . TYR A 1 541 ? -10.350 -12.255 22.769 1.00 97.38 541 TYR A CA 1
ATOM 4227 C C . TYR A 1 541 ? -9.628 -13.589 22.545 1.00 97.38 541 TYR A C 1
ATOM 4229 O O . TYR A 1 541 ? -8.494 -13.598 22.070 1.00 97.38 541 TYR A O 1
ATOM 4237 N N . THR A 1 542 ? -10.267 -14.711 22.881 1.00 96.12 542 THR A N 1
ATOM 4238 C CA . THR A 1 542 ? -9.687 -16.043 22.653 1.00 96.12 542 THR A CA 1
ATOM 4239 C C . THR A 1 542 ? -9.642 -16.355 21.156 1.00 96.12 542 THR A C 1
ATOM 4241 O O . THR A 1 542 ? -8.585 -16.723 20.658 1.00 96.12 542 THR A O 1
ATOM 4244 N N . GLU A 1 543 ? -10.729 -16.097 20.421 1.00 96.25 543 GLU A N 1
ATOM 4245 C CA . GLU A 1 543 ? -10.759 -16.256 18.959 1.00 96.25 543 GLU A CA 1
ATOM 4246 C C . GLU A 1 543 ? -9.731 -15.347 18.266 1.00 96.25 543 GLU A C 1
ATOM 4248 O O . GLU A 1 543 ? -9.000 -15.790 17.384 1.00 96.25 543 GLU A O 1
ATOM 4253 N N . ALA A 1 544 ? -9.615 -14.082 18.689 1.00 96.06 544 ALA A N 1
ATOM 4254 C CA . ALA A 1 544 ? -8.605 -13.171 18.152 1.00 96.06 544 ALA A CA 1
ATOM 4255 C C . ALA A 1 544 ? -7.181 -13.710 18.352 1.00 96.06 544 ALA A C 1
ATOM 4257 O O . ALA A 1 544 ? -6.345 -13.576 17.462 1.00 96.06 544 ALA A O 1
ATOM 4258 N N . SER A 1 545 ? -6.910 -14.324 19.508 1.00 96.31 545 SER A N 1
ATOM 4259 C CA . SER A 1 545 ? -5.612 -14.930 19.800 1.00 96.31 545 SER A CA 1
ATOM 4260 C C . SER A 1 545 ? -5.293 -16.083 18.853 1.00 96.31 545 SER A C 1
ATOM 4262 O O . SER A 1 545 ? -4.219 -16.084 18.262 1.00 96.31 545 SER A O 1
ATOM 4264 N N . GLU A 1 546 ? -6.241 -16.998 18.635 1.00 95.31 546 GLU A N 1
ATOM 4265 C CA . GLU A 1 546 ? -6.077 -18.135 17.718 1.00 95.31 546 GLU A CA 1
ATOM 4266 C C . GLU A 1 546 ? -5.729 -17.662 16.298 1.00 95.31 546 GLU A C 1
ATOM 4268 O O . GLU A 1 546 ? -4.752 -18.122 15.708 1.00 95.31 546 GLU A O 1
ATOM 4273 N N . VAL A 1 547 ? -6.453 -16.661 15.784 1.00 94.12 547 VAL A N 1
ATOM 4274 C CA . VAL A 1 547 ? -6.171 -16.071 14.463 1.00 94.12 547 VAL A CA 1
ATOM 4275 C C . VAL A 1 547 ? -4.773 -15.443 14.414 1.00 94.12 547 VAL A C 1
ATOM 4277 O O . VAL A 1 547 ? -4.048 -15.597 13.431 1.00 94.12 547 VAL A O 1
ATOM 4280 N N . LEU A 1 548 ? -4.359 -14.745 15.474 1.00 94.00 548 LEU A N 1
ATOM 4281 C CA . LEU A 1 548 ? -3.032 -14.129 15.553 1.00 94.00 548 LEU A CA 1
ATOM 4282 C C . LEU A 1 548 ? -1.912 -15.176 15.651 1.00 94.00 548 LEU A C 1
ATOM 4284 O O . LEU A 1 548 ? -0.846 -14.965 15.068 1.00 94.00 548 LEU A O 1
ATOM 4288 N N . GLU A 1 549 ? -2.137 -16.302 16.332 1.00 92.50 549 GLU A N 1
ATOM 4289 C CA . GLU A 1 549 ? -1.194 -17.428 16.375 1.00 92.50 549 GLU A CA 1
ATOM 4290 C C . GLU A 1 549 ? -1.030 -18.083 15.003 1.00 92.50 549 GLU A C 1
ATOM 4292 O O . GLU A 1 549 ? 0.104 -18.319 14.581 1.00 92.50 549 GLU A O 1
ATOM 4297 N N . GLU A 1 550 ? -2.127 -18.308 14.273 1.00 92.12 550 GLU A N 1
ATOM 4298 C CA . GLU A 1 550 ? -2.094 -18.835 12.901 1.00 92.12 550 GLU A CA 1
ATOM 4299 C C . GLU A 1 550 ? -1.287 -17.933 11.954 1.00 92.12 550 GLU A C 1
ATOM 4301 O O . GLU A 1 550 ? -0.597 -18.417 11.056 1.00 92.12 550 GLU A O 1
ATOM 4306 N N . MET A 1 551 ? -1.313 -16.618 12.188 1.00 89.44 551 MET A N 1
ATOM 4307 C CA . MET A 1 551 ? -0.509 -15.638 11.454 1.00 89.44 551 MET A CA 1
ATOM 4308 C C . MET A 1 551 ? 0.958 -15.553 11.913 1.00 89.44 551 MET A C 1
ATOM 4310 O O . MET A 1 551 ? 1.739 -14.800 11.329 1.00 89.44 551 MET A O 1
ATOM 4314 N N . GLY A 1 552 ? 1.347 -16.260 12.978 1.00 86.62 552 GLY A N 1
ATOM 4315 C CA . GLY A 1 552 ? 2.673 -16.150 13.592 1.00 86.62 552 GLY A CA 1
ATOM 4316 C C . GLY A 1 552 ? 2.882 -14.880 14.431 1.00 86.62 552 GLY A C 1
ATOM 4317 O O . GLY A 1 552 ? 4.008 -14.590 14.838 1.00 86.62 552 GLY A O 1
ATOM 4318 N N . ASN A 1 553 ? 1.823 -14.119 14.729 1.00 89.50 553 ASN A N 1
ATOM 4319 C CA . ASN A 1 553 ? 1.871 -12.953 15.610 1.00 89.50 553 ASN A CA 1
ATOM 4320 C C . ASN A 1 553 ? 1.698 -13.369 17.081 1.00 89.50 553 ASN A C 1
ATOM 4322 O O . ASN A 1 553 ? 0.696 -13.064 17.731 1.00 89.50 553 ASN A O 1
ATOM 4326 N N . SER A 1 554 ? 2.712 -14.042 17.632 1.00 91.50 554 SER A N 1
ATOM 4327 C CA . SER A 1 554 ? 2.685 -14.536 19.019 1.00 91.50 554 SER A CA 1
ATOM 4328 C C . SER A 1 554 ? 2.523 -13.421 20.055 1.00 91.50 554 SER A C 1
ATOM 4330 O O . SER A 1 554 ? 1.952 -13.641 21.121 1.00 91.50 554 SER A O 1
ATOM 4332 N N . ARG A 1 555 ? 3.013 -12.212 19.756 1.00 91.25 555 ARG A N 1
ATOM 4333 C CA . ARG A 1 555 ? 2.866 -11.061 20.651 1.00 91.25 555 ARG A CA 1
ATOM 4334 C C . ARG A 1 555 ? 1.407 -10.625 20.749 1.00 91.25 555 ARG A C 1
ATOM 4336 O O . ARG A 1 555 ? 0.888 -10.533 21.856 1.00 91.25 555 ARG A O 1
ATOM 4343 N N . GLY A 1 556 ? 0.754 -10.391 19.611 1.00 90.50 556 GLY A N 1
ATOM 4344 C CA . GLY A 1 556 ? -0.659 -10.013 19.582 1.00 90.50 556 GLY A CA 1
ATOM 4345 C C . GLY A 1 556 ? -1.549 -11.095 20.195 1.00 90.50 556 GLY A C 1
ATOM 4346 O O . GLY A 1 556 ? -2.465 -10.783 20.953 1.00 90.50 556 GLY A O 1
ATOM 4347 N N . ALA A 1 557 ? -1.234 -12.368 19.938 1.00 93.06 557 ALA A N 1
ATOM 4348 C CA . ALA A 1 557 ? -1.928 -13.493 20.552 1.00 93.06 557 ALA A CA 1
ATOM 4349 C C . ALA A 1 557 ? -1.834 -13.482 22.088 1.00 93.06 557 ALA A C 1
ATOM 4351 O O . ALA A 1 557 ? -2.849 -13.677 22.763 1.00 93.06 557 ALA A O 1
ATOM 4352 N N . SER A 1 558 ? -0.645 -13.202 22.638 1.00 94.19 558 SER A N 1
ATOM 4353 C CA . SER A 1 558 ? -0.435 -13.050 24.085 1.00 94.19 558 SER A CA 1
ATOM 4354 C C . SER A 1 558 ? -1.229 -11.874 24.647 1.00 94.19 558 SER A C 1
ATOM 4356 O O . SER A 1 558 ? -1.935 -12.038 25.636 1.00 94.19 558 SER A O 1
ATOM 4358 N N . GLU A 1 559 ? -1.174 -10.708 23.997 1.00 94.00 559 GLU A N 1
ATOM 4359 C CA . GLU A 1 559 ? -1.908 -9.509 24.426 1.00 94.00 559 GLU A CA 1
ATOM 4360 C C . GLU A 1 559 ? -3.431 -9.765 24.464 1.00 94.00 559 GLU A C 1
ATOM 4362 O O . GLU A 1 559 ? -4.115 -9.386 25.419 1.00 94.00 559 GLU A O 1
ATOM 4367 N N . ALA A 1 560 ? -3.977 -10.479 23.474 1.00 93.75 560 ALA A N 1
ATOM 4368 C CA . ALA A 1 560 ? -5.385 -10.873 23.459 1.00 93.75 560 ALA A CA 1
ATOM 4369 C C . ALA A 1 560 ? -5.739 -11.836 24.614 1.00 93.75 560 ALA A C 1
ATOM 4371 O O . ALA A 1 560 ? -6.738 -11.629 25.312 1.00 93.75 560 ALA A O 1
ATOM 4372 N N . LEU A 1 561 ? -4.903 -12.845 24.885 1.00 95.12 561 LEU A N 1
ATOM 4373 C CA . LEU A 1 561 ? -5.109 -13.775 26.006 1.00 95.12 561 LEU A CA 1
ATOM 4374 C C . LEU A 1 561 ? -4.969 -13.101 27.371 1.00 95.12 561 LEU A C 1
ATOM 4376 O O . LEU A 1 561 ? -5.709 -13.443 28.297 1.00 95.12 561 LEU A O 1
ATOM 4380 N N . GLU A 1 562 ? -4.059 -12.140 27.508 1.00 94.75 562 GLU A N 1
ATOM 4381 C CA . GLU A 1 562 ? -3.9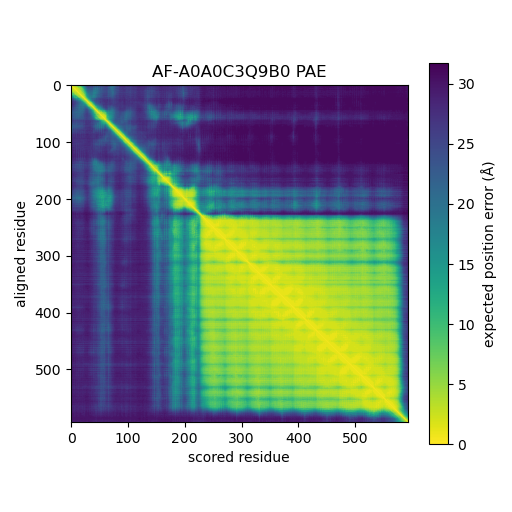01 -11.334 28.718 1.00 94.75 562 GLU A CA 1
ATOM 4382 C C . GLU A 1 562 ? -5.170 -10.532 29.013 1.00 94.75 562 GLU A C 1
ATOM 4384 O O . GLU A 1 562 ? -5.644 -10.540 30.153 1.00 94.75 562 GLU A O 1
ATOM 4389 N N . ASN A 1 563 ? -5.786 -9.929 27.992 1.00 94.56 563 ASN A N 1
ATOM 4390 C CA . ASN A 1 563 ? -7.074 -9.248 28.138 1.00 94.56 563 ASN A CA 1
ATOM 4391 C C . ASN A 1 563 ? -8.183 -10.215 28.586 1.00 94.56 563 ASN A C 1
ATOM 4393 O O . ASN A 1 563 ? -8.921 -9.920 29.531 1.00 94.56 563 ASN A O 1
ATOM 4397 N N . ALA A 1 564 ? -8.266 -11.407 27.988 1.00 94.56 564 ALA A N 1
ATOM 4398 C CA . ALA A 1 564 ? -9.214 -12.435 28.423 1.00 94.56 564 ALA A CA 1
ATOM 4399 C C . ALA A 1 564 ? -8.967 -12.878 29.880 1.00 94.56 564 ALA A C 1
ATOM 4401 O O . ALA A 1 564 ? -9.908 -13.025 30.665 1.00 94.56 564 ALA A O 1
ATOM 4402 N N . ALA A 1 565 ? -7.705 -13.077 30.270 1.00 93.62 565 ALA A N 1
ATOM 4403 C CA . ALA A 1 565 ? -7.320 -13.469 31.624 1.00 93.62 565 ALA A CA 1
ATOM 4404 C C . ALA A 1 565 ? -7.626 -12.373 32.655 1.00 93.62 565 ALA A C 1
ATOM 4406 O O . ALA A 1 565 ? -8.118 -12.676 33.746 1.00 93.62 565 ALA A O 1
ATOM 4407 N N . TYR A 1 566 ? -7.402 -11.107 32.302 1.00 94.06 566 TYR A N 1
ATOM 4408 C CA . TYR A 1 566 ? -7.757 -9.959 33.131 1.00 94.06 566 TYR A CA 1
ATOM 4409 C C . TYR A 1 566 ? -9.262 -9.931 33.435 1.00 94.06 566 TYR A C 1
ATOM 4411 O O . TYR A 1 566 ? -9.666 -9.802 34.594 1.00 94.06 566 TYR A O 1
ATOM 4419 N N . ILE A 1 567 ? -10.106 -10.151 32.423 1.00 93.12 567 ILE A N 1
ATOM 4420 C CA . ILE A 1 567 ? -11.562 -10.220 32.610 1.00 93.12 567 ILE A CA 1
ATOM 4421 C C . ILE A 1 567 ? -11.941 -11.401 33.519 1.00 93.12 567 ILE A C 1
ATOM 4423 O O . ILE A 1 567 ? -12.721 -11.230 34.454 1.00 93.12 567 ILE A O 1
ATOM 4427 N N . ARG A 1 568 ? -11.346 -12.588 33.328 1.00 92.31 568 ARG A N 1
ATOM 4428 C CA . ARG A 1 568 ? -11.590 -13.752 34.210 1.00 92.31 568 ARG A CA 1
ATOM 4429 C C . ARG A 1 568 ? -11.235 -13.459 35.669 1.00 92.31 568 ARG A C 1
ATOM 4431 O O . ARG A 1 568 ? -11.990 -13.828 36.567 1.00 92.31 568 ARG A O 1
ATOM 4438 N N . LYS A 1 569 ? -10.111 -12.780 35.908 1.00 92.06 569 LYS A N 1
ATOM 4439 C CA . LYS A 1 569 ? -9.657 -12.414 37.254 1.00 92.06 569 LYS A CA 1
ATOM 4440 C C . LYS A 1 569 ? -10.632 -11.455 37.943 1.00 92.06 569 LYS A C 1
ATOM 4442 O O . LYS A 1 569 ? -11.029 -11.712 39.074 1.00 92.06 569 LYS A O 1
ATOM 4447 N N . THR A 1 570 ? -11.068 -10.402 37.252 1.00 89.25 570 THR A N 1
ATOM 4448 C CA . THR A 1 570 ? -12.026 -9.425 37.811 1.00 89.25 570 THR A CA 1
ATOM 4449 C C . THR A 1 570 ? -13.399 -10.046 38.112 1.00 89.25 570 THR A C 1
ATOM 4451 O O . THR A 1 570 ? -14.024 -9.730 39.128 1.00 89.25 570 THR A O 1
ATOM 4454 N N . LEU A 1 571 ? -13.852 -11.004 37.295 1.00 88.31 571 LEU A N 1
ATOM 4455 C CA . LEU A 1 571 ? -15.048 -11.803 37.586 1.00 88.31 571 LEU A CA 1
ATOM 4456 C C . LEU A 1 571 ? -14.881 -12.682 38.834 1.00 88.31 571 LEU A C 1
ATOM 4458 O O . LEU A 1 571 ? -15.806 -12.811 39.633 1.00 88.31 571 LEU A O 1
ATOM 4462 N N . GLN A 1 572 ? -13.704 -13.279 39.025 1.00 86.06 572 GLN A N 1
ATOM 4463 C CA . GLN A 1 572 ? -13.431 -14.108 40.197 1.00 86.06 572 GLN A CA 1
ATOM 4464 C C . GLN A 1 572 ? -13.365 -13.275 41.486 1.00 86.06 572 GLN A C 1
ATOM 4466 O O . GLN A 1 572 ? -13.939 -13.680 42.495 1.00 86.06 572 GLN A O 1
ATOM 4471 N N . GLU A 1 573 ? -12.723 -12.105 41.443 1.00 85.25 573 GLU A N 1
ATOM 4472 C CA . GLU A 1 573 ? -12.625 -11.172 42.576 1.00 85.25 573 GLU A CA 1
ATOM 4473 C C . GLU A 1 573 ? -14.007 -10.640 42.996 1.00 85.25 573 GLU A C 1
ATOM 4475 O O . GLU A 1 573 ? -14.373 -10.707 44.173 1.00 85.25 573 GLU A O 1
ATOM 4480 N N . SER A 1 574 ? -14.836 -10.223 42.032 1.00 80.62 574 SER A N 1
ATOM 4481 C CA . SER A 1 574 ? -16.215 -9.783 42.304 1.00 80.62 574 SER A CA 1
ATOM 4482 C C . SER A 1 574 ? -17.110 -10.908 42.845 1.00 80.62 574 SER A C 1
ATOM 4484 O O . SER A 1 574 ? -17.927 -10.676 43.742 1.00 80.62 574 SER A O 1
ATOM 4486 N N . ALA A 1 575 ? -16.927 -12.147 42.378 1.00 76.94 575 ALA A N 1
ATOM 4487 C CA . ALA A 1 575 ? -17.625 -13.304 42.931 1.00 76.94 575 ALA A CA 1
ATOM 4488 C C . ALA A 1 575 ? -17.223 -13.570 44.394 1.00 76.94 575 ALA A C 1
ATOM 4490 O O . ALA A 1 575 ? -18.096 -13.832 45.228 1.00 76.94 575 ALA A O 1
ATOM 4491 N N . THR A 1 576 ? -15.930 -13.460 44.729 1.00 75.62 576 THR A N 1
ATOM 4492 C CA . THR A 1 576 ? -15.438 -13.651 46.104 1.00 75.62 576 THR A CA 1
ATOM 4493 C C . THR A 1 576 ? -15.901 -12.559 47.067 1.00 75.62 576 THR A C 1
ATOM 4495 O O . THR A 1 576 ? -16.278 -12.886 48.195 1.00 75.62 576 THR A O 1
ATOM 4498 N N . ASP A 1 577 ? -15.971 -11.302 46.623 1.00 66.81 577 ASP A N 1
ATOM 4499 C CA . ASP A 1 577 ? -16.488 -10.195 47.438 1.00 66.81 577 ASP A CA 1
ATOM 4500 C C . ASP A 1 577 ? -17.989 -10.347 47.724 1.00 66.81 577 ASP A C 1
ATOM 4502 O O . ASP A 1 577 ? -18.426 -10.125 48.859 1.00 66.81 577 ASP A O 1
ATOM 4506 N N . SER A 1 578 ? -18.778 -10.813 46.745 1.00 62.53 578 SER A N 1
ATOM 4507 C CA . SER A 1 578 ? -20.208 -11.105 46.952 1.00 62.53 578 SER A CA 1
ATOM 4508 C C . SER A 1 578 ? -20.432 -12.262 47.939 1.00 62.53 578 SER A C 1
ATOM 4510 O O . SER A 1 578 ? -21.312 -12.204 48.800 1.00 62.53 578 SER A O 1
ATOM 4512 N N . ALA A 1 579 ? -19.589 -13.299 47.885 1.00 60.62 579 ALA A N 1
ATOM 4513 C CA . ALA A 1 579 ? -19.666 -14.439 48.795 1.00 60.62 579 ALA A CA 1
ATOM 4514 C C . ALA A 1 579 ? -19.253 -14.071 50.232 1.00 60.62 579 ALA A C 1
ATOM 4516 O O . ALA A 1 579 ? -19.766 -14.654 51.190 1.00 60.62 579 ALA A O 1
ATOM 4517 N N . ALA A 1 580 ? -18.351 -13.098 50.398 1.00 58.31 580 ALA A N 1
ATOM 4518 C CA . ALA A 1 580 ? -17.967 -12.567 51.702 1.00 58.31 580 ALA A CA 1
ATOM 4519 C C . ALA A 1 580 ? -19.068 -11.686 52.321 1.00 58.31 580 ALA A C 1
ATOM 4521 O O . ALA A 1 580 ? -19.286 -11.762 53.528 1.00 58.31 580 ALA A O 1
ATOM 4522 N N . THR A 1 581 ? -19.813 -10.913 51.520 1.00 55.34 581 THR A N 1
ATOM 4523 C CA . THR A 1 581 ? -20.925 -10.077 52.018 1.00 55.34 581 THR A CA 1
ATOM 4524 C C . THR A 1 581 ? -22.135 -10.901 52.458 1.00 55.34 581 THR A C 1
ATOM 4526 O O . THR A 1 581 ? -22.753 -10.576 53.470 1.00 55.34 581 THR A O 1
ATOM 4529 N N . VAL A 1 582 ? -22.448 -12.003 51.767 1.00 55.81 582 VAL A N 1
ATOM 4530 C CA . VAL A 1 582 ? -23.562 -12.896 52.147 1.00 55.81 582 VAL A CA 1
ATOM 4531 C C . VAL A 1 582 ? -23.313 -13.591 53.495 1.00 55.81 582 VAL A C 1
ATOM 4533 O O . VAL A 1 582 ? -24.251 -13.802 54.257 1.00 55.81 582 VAL A O 1
ATOM 4536 N N . LYS A 1 583 ? -22.054 -13.883 53.853 1.00 53.97 583 LYS A N 1
ATOM 4537 C CA . LYS A 1 583 ? -21.714 -14.548 55.127 1.00 53.97 583 LYS A CA 1
ATOM 4538 C C . LYS A 1 583 ? -21.782 -13.652 56.370 1.00 53.97 583 LYS A C 1
ATOM 4540 O O . LYS A 1 583 ? -21.726 -14.179 57.474 1.00 53.97 583 LYS A O 1
ATOM 4545 N N . VAL A 1 584 ? -21.908 -12.331 56.222 1.00 54.38 584 VAL A N 1
ATOM 4546 C CA . VAL A 1 584 ? -22.023 -11.387 57.357 1.00 54.38 584 VAL A CA 1
ATOM 4547 C C . VAL A 1 584 ? -23.495 -11.138 57.749 1.00 54.38 584 VAL A C 1
ATOM 4549 O O . VAL A 1 584 ? -23.764 -10.489 58.751 1.00 54.38 584 VAL A O 1
ATOM 4552 N N . GLY A 1 585 ? -24.464 -11.677 56.996 1.00 48.19 585 GLY A N 1
ATOM 4553 C CA . GLY A 1 585 ? -25.904 -11.481 57.228 1.00 48.19 585 GLY A CA 1
ATOM 4554 C C . GLY A 1 585 ? -26.622 -12.554 58.060 1.00 48.19 585 GLY A C 1
ATOM 4555 O O . GLY A 1 585 ? -27.822 -12.415 58.288 1.00 48.19 585 GLY A O 1
ATOM 4556 N N . GLU A 1 586 ? -25.940 -13.612 58.507 1.00 48.19 586 GLU A N 1
ATOM 4557 C CA . GLU A 1 586 ? -26.529 -14.669 59.348 1.00 48.19 586 GLU A CA 1
ATOM 4558 C C . GLU A 1 586 ? -26.112 -14.500 60.821 1.00 48.19 586 GLU A C 1
ATOM 4560 O O . GLU A 1 586 ? -25.300 -15.260 61.346 1.00 48.19 586 GLU A O 1
ATOM 4565 N N . ASP A 1 587 ? -26.675 -13.502 61.511 1.00 50.56 587 ASP A N 1
ATOM 4566 C CA . ASP A 1 587 ? -26.646 -13.474 62.979 1.00 50.56 587 ASP A CA 1
ATOM 4567 C C . ASP A 1 587 ? -27.668 -14.492 63.533 1.00 50.56 587 ASP A C 1
ATOM 4569 O O . ASP A 1 587 ? -28.841 -14.469 63.140 1.00 50.56 587 ASP A O 1
ATOM 4573 N N . PRO A 1 588 ? -27.282 -15.392 64.458 1.00 48.72 588 PRO A N 1
ATOM 4574 C CA . PRO A 1 588 ? -28.212 -16.342 65.049 1.00 48.72 588 PRO A CA 1
ATOM 4575 C C . PRO A 1 588 ? -29.189 -15.616 65.986 1.00 48.72 588 PRO A C 1
ATOM 4577 O O . PRO A 1 588 ? -28.784 -14.912 66.912 1.00 48.72 588 PRO A O 1
ATOM 4580 N N . LEU A 1 589 ? -30.491 -15.817 65.750 1.00 51.59 589 LEU A N 1
ATOM 4581 C CA . LEU A 1 589 ? -31.583 -15.363 66.619 1.00 51.59 589 LEU A CA 1
ATOM 4582 C C . LEU A 1 589 ? -31.277 -15.665 68.102 1.00 51.59 589 LEU A C 1
ATOM 4584 O O . LEU A 1 589 ? -30.857 -16.783 68.420 1.00 51.59 589 LEU A O 1
ATOM 4588 N N . PRO A 1 590 ? -31.522 -14.718 69.028 1.00 51.19 590 PRO A N 1
ATOM 4589 C CA . PRO A 1 590 ? -31.240 -14.930 70.438 1.00 51.19 590 PRO A CA 1
ATOM 4590 C C . PRO A 1 590 ? -32.195 -15.986 70.999 1.00 51.19 590 PRO A C 1
ATOM 4592 O O . PRO A 1 590 ? -33.416 -15.818 71.013 1.00 51.19 590 PRO A O 1
ATOM 4595 N N . ASN A 1 591 ? -31.611 -17.091 71.457 1.00 44.12 591 ASN A N 1
ATOM 4596 C CA . ASN A 1 591 ? -32.316 -18.177 72.115 1.00 44.12 591 ASN A CA 1
ATOM 4597 C C . ASN A 1 591 ? -32.868 -17.661 73.455 1.00 44.12 591 ASN A C 1
ATOM 4599 O O . ASN A 1 591 ? -32.105 -17.269 74.337 1.00 44.12 591 ASN A O 1
ATOM 4603 N N . SER A 1 592 ? -34.194 -17.618 73.580 1.00 46.66 592 SER A N 1
ATOM 4604 C CA . SER A 1 592 ? -34.891 -17.319 74.832 1.00 46.66 592 SER A CA 1
ATOM 4605 C C . SER A 1 592 ? -35.170 -18.637 75.550 1.00 46.66 592 SER A C 1
ATOM 4607 O O . SER A 1 592 ? -35.956 -19.454 75.075 1.00 46.66 592 SER A O 1
ATOM 4609 N N . GLY A 1 593 ? -34.491 -18.849 76.677 1.00 41.78 593 GLY A N 1
ATOM 4610 C CA . GLY A 1 593 ? -34.638 -20.020 77.539 1.00 41.78 593 GLY A CA 1
ATOM 4611 C C . GLY A 1 593 ? -33.999 -19.781 78.891 1.00 41.78 593 GLY A C 1
ATOM 4612 O O . GLY A 1 593 ? -32.776 -19.521 78.897 1.00 41.78 593 GLY A O 1
#

Organism: NCBI:txid1051891

InterPro domains:
  IPR011009 Protein kinase-like domain superfamily [SSF56112] (149-226)
  IPR011990 Tetratricopeptide-like helical domain superfamily [G3DSA:1.25.40.10] (226-397)
  IPR011990 Tetratricopeptide-like helical domain superfamily [G3DSA:1.25.40.10] (398-572)
  IPR011990 Tetratricopeptide-like helical domain superfamily [SSF48452] (238-395)
  IPR011990 Tetratricopeptide-like helical domain superfamily [SSF48452] (374-570)
  IPR019734 Tetratricopeptide repeat [PS50005] (238-271)
  IPR019734 Tetratricopeptide repeat [PS50005] (278-311)
  IPR019734 Tetratricopeptide repeat [PS50005] (318-351)
  IPR019734 Tetratricopeptide repeat [PS50005] (438-471)
  IPR019734 Tetratricopeptide repeat [SM00028] (238-271)
  IPR019734 Tetratricopeptide repeat [SM00028] (278-311)
  IPR019734 Tetratricopeptide repeat [SM00028] (318-351)
  IPR019734 Tetratricopeptide repeat [SM00028] (358-391)
  IPR019734 Tetratricopeptide repeat [SM00028] (398-431)
  IPR019734 Tetratricopeptide repeat [SM00028] (438-471)
  IPR019734 Tetratricopeptide repeat [SM00028] (478-511)
  IPR019734 Tetratricopeptide repeat [SM00028] (518-551)
  IPR052386 G-protein-signaling modulator [PTHR45954] (336-513)

Solvent-accessible surface area (backbone atoms only — not comparable to full-atom values): 33706 Å² total; per-residue (Å²): 114,74,67,61,54,54,52,53,54,51,53,57,52,54,54,51,53,60,59,55,70,75,70,78,84,88,87,84,91,83,85,92,77,87,82,81,93,80,87,89,85,82,86,68,68,76,59,47,59,56,45,50,57,46,53,56,48,50,67,70,66,68,64,92,68,68,103,72,73,87,70,80,78,73,80,78,78,83,89,83,91,81,83,90,88,80,89,82,88,90,87,87,84,86,82,92,75,86,84,77,79,91,78,84,88,90,86,82,86,82,76,84,84,79,83,90,80,86,85,85,83,90,84,87,88,83,90,86,85,90,88,84,85,84,81,80,66,66,70,60,56,54,54,49,52,50,44,31,52,75,63,77,46,63,95,49,91,89,60,94,47,72,70,59,54,53,50,37,52,76,68,65,64,67,72,66,67,86,79,40,77,69,49,46,52,53,51,52,51,52,51,48,51,54,35,60,62,41,91,49,72,92,64,33,65,50,75,66,52,50,45,63,76,44,66,70,54,80,93,69,81,65,76,77,88,84,85,87,61,70,66,65,50,49,54,52,48,25,54,51,25,42,51,49,13,52,36,27,46,75,71,67,39,48,71,63,12,49,53,28,27,51,55,19,33,55,47,23,56,76,70,67,36,59,68,59,30,24,55,34,28,35,51,50,13,50,50,30,44,77,70,68,37,43,74,62,12,44,51,29,23,52,55,20,39,54,48,23,62,77,70,66,39,61,71,61,34,30,56,30,32,42,56,40,16,54,40,30,43,77,69,68,38,47,75,59,15,48,52,30,21,51,52,25,28,51,49,24,55,77,70,66,38,59,71,59,24,24,51,26,30,39,52,42,15,51,49,30,40,78,70,67,39,44,73,59,14,48,53,31,25,51,54,19,32,52,46,24,55,75,72,62,39,58,67,63,26,22,56,32,31,40,54,43,16,52,46,31,44,76,70,67,39,53,72,63,13,52,53,31,32,52,52,20,33,51,40,23,56,76,72,65,39,60,69,61,28,27,52,36,29,40,54,51,16,50,55,29,43,77,72,64,41,46,71,60,14,45,52,29,19,51,52,19,25,49,47,22,55,76,72,64,37,58,66,55,28,19,51,23,33,38,54,39,16,52,45,30,48,74,74,64,41,51,70,63,14,49,53,30,30,52,53,16,31,51,40,20,57,76,72,64,38,57,68,63,24,26,53,36,30,45,54,50,15,55,51,29,47,76,72,67,39,51,69,61,14,33,51,30,14,47,53,23,15,53,51,25,45,77,70,68,36,57,65,61,16,48,56,27,43,49,54,27,48,52,53,53,49,54,54,50,52,54,52,51,54,54,57,56,58,61,67,74,70,74,75,80,78,82,83,87,128

Nearest PDB structures (foldseek):
  4wne-assembly1_A  TM=8.205E-01  e=5.123E-12  Homo sapiens
  4wnd-assembly1_A  TM=8.408E-01  e=9.265E-12  Homo sapiens
  3sf4-assembly3_C  TM=6.272E-01  e=2.539E-13  Homo sapiens
  5a6c-assembly2_A  TM=7.280E-01  e=1.540E-11  Homo sapiens
  7ep7-assembly1_A  TM=7.227E-01  e=9.106E-11  Mus musculus

pLDDT: mean 70.05, std 28.86, range [20.53, 98.5]